Protein AF-A0A7V1EJN5-F1 (afdb_monomer)

Radius of gyration: 36.38 Å; Cα contacts (8 Å, |Δi|>4): 964; chains: 1; bounding box: 120×67×117 Å

Solvent-accessible surface area (backbone atoms only — not comparable to full-atom values): 32459 Å² total; per-residue (Å²): 138,82,94,85,88,87,77,92,75,85,82,82,78,82,78,86,75,80,91,73,90,83,78,91,73,75,83,56,69,46,68,32,26,31,74,57,30,30,33,39,39,39,50,36,97,81,72,49,27,25,31,34,32,35,26,42,78,98,54,69,80,42,84,42,49,70,76,41,77,57,67,66,75,46,68,42,31,36,73,66,30,37,39,36,29,30,82,91,21,44,28,36,37,40,32,78,88,43,48,76,43,84,37,57,55,51,96,41,51,78,62,30,62,30,46,34,59,46,49,83,93,44,82,52,63,30,38,37,35,37,24,48,31,79,63,86,80,84,69,82,70,83,83,80,77,84,90,85,76,93,76,84,88,73,86,81,76,87,75,85,70,81,83,69,77,86,57,24,27,48,30,37,30,40,37,55,97,49,42,81,43,69,73,36,71,44,82,42,69,80,86,68,83,52,55,48,40,33,33,40,32,83,65,38,42,34,41,38,40,39,42,77,50,59,98,88,50,63,83,90,62,43,47,73,47,49,28,38,57,43,86,90,69,43,73,43,73,68,74,66,87,74,77,94,63,54,70,67,78,38,54,40,56,43,85,58,19,42,35,38,33,26,54,42,82,41,99,54,87,63,29,25,30,41,31,42,28,38,35,37,75,93,74,58,44,66,51,73,75,36,60,35,24,45,93,88,40,76,49,72,35,48,67,92,45,63,61,50,63,36,26,43,42,70,24,40,32,38,36,35,63,57,97,87,38,39,33,36,33,53,26,42,88,82,30,40,34,85,59,75,47,59,43,50,62,54,60,71,64,52,76,54,70,65,58,56,54,48,51,54,48,51,51,51,50,50,52,50,50,50,47,51,48,49,54,63,79,64,51,75,93,65,82,90,70,84,87,49,74,47,94,69,59,44,61,42,58,65,65,62,53,50,54,15,52,48,61,55,40,48,63,37,43,54,52,24,37,66,76,44,42,79,95,75,52,75,68,58,50,52,49,46,74,74,36,79,87,72,64,73,66,60,34,60,46,54,15,47,55,48,18,52,52,51,44,31,52,50,43,32,55,31,33,63,76,68,29,29,42,72,34,28,50,76,69,43,32,31,47,24,21,56,64,60,38,82,51,50,68,67,30,41,42,41,28,32,59,39,46,67,71,54,52,48,85,83,39,82,87,40,45,66,55,33,57,56,51,63,45,42,29,70,77,35,96,55,47,31,42,72,26,24,60,77,29,47,34,39,47,25,37,48,91,38,56,81,77,83,69,91,83,82,85,80,82,88,82,80,86,79,90,76,135

pLDDT: mean 76.57, std 19.45, range [19.88, 96.5]

Mean predicted aligned error: 16.26 Å

Nearest PDB structures (foldseek):
  4v0o-assembly3_D  TM=5.695E-01  e=2.795E-03  Chlamydomonas reinhardtii
  4v0o-assembly1_F  TM=5.574E-01  e=2.057E-03  Chlamydomonas reinhardtii
  4v0o-assembly2_B  TM=4.693E-01  e=2.155E-02  Chlamydomonas reinhardtii
  4v0n-assembly3_B  TM=4.592E-01  e=2.928E-02  Chlamydomonas reinhardtii
  4v0o-assembly4_H  TM=4.565E-01  e=9.973E-02  Chlamydomonas reinhardtii

Secondary structure (DSSP, 8-state):
----------------PPP---------EEEEE-SSEEEEEE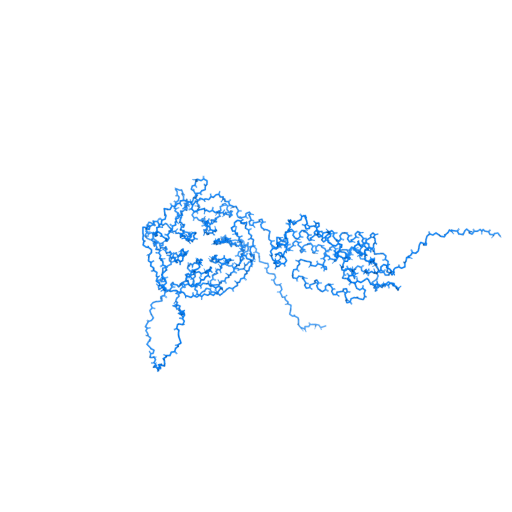E-TTSSEEEEEEEETTS-EEEEEEEEES-EEEEEEETTEEEEEETTS-EEEEETTS-EEEEPPPSSEEEEEEEEES-TT--SEEEEEEEEESS---------S-------PPP------------EEEEEEEEETTEEEEEEEEEE-TT---EEEEEEETTEEEEEEEE---TTS-GGG-EEEEEEEETTTEEEE--S-----PPEEEEEEETTEEEEEEEEE-SSTTEEEEEEEEEETTTTEEPPPEE-EETTEEPEEETTSPPEEEEETTEEEEEEEETTEEEEEEE-TTSEEEEEEEHHHHHHHSPPHHHHHHHHHHHHHHHHHHHHHHHHHT--SS--PPP-PPTT--BPPHHHHHHHHHHHHHHHHHHHHHHHS----HHHHHHHHH-TT-S-HHHHHHHHHHHHHHHHHHHHHHHHHHSS-HHHHHTTEEEE-GGGPPPPHHHHHHHHHHHHHH--SS-TTTHHHHHHHHHHHHHSTT---HHHHHHT-EEEEGGGS-------------PPP--

Structure (mmCIF, N/CA/C/O backbone):
data_AF-A0A7V1EJN5-F1
#
_entry.id   AF-A0A7V1EJN5-F1
#
loop_
_atom_site.group_PDB
_atom_site.id
_atom_site.type_symbol
_atom_site.label_atom_id
_atom_site.label_alt_id
_atom_site.label_comp_id
_atom_site.label_asym_id
_atom_site.label_entity_id
_atom_site.label_seq_id
_atom_site.pdbx_PDB_ins_code
_atom_site.Cartn_x
_atom_site.Cartn_y
_atom_site.Cartn_z
_atom_site.occupancy
_atom_site.B_iso_or_equiv
_atom_site.auth_seq_id
_atom_site.auth_comp_id
_atom_site.auth_asym_id
_atom_site.auth_atom_id
_atom_site.pdbx_PDB_model_num
ATOM 1 N N . MET A 1 1 ? 15.745 14.205 54.925 1.00 34.28 1 MET A N 1
ATOM 2 C CA . MET A 1 1 ? 17.077 14.178 54.288 1.00 34.28 1 MET A CA 1
ATOM 3 C C . MET A 1 1 ? 17.107 13.014 53.295 1.00 34.28 1 MET A C 1
ATOM 5 O O . MET A 1 1 ? 17.159 11.871 53.708 1.00 34.28 1 MET A O 1
ATOM 9 N N . ASN A 1 2 ? 16.889 13.366 52.025 1.00 25.98 2 ASN A N 1
ATOM 10 C CA . ASN A 1 2 ? 17.124 12.721 50.720 1.00 25.98 2 ASN A CA 1
ATOM 11 C C . ASN A 1 2 ? 17.120 11.192 50.484 1.00 25.98 2 ASN A C 1
ATOM 13 O O . ASN A 1 2 ? 18.053 10.476 50.827 1.00 25.98 2 ASN A O 1
ATOM 17 N N . LEU A 1 3 ? 16.121 10.809 49.670 1.00 27.27 3 LEU A N 1
ATOM 18 C CA . LEU A 1 3 ? 16.100 9.798 48.599 1.00 27.27 3 LEU A CA 1
ATOM 19 C C . LEU A 1 3 ? 17.272 9.936 47.602 1.00 27.27 3 LEU A C 1
ATOM 21 O O . LEU A 1 3 ? 17.451 11.023 47.058 1.00 27.27 3 LEU A O 1
ATOM 25 N N . ARG A 1 4 ? 17.942 8.822 47.271 1.00 27.73 4 ARG A N 1
ATOM 26 C CA . ARG A 1 4 ? 18.700 8.468 46.034 1.00 27.73 4 ARG A CA 1
ATOM 27 C C . ARG A 1 4 ? 18.912 6.944 46.152 1.00 27.73 4 ARG A C 1
ATOM 29 O O . ARG A 1 4 ? 19.373 6.523 47.201 1.00 27.73 4 ARG A O 1
ATOM 36 N N . THR A 1 5 ? 18.451 6.025 45.298 1.00 32.19 5 THR A N 1
ATOM 37 C CA . THR A 1 5 ? 18.707 5.725 43.864 1.00 32.19 5 THR A CA 1
ATOM 38 C C . THR A 1 5 ? 18.140 4.293 43.661 1.00 32.19 5 THR A C 1
ATOM 40 O O . THR A 1 5 ? 18.191 3.522 44.610 1.00 32.19 5 THR A O 1
ATOM 43 N N . ALA A 1 6 ? 17.614 3.788 42.544 1.00 25.41 6 ALA A N 1
ATOM 44 C CA . ALA A 1 6 ? 17.482 4.246 41.170 1.00 25.41 6 ALA A CA 1
ATOM 45 C C . ALA A 1 6 ? 16.339 3.451 40.488 1.00 25.41 6 ALA A C 1
ATOM 47 O O . ALA A 1 6 ? 16.236 2.237 40.646 1.00 25.41 6 ALA A O 1
ATOM 48 N N . ILE A 1 7 ? 15.521 4.152 39.704 1.00 25.11 7 ILE A N 1
ATOM 49 C CA . ILE A 1 7 ? 14.611 3.627 38.673 1.00 25.11 7 ILE A CA 1
ATOM 50 C C . ILE A 1 7 ? 15.175 4.170 37.352 1.00 25.11 7 ILE A C 1
ATOM 52 O O . ILE A 1 7 ? 15.436 5.378 37.305 1.00 25.11 7 ILE A O 1
ATOM 56 N N . PRO A 1 8 ? 15.385 3.380 36.282 1.00 28.17 8 PRO A N 1
ATOM 57 C CA . PRO A 1 8 ? 15.730 3.962 34.997 1.00 28.17 8 PRO A CA 1
ATOM 58 C C . PRO A 1 8 ? 14.455 4.524 34.359 1.00 28.17 8 PRO A C 1
ATOM 60 O O . PRO A 1 8 ? 13.553 3.799 33.944 1.00 28.17 8 PRO A O 1
ATOM 63 N N . PHE A 1 9 ? 14.391 5.851 34.342 1.00 25.16 9 PHE A N 1
ATOM 64 C CA . PHE A 1 9 ? 13.441 6.659 33.592 1.00 25.16 9 PHE A CA 1
ATOM 65 C C . PHE A 1 9 ? 13.718 6.495 32.090 1.00 25.16 9 PHE A C 1
ATOM 67 O O . PHE A 1 9 ? 14.838 6.727 31.633 1.00 25.16 9 PHE A O 1
ATOM 74 N N . LEU A 1 10 ? 12.692 6.119 31.326 1.00 22.52 10 LEU A N 1
ATOM 75 C CA . LEU A 1 10 ? 12.686 6.204 29.869 1.00 22.52 10 LEU A CA 1
ATOM 76 C C . LEU A 1 10 ? 12.597 7.694 29.501 1.00 22.52 10 LEU A C 1
ATOM 78 O O . LEU A 1 10 ? 11.590 8.353 29.759 1.00 22.52 10 LEU A O 1
ATOM 82 N N . LEU A 1 11 ? 13.694 8.241 28.985 1.00 21.62 11 LEU A N 1
ATOM 83 C CA . LEU A 1 11 ? 13.847 9.655 28.660 1.00 21.62 11 LEU A CA 1
ATOM 84 C C . LEU A 1 11 ? 13.239 9.915 27.275 1.00 21.62 11 LEU A C 1
ATOM 86 O O . LEU A 1 11 ? 13.812 9.566 26.247 1.00 21.62 11 LEU A O 1
ATOM 90 N N . LEU A 1 12 ? 12.048 10.508 27.269 1.00 21.77 12 LEU A N 1
ATOM 91 C CA . LEU A 1 12 ? 11.362 11.001 26.080 1.00 21.77 12 LEU A CA 1
ATOM 92 C C . LEU A 1 12 ? 11.933 12.391 25.769 1.00 21.77 12 LEU A C 1
ATOM 94 O O . LEU A 1 12 ? 11.495 13.391 26.332 1.00 21.77 12 LEU A O 1
ATOM 98 N N . VAL A 1 13 ? 12.968 12.456 24.927 1.00 21.66 13 VAL A N 1
ATOM 99 C CA . VAL A 1 13 ? 13.447 13.730 24.373 1.00 21.66 13 VAL A CA 1
ATOM 100 C C . VAL A 1 13 ? 12.652 14.010 23.104 1.00 21.66 13 VAL A C 1
ATOM 102 O O . VAL A 1 13 ? 12.978 13.524 22.025 1.00 21.66 13 VAL A O 1
ATOM 105 N N . ALA A 1 14 ? 11.599 14.810 23.246 1.00 21.02 14 ALA A N 1
ATOM 106 C CA . ALA A 1 14 ? 11.041 15.558 22.134 1.00 21.02 14 ALA A CA 1
ATOM 107 C C . ALA A 1 14 ? 12.051 16.651 21.749 1.00 21.02 14 ALA A C 1
ATOM 109 O O . ALA A 1 14 ? 12.208 17.637 22.468 1.00 21.02 14 ALA A O 1
ATOM 110 N N . VAL A 1 15 ? 12.761 16.468 20.634 1.00 20.97 15 VAL A N 1
ATOM 111 C CA . VAL A 1 15 ? 13.473 17.568 19.974 1.00 2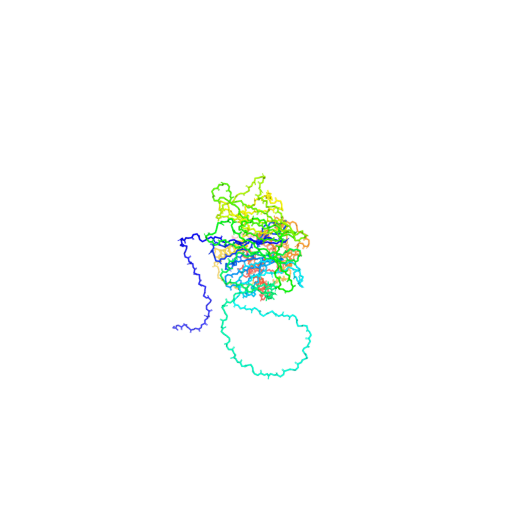0.97 15 VAL A CA 1
ATOM 112 C C . VAL A 1 15 ? 12.544 18.127 18.905 1.00 20.97 15 VAL A C 1
ATOM 114 O O . VAL A 1 15 ? 12.502 17.643 17.778 1.00 20.97 15 VAL A O 1
ATOM 117 N N . SER A 1 16 ? 11.786 19.156 19.274 1.00 20.84 16 SER A N 1
ATOM 118 C CA . SER A 1 16 ? 11.178 20.070 18.311 1.00 20.84 16 SER A CA 1
ATOM 119 C C . SER A 1 16 ? 12.304 20.883 17.673 1.00 20.84 16 SER A C 1
ATOM 121 O O . SER A 1 16 ? 12.915 21.716 18.342 1.00 20.84 16 SER A O 1
ATOM 123 N N . CYS A 1 17 ? 12.608 20.634 16.400 1.00 19.88 17 CYS A N 1
ATOM 124 C CA . CYS A 1 17 ? 13.544 21.459 15.640 1.00 19.88 17 CYS A CA 1
ATOM 125 C C . CYS A 1 17 ? 12.754 22.511 14.838 1.00 19.88 17 CYS A C 1
ATOM 127 O O . CYS A 1 17 ? 11.744 22.163 14.222 1.00 19.88 17 CYS A O 1
ATOM 129 N N . PRO A 1 18 ? 13.153 23.795 14.857 1.00 22.45 18 PRO A N 1
ATOM 130 C CA . PRO A 1 18 ? 12.415 24.857 14.193 1.00 22.45 18 PRO A CA 1
ATOM 131 C C . PRO A 1 18 ? 12.611 24.808 12.677 1.00 22.45 18 PRO A C 1
ATOM 133 O O . PRO A 1 18 ? 13.720 24.619 12.175 1.00 22.45 18 PRO A O 1
ATOM 136 N N . VAL A 1 19 ? 11.519 25.071 11.961 1.00 29.19 19 VAL A N 1
ATOM 137 C CA . VAL A 1 19 ? 11.505 25.422 10.541 1.00 29.19 19 VAL A CA 1
ATOM 138 C C . VAL A 1 19 ? 12.432 26.622 10.320 1.00 29.19 19 VAL A C 1
ATOM 140 O O . VAL A 1 19 ? 12.192 27.716 10.831 1.00 29.19 19 VAL A O 1
ATOM 143 N N . ARG A 1 20 ? 13.493 26.420 9.536 1.00 21.44 20 ARG A N 1
ATOM 144 C CA . ARG A 1 20 ? 14.285 27.484 8.914 1.00 21.44 20 ARG A CA 1
ATOM 145 C C . ARG A 1 20 ? 14.335 27.212 7.419 1.00 21.44 20 ARG A C 1
ATOM 147 O O . ARG A 1 20 ? 14.824 26.173 6.992 1.00 21.44 20 ARG A O 1
ATOM 154 N N . GLY A 1 21 ? 13.783 28.148 6.652 1.00 24.98 21 GLY A N 1
ATOM 155 C CA . GLY A 1 21 ? 13.789 28.115 5.198 1.00 24.98 21 GLY A CA 1
ATOM 156 C C . GLY A 1 21 ? 15.197 28.245 4.616 1.00 24.98 21 GLY A C 1
ATOM 157 O O . GLY A 1 21 ? 16.052 28.935 5.171 1.00 24.98 21 GLY A O 1
ATOM 158 N N . GLY A 1 22 ? 15.395 27.596 3.470 1.00 21.48 22 GLY A N 1
ATOM 159 C CA . GLY A 1 22 ? 16.583 27.739 2.636 1.00 21.48 22 GLY A CA 1
ATOM 160 C C . GLY A 1 22 ? 16.847 26.498 1.788 1.00 21.48 22 GLY A C 1
ATOM 161 O O . GLY A 1 22 ? 17.481 25.567 2.262 1.00 21.48 22 GLY A O 1
ATOM 162 N N . GLY A 1 23 ? 16.402 26.524 0.527 1.00 21.47 23 GLY A N 1
ATOM 163 C CA . GLY A 1 23 ? 16.787 25.566 -0.515 1.00 21.47 23 GLY A CA 1
ATOM 164 C C . GLY A 1 23 ? 15.713 24.527 -0.831 1.00 21.47 23 GLY A C 1
ATOM 165 O O . GLY A 1 23 ? 15.459 23.626 -0.044 1.00 21.47 23 GLY A O 1
ATOM 166 N N . ALA A 1 24 ? 15.090 24.643 -2.004 1.00 27.81 24 ALA A N 1
ATOM 167 C CA . ALA A 1 24 ? 14.225 23.612 -2.561 1.00 27.81 24 ALA A CA 1
ATOM 168 C C . ALA A 1 24 ? 15.058 22.363 -2.910 1.00 27.81 24 ALA A C 1
ATOM 170 O O . ALA A 1 24 ? 15.501 22.198 -4.045 1.00 27.81 24 ALA A O 1
ATOM 171 N N . GLU A 1 25 ? 15.302 21.488 -1.933 1.00 32.03 25 GLU A N 1
ATOM 172 C CA . GLU A 1 25 ? 15.690 20.110 -2.219 1.00 32.03 25 GLU A CA 1
ATOM 173 C C . GLU A 1 25 ? 14.452 19.365 -2.732 1.00 32.03 25 GLU A C 1
ATOM 175 O O . GLU A 1 25 ? 13.420 19.281 -2.071 1.00 32.03 25 GLU A O 1
ATOM 180 N N . SER A 1 26 ? 14.533 18.882 -3.969 1.00 44.72 26 SER A N 1
ATOM 181 C CA . SER A 1 26 ? 13.434 18.260 -4.704 1.00 44.72 26 SER A CA 1
ATOM 182 C C . SER A 1 26 ? 12.804 17.083 -3.946 1.00 44.72 26 SER A C 1
ATOM 184 O O . SER A 1 26 ? 13.505 16.109 -3.645 1.00 44.72 26 SER A O 1
ATOM 186 N N . ASN A 1 27 ? 11.481 17.117 -3.753 1.00 62.34 27 ASN A N 1
ATOM 187 C CA . ASN A 1 27 ? 10.675 15.938 -3.423 1.00 62.34 27 ASN A CA 1
ATOM 188 C C . ASN A 1 27 ? 10.997 14.830 -4.431 1.00 62.34 27 ASN A C 1
ATOM 190 O O . ASN A 1 27 ? 10.681 14.950 -5.618 1.00 62.34 27 ASN A O 1
ATOM 194 N N . TRP A 1 28 ? 11.658 13.763 -3.990 1.00 68.12 28 TRP A N 1
ATOM 195 C CA . TRP A 1 28 ? 11.992 12.657 -4.874 1.00 68.12 28 TRP A CA 1
ATOM 196 C C . TRP A 1 28 ? 10.815 11.677 -4.921 1.00 68.12 28 TRP A C 1
ATOM 198 O O . TRP A 1 28 ? 10.097 11.449 -3.943 1.00 68.12 28 TRP A O 1
ATOM 208 N N . THR A 1 29 ? 10.578 11.128 -6.103 1.00 84.75 29 THR A N 1
ATOM 209 C CA . THR A 1 29 ? 9.522 10.148 -6.347 1.00 84.75 29 THR A CA 1
ATOM 210 C C . THR A 1 29 ? 10.091 9.009 -7.176 1.00 84.75 29 THR A C 1
ATOM 212 O O . THR A 1 29 ? 11.015 9.216 -7.967 1.00 84.75 29 THR A O 1
ATOM 215 N N . LEU A 1 30 ? 9.582 7.795 -6.979 1.00 90.69 30 LEU A N 1
ATOM 216 C CA . LEU A 1 30 ? 9.950 6.638 -7.793 1.00 90.69 30 LEU A CA 1
ATOM 217 C C . LEU A 1 30 ? 8.693 5.917 -8.259 1.00 90.69 30 LEU A C 1
ATOM 219 O O . LEU A 1 30 ? 7.912 5.448 -7.438 1.00 90.69 30 LEU A O 1
ATOM 223 N N . LEU A 1 31 ? 8.549 5.770 -9.572 1.00 94.50 31 LEU A N 1
ATOM 224 C CA . LEU A 1 31 ? 7.538 4.913 -10.181 1.00 94.50 31 LEU A CA 1
ATOM 225 C C . LEU A 1 31 ? 8.164 3.591 -10.627 1.00 94.50 31 LEU A C 1
ATOM 227 O O . LEU A 1 31 ? 9.067 3.590 -11.468 1.00 94.50 31 LEU A O 1
ATOM 231 N N . ARG A 1 32 ? 7.701 2.460 -10.095 1.00 96.19 32 ARG A N 1
ATOM 232 C CA . ARG A 1 32 ? 8.172 1.122 -10.489 1.00 96.19 32 ARG A CA 1
ATOM 233 C C . ARG A 1 32 ? 7.001 0.175 -10.577 1.00 96.19 32 ARG A C 1
ATOM 235 O O . ARG A 1 32 ? 6.257 0.071 -9.622 1.00 96.19 32 ARG A O 1
ATOM 242 N N . GLY A 1 33 ? 6.848 -0.531 -11.681 1.00 95.38 33 GLY A N 1
ATOM 243 C CA . GLY A 1 33 ? 5.752 -1.464 -11.860 1.00 95.38 33 GLY A CA 1
ATOM 244 C C . GLY A 1 33 ? 6.124 -2.648 -12.721 1.00 95.38 33 GLY A C 1
ATOM 245 O O . GLY A 1 33 ? 7.222 -2.721 -13.282 1.00 95.38 33 GLY A O 1
ATOM 246 N N . ASN A 1 34 ? 5.193 -3.587 -12.760 1.00 94.44 34 ASN A N 1
ATOM 247 C CA . ASN A 1 34 ? 5.304 -4.839 -13.466 1.00 94.44 34 ASN A CA 1
ATOM 248 C C . ASN A 1 34 ? 3.970 -5.265 -14.103 1.00 94.44 34 ASN A C 1
ATOM 250 O O . ASN A 1 34 ? 3.130 -4.437 -14.450 1.00 94.44 34 ASN A O 1
ATOM 254 N N . ASP A 1 35 ? 3.801 -6.563 -14.328 1.00 91.62 35 ASP A N 1
ATOM 255 C CA . ASP A 1 35 ? 2.627 -7.184 -14.936 1.00 91.62 35 ASP A CA 1
ATOM 256 C C . ASP A 1 35 ? 1.443 -7.265 -13.969 1.00 91.62 35 ASP A C 1
ATOM 258 O O . ASP A 1 35 ? 0.335 -7.554 -14.400 1.00 91.62 35 ASP A O 1
ATOM 262 N N . GLN A 1 36 ? 1.652 -6.998 -12.677 1.00 91.69 36 GLN A N 1
ATOM 263 C CA . GLN A 1 36 ? 0.619 -7.121 -11.647 1.00 91.69 36 GLN A CA 1
ATOM 264 C C . GLN A 1 36 ? 0.204 -5.768 -11.068 1.00 91.69 36 GLN A C 1
ATOM 266 O O . GLN A 1 36 ? -0.984 -5.528 -10.827 1.00 91.69 36 GLN A O 1
ATOM 271 N N . ALA A 1 37 ? 1.173 -4.887 -10.820 1.00 95.69 37 ALA A N 1
ATOM 272 C CA . ALA A 1 37 ? 0.936 -3.605 -10.176 1.00 95.69 37 ALA A CA 1
ATOM 273 C C . ALA A 1 37 ? 1.998 -2.563 -10.541 1.00 95.69 37 ALA A C 1
ATOM 275 O O . ALA A 1 37 ? 3.065 -2.875 -11.065 1.00 95.69 37 ALA A O 1
ATOM 276 N N . VAL A 1 38 ? 1.707 -1.306 -10.225 1.00 96.38 38 VAL A N 1
ATOM 277 C CA . VAL A 1 38 ? 2.670 -0.208 -10.225 1.00 96.38 38 VAL A CA 1
ATOM 278 C C . VAL A 1 38 ? 2.721 0.394 -8.832 1.00 96.38 38 VAL A C 1
ATOM 280 O O . VAL A 1 38 ? 1.693 0.620 -8.206 1.00 96.38 38 VAL A O 1
ATOM 283 N N . TRP A 1 39 ? 3.925 0.634 -8.341 1.00 96.50 39 TRP A N 1
ATOM 284 C CA . TRP A 1 39 ? 4.206 1.249 -7.063 1.00 96.50 39 TRP A CA 1
ATOM 285 C C . TRP A 1 39 ? 4.719 2.662 -7.274 1.00 96.50 39 TRP A C 1
ATOM 287 O O . TRP A 1 39 ? 5.498 2.941 -8.193 1.00 96.50 39 TRP A O 1
ATOM 297 N N . LEU A 1 40 ? 4.311 3.527 -6.361 1.00 94.88 40 LEU A N 1
ATOM 298 C CA . LEU A 1 40 ? 4.797 4.877 -6.211 1.00 94.88 40 LEU A CA 1
ATOM 299 C C . LEU A 1 40 ? 5.463 5.005 -4.849 1.00 94.88 40 LEU A C 1
ATOM 301 O O . LEU A 1 40 ? 4.822 4.795 -3.824 1.00 94.88 40 LEU A O 1
ATOM 305 N N . VAL A 1 41 ? 6.720 5.424 -4.849 1.00 93.06 41 VAL A N 1
ATOM 306 C CA . VAL A 1 41 ? 7.415 5.878 -3.647 1.00 93.06 41 VAL A CA 1
ATOM 307 C C . VAL A 1 41 ? 7.400 7.398 -3.644 1.00 93.06 41 VAL A C 1
ATOM 309 O O . VAL A 1 41 ? 7.840 8.009 -4.623 1.00 93.06 41 VAL A O 1
ATOM 312 N N . ARG A 1 42 ? 6.898 8.009 -2.573 1.00 88.38 42 ARG A N 1
ATOM 313 C CA . ARG A 1 42 ? 6.792 9.465 -2.425 1.00 88.38 42 ARG A CA 1
ATOM 314 C C . ARG A 1 42 ? 7.513 9.908 -1.159 1.00 88.38 42 ARG A C 1
ATOM 316 O O . ARG A 1 42 ? 7.284 9.332 -0.105 1.00 88.38 42 ARG A O 1
ATOM 323 N N . THR A 1 43 ? 8.344 10.943 -1.263 1.00 83.88 43 THR A N 1
ATOM 324 C CA . THR A 1 43 ? 8.968 11.566 -0.081 1.00 83.88 43 THR A CA 1
ATOM 325 C C . THR A 1 43 ? 7.898 12.177 0.827 1.00 83.88 43 THR A C 1
ATOM 327 O O . THR A 1 43 ? 7.000 12.864 0.329 1.00 83.88 43 THR A O 1
ATOM 330 N N . GLY A 1 44 ? 8.009 11.939 2.132 1.00 72.19 44 GLY A N 1
ATOM 331 C CA . GLY A 1 44 ? 7.216 12.612 3.156 1.00 72.19 44 GLY A CA 1
ATOM 332 C C . GLY A 1 44 ? 7.572 14.097 3.273 1.00 72.19 44 GLY A C 1
ATOM 333 O O . GLY A 1 44 ? 8.590 14.557 2.755 1.00 72.19 44 GLY A O 1
ATOM 334 N N . GLU A 1 45 ? 6.725 14.869 3.952 1.00 68.06 45 GLU A N 1
ATOM 335 C CA . GLU A 1 45 ? 6.905 16.324 4.102 1.00 68.06 45 GLU A CA 1
ATOM 336 C C . GLU A 1 45 ? 8.163 16.702 4.902 1.00 68.06 45 GLU A C 1
ATOM 338 O O . GLU A 1 45 ? 8.693 17.800 4.754 1.00 68.06 45 GLU A O 1
ATOM 343 N N . ASP A 1 46 ? 8.665 15.781 5.724 1.00 68.25 46 ASP A N 1
ATOM 344 C CA . ASP A 1 46 ? 9.870 15.934 6.538 1.00 68.25 46 ASP A CA 1
ATOM 345 C C . ASP A 1 46 ? 11.180 15.735 5.750 1.00 68.25 46 ASP A C 1
ATOM 347 O O . ASP A 1 46 ? 12.263 15.965 6.287 1.00 68.25 46 ASP A O 1
ATOM 351 N N . GLY A 1 47 ? 11.106 15.270 4.495 1.00 68.44 47 GLY A N 1
ATOM 352 C CA . GLY A 1 47 ? 12.262 14.988 3.635 1.00 68.44 47 GLY A CA 1
ATOM 353 C C . GLY A 1 47 ? 13.092 13.757 4.035 1.00 68.44 47 GLY A C 1
ATOM 354 O O . GLY A 1 47 ? 13.942 13.315 3.257 1.00 68.44 47 GLY A O 1
ATOM 355 N N . GLY A 1 48 ? 12.850 13.194 5.223 1.00 70.31 48 GLY A N 1
ATOM 356 C CA . GLY A 1 48 ? 13.550 12.034 5.785 1.00 70.31 48 GLY A CA 1
ATOM 357 C C . GLY A 1 48 ? 12.742 10.735 5.756 1.00 70.31 48 GLY A C 1
ATOM 358 O O . GLY A 1 48 ? 13.329 9.652 5.886 1.00 70.31 48 GLY A O 1
ATOM 359 N N . SER A 1 49 ? 11.427 10.835 5.561 1.00 80.00 49 SER A N 1
ATOM 360 C CA . SER A 1 49 ? 10.521 9.701 5.426 1.00 80.00 49 SER A CA 1
ATOM 361 C C . SER A 1 49 ? 9.984 9.546 4.001 1.00 80.00 49 SER A C 1
ATOM 363 O O . SER A 1 49 ? 10.151 10.416 3.140 1.00 80.00 49 SER A O 1
ATOM 365 N N . PHE A 1 50 ? 9.352 8.409 3.727 1.00 84.31 50 PHE A N 1
ATOM 366 C CA . PHE A 1 50 ? 8.640 8.156 2.488 1.00 84.31 50 PHE A CA 1
ATOM 367 C C . PHE A 1 50 ? 7.461 7.205 2.683 1.00 84.31 50 PHE A C 1
ATOM 369 O O . PHE A 1 50 ? 7.460 6.334 3.556 1.00 84.31 50 PHE A O 1
ATOM 376 N N . ASP A 1 51 ? 6.498 7.338 1.781 1.00 86.38 51 ASP A N 1
ATOM 377 C CA . ASP A 1 51 ? 5.326 6.484 1.679 1.00 86.38 51 ASP A CA 1
ATOM 378 C C . ASP A 1 51 ? 5.384 5.657 0.396 1.00 86.38 51 ASP A C 1
ATOM 380 O O . ASP A 1 51 ? 5.925 6.086 -0.631 1.00 86.38 51 ASP A O 1
ATOM 384 N N . VAL A 1 52 ? 4.802 4.462 0.450 1.00 89.94 52 VAL A N 1
ATOM 385 C CA . VAL A 1 52 ? 4.658 3.557 -0.685 1.00 89.94 52 VAL A CA 1
ATOM 386 C C . VAL A 1 52 ? 3.180 3.350 -0.966 1.00 89.94 52 VAL A C 1
ATOM 388 O O . VAL A 1 52 ? 2.444 2.792 -0.153 1.00 89.94 52 VAL A O 1
ATOM 391 N N . PHE A 1 53 ? 2.767 3.749 -2.160 1.00 91.88 53 PHE A N 1
ATOM 392 C CA . PHE A 1 53 ? 1.449 3.481 -2.716 1.00 91.88 53 PHE A CA 1
ATOM 393 C C . PHE A 1 53 ? 1.574 2.440 -3.818 1.00 91.88 53 PHE A C 1
ATOM 395 O O . PHE A 1 53 ? 2.616 2.341 -4.468 1.00 91.88 53 PHE A O 1
ATOM 402 N N . ALA A 1 54 ? 0.514 1.685 -4.066 1.00 93.06 54 ALA A N 1
ATOM 403 C CA . ALA A 1 54 ? 0.450 0.789 -5.206 1.00 93.06 54 ALA A CA 1
ATOM 404 C C . ALA A 1 54 ? -0.896 0.890 -5.905 1.00 93.06 54 ALA A C 1
ATOM 406 O O . ALA A 1 54 ? -1.910 1.232 -5.307 1.00 93.06 54 ALA A O 1
ATOM 407 N N . ARG A 1 55 ? -0.892 0.560 -7.190 1.00 92.94 55 ARG A N 1
ATOM 408 C CA . ARG A 1 55 ? -2.081 0.384 -8.005 1.00 92.94 55 ARG A CA 1
ATOM 409 C C . ARG A 1 55 ? -1.977 -0.945 -8.730 1.00 92.94 55 ARG A C 1
ATOM 411 O O . ARG A 1 55 ? -1.086 -1.145 -9.555 1.00 92.94 55 ARG A O 1
ATOM 418 N N . LYS A 1 56 ? -2.895 -1.854 -8.417 1.00 93.19 56 LYS A N 1
ATOM 419 C CA . LYS A 1 56 ? -3.064 -3.125 -9.136 1.00 93.19 56 LYS A CA 1
ATOM 420 C C . LYS A 1 56 ? -3.825 -2.878 -10.441 1.00 93.19 56 LYS A C 1
ATOM 422 O O . LYS A 1 56 ? -4.580 -1.911 -10.548 1.00 93.19 56 LYS A O 1
ATOM 427 N N . ILE A 1 57 ? -3.659 -3.759 -11.425 1.00 86.75 57 ILE A N 1
ATOM 428 C CA . ILE A 1 57 ? -4.422 -3.677 -12.682 1.00 86.75 57 ILE A CA 1
ATOM 429 C C . ILE A 1 57 ? -5.929 -3.648 -12.382 1.00 86.75 57 ILE A C 1
ATOM 431 O O . ILE A 1 57 ? -6.440 -4.477 -11.629 1.00 86.75 57 ILE A O 1
ATOM 435 N N . GLY A 1 58 ? -6.633 -2.670 -12.962 1.00 80.81 58 GLY A N 1
ATOM 436 C CA . GLY A 1 58 ? -8.080 -2.496 -12.793 1.00 80.81 58 GLY A CA 1
ATOM 437 C C . GLY A 1 58 ? -8.523 -2.016 -11.405 1.00 80.81 58 GLY A C 1
ATOM 438 O O . GLY A 1 58 ? -9.711 -2.075 -11.102 1.00 80.81 58 GLY A O 1
ATOM 439 N N . ARG A 1 59 ? -7.596 -1.570 -10.550 1.00 86.19 59 ARG A N 1
ATOM 440 C CA . ARG A 1 59 ? -7.882 -1.011 -9.220 1.00 86.19 59 ARG A CA 1
ATOM 441 C C . ARG A 1 59 ? -7.388 0.433 -9.120 1.00 86.19 59 ARG A C 1
ATOM 443 O O . ARG A 1 59 ? -6.617 0.897 -9.966 1.00 86.19 59 ARG A O 1
ATOM 450 N N . ASP A 1 60 ? -7.836 1.120 -8.077 1.00 86.06 60 ASP A N 1
ATOM 451 C CA . ASP A 1 60 ? -7.360 2.453 -7.711 1.00 86.06 60 ASP A CA 1
ATOM 452 C C . ASP A 1 60 ? -6.056 2.390 -6.905 1.00 86.06 60 ASP A C 1
ATOM 454 O O . ASP A 1 60 ? -5.575 1.314 -6.535 1.00 86.06 60 ASP A O 1
ATOM 458 N N . TRP A 1 61 ? -5.457 3.558 -6.678 1.00 87.94 61 TRP A N 1
ATOM 459 C CA . TRP A 1 61 ? -4.275 3.706 -5.834 1.00 87.94 61 TRP A CA 1
ATOM 460 C C . TRP A 1 61 ? -4.620 3.456 -4.364 1.00 87.94 61 TRP A C 1
ATOM 462 O O . TRP A 1 61 ? -5.553 4.050 -3.831 1.00 87.94 61 TRP A O 1
ATOM 472 N N . GLU A 1 62 ? -3.823 2.625 -3.698 1.00 83.81 62 GLU A N 1
ATOM 473 C CA . GLU A 1 62 ? -3.961 2.304 -2.279 1.00 83.81 62 GLU A CA 1
ATOM 474 C C . GLU A 1 62 ? -2.636 2.525 -1.525 1.00 83.81 62 GLU A C 1
ATOM 476 O O . GLU A 1 62 ? -1.556 2.313 -2.092 1.00 83.81 62 GLU A O 1
ATOM 481 N N . PRO A 1 63 ? -2.684 2.957 -0.251 1.00 84.62 63 PRO A N 1
ATOM 482 C CA . PRO A 1 63 ? -1.496 3.048 0.586 1.00 84.62 63 PRO A CA 1
ATOM 483 C C . PRO A 1 63 ? -1.056 1.641 1.006 1.00 84.62 63 PRO A C 1
ATOM 485 O O . PRO A 1 63 ? -1.837 0.878 1.580 1.00 84.62 63 PRO A O 1
ATOM 488 N N . VAL A 1 64 ? 0.209 1.304 0.755 1.00 83.44 64 VAL A N 1
ATOM 489 C CA . VAL A 1 64 ? 0.788 -0.004 1.096 1.00 83.44 64 VAL A CA 1
ATOM 490 C C . VAL A 1 64 ? 1.502 0.078 2.441 1.00 83.44 64 VAL A C 1
ATOM 492 O O . VAL A 1 64 ? 1.128 -0.617 3.383 1.00 83.44 64 VAL A O 1
ATOM 495 N N . VAL A 1 65 ? 2.485 0.976 2.551 1.00 78.81 65 VAL A N 1
ATOM 496 C CA . VAL A 1 65 ? 3.220 1.275 3.791 1.00 78.81 65 VAL A CA 1
ATOM 497 C C . VAL A 1 65 ? 3.480 2.776 3.853 1.00 78.81 65 VAL A C 1
ATOM 499 O O . VAL A 1 65 ? 3.771 3.384 2.826 1.00 78.81 65 VAL A O 1
ATOM 502 N N . THR A 1 66 ? 3.388 3.369 5.040 1.00 80.44 66 THR A N 1
ATOM 503 C CA . THR A 1 66 ? 3.599 4.805 5.265 1.00 80.44 66 THR A CA 1
ATOM 504 C C . THR A 1 66 ? 4.714 5.054 6.283 1.00 80.44 66 THR A C 1
ATOM 506 O O . THR A 1 66 ? 5.029 4.169 7.081 1.00 80.44 66 THR A O 1
ATOM 509 N N . GLN A 1 67 ? 5.309 6.251 6.252 1.00 72.44 67 GLN A N 1
ATOM 510 C CA . GLN A 1 67 ? 6.320 6.742 7.203 1.00 72.44 67 GLN A CA 1
ATOM 511 C C . GLN A 1 67 ? 7.579 5.861 7.323 1.00 72.44 67 GLN A C 1
ATOM 513 O O . GLN A 1 67 ? 8.174 5.723 8.395 1.00 72.44 67 GLN A O 1
ATOM 518 N N . LEU A 1 68 ? 8.026 5.261 6.219 1.00 74.19 68 LEU A N 1
ATOM 519 C CA . LEU A 1 68 ? 9.305 4.553 6.190 1.00 74.19 68 LEU A CA 1
ATOM 520 C C . LEU A 1 68 ? 10.462 5.549 6.187 1.00 74.19 68 LEU A C 1
ATOM 522 O O . LEU A 1 68 ? 10.380 6.595 5.557 1.00 74.19 68 LEU A O 1
ATOM 526 N N . THR A 1 69 ? 11.563 5.226 6.861 1.00 76.12 69 THR A N 1
ATOM 527 C CA . THR A 1 69 ? 12.721 6.123 6.957 1.00 76.12 69 THR A CA 1
ATOM 528 C C . THR A 1 69 ? 13.759 5.854 5.870 1.00 76.12 69 THR A C 1
ATOM 530 O O . THR A 1 69 ? 13.990 4.718 5.444 1.00 76.12 69 THR A O 1
ATOM 533 N N . GLY A 1 70 ? 14.429 6.922 5.438 1.00 78.44 70 GLY A N 1
ATOM 534 C CA . GLY A 1 70 ? 15.533 6.871 4.485 1.00 78.44 70 GLY A CA 1
ATOM 535 C C . GLY A 1 70 ? 15.149 7.296 3.068 1.00 78.44 70 GLY A C 1
ATOM 536 O O . GLY A 1 70 ? 14.016 7.652 2.774 1.00 78.44 70 GLY A O 1
ATOM 537 N N . LYS A 1 71 ? 16.134 7.269 2.167 1.00 86.19 71 LYS A N 1
ATOM 538 C CA . LYS A 1 71 ? 15.996 7.738 0.783 1.00 86.19 71 LYS A CA 1
ATOM 539 C C . LYS A 1 71 ? 16.457 6.659 -0.200 1.00 86.19 71 LYS A C 1
ATOM 541 O O . LYS A 1 71 ? 17.658 6.573 -0.478 1.00 86.19 71 LYS A O 1
ATOM 546 N N . PRO A 1 72 ? 15.557 5.790 -0.695 1.00 87.56 72 PRO A N 1
ATOM 547 C CA . PRO A 1 72 ? 15.904 4.854 -1.749 1.00 87.56 72 PRO A CA 1
ATOM 548 C C . PRO A 1 72 ? 16.358 5.603 -3.007 1.00 87.56 72 PRO A C 1
ATOM 550 O O . PRO A 1 72 ? 15.719 6.538 -3.482 1.00 87.56 72 PRO A O 1
ATOM 553 N N . VAL A 1 73 ? 17.493 5.171 -3.546 1.00 84.81 73 VAL A N 1
ATOM 554 C CA . VAL A 1 73 ? 18.114 5.707 -4.765 1.00 84.81 73 VAL A CA 1
ATOM 555 C C . VAL A 1 73 ? 17.702 4.920 -6.005 1.00 84.81 73 VAL A C 1
ATOM 557 O O . VAL A 1 73 ? 17.788 5.420 -7.124 1.00 84.81 73 VAL A O 1
ATOM 560 N N . ALA A 1 74 ? 17.251 3.681 -5.817 1.00 87.06 74 ALA A N 1
ATOM 561 C CA . ALA A 1 74 ? 16.766 2.822 -6.879 1.00 87.06 74 ALA A CA 1
ATOM 562 C C . ALA A 1 74 ? 15.674 1.892 -6.355 1.00 87.06 74 ALA A C 1
ATOM 564 O O . ALA A 1 74 ? 15.572 1.620 -5.159 1.00 87.06 74 ALA A O 1
ATOM 565 N N . GLY A 1 75 ? 14.880 1.366 -7.278 1.00 91.56 75 GLY A N 1
ATOM 566 C CA . GLY A 1 75 ? 13.918 0.328 -6.966 1.00 91.56 75 GLY A CA 1
ATOM 567 C C . GLY A 1 75 ? 13.492 -0.440 -8.202 1.00 91.56 75 GLY A C 1
ATOM 568 O O . GLY A 1 75 ? 13.772 -0.021 -9.329 1.00 91.56 75 GLY A O 1
ATOM 569 N N . VAL A 1 76 ? 12.834 -1.568 -7.980 1.00 94.06 76 VAL A N 1
ATOM 570 C CA . VAL A 1 76 ? 12.364 -2.480 -9.024 1.00 94.06 76 VAL A CA 1
ATOM 571 C C . VAL A 1 76 ? 11.226 -3.333 -8.477 1.00 94.06 76 VAL A C 1
ATOM 573 O O . VAL A 1 76 ? 11.305 -3.848 -7.362 1.00 94.06 76 VAL A O 1
ATOM 576 N N . ALA A 1 77 ? 10.152 -3.442 -9.252 1.00 95.12 77 ALA A N 1
ATOM 577 C CA . ALA A 1 77 ? 9.038 -4.328 -8.950 1.00 95.12 77 ALA A CA 1
ATOM 578 C C . ALA A 1 77 ? 9.386 -5.747 -9.412 1.00 95.12 77 ALA A C 1
ATOM 580 O O . ALA A 1 77 ? 9.845 -5.915 -10.536 1.00 95.12 77 ALA A O 1
ATOM 581 N N . VAL A 1 78 ? 9.206 -6.742 -8.546 1.00 93.25 78 VAL A N 1
ATOM 582 C CA . VAL A 1 78 ? 9.478 -8.162 -8.798 1.00 93.25 78 VAL A CA 1
ATOM 583 C C . VAL A 1 78 ? 8.322 -8.975 -8.216 1.00 93.25 78 VAL A C 1
ATOM 585 O O . VAL A 1 78 ? 8.163 -9.081 -6.999 1.00 93.25 78 VAL A O 1
ATOM 588 N N . GLY A 1 79 ? 7.472 -9.531 -9.076 1.00 90.81 79 GLY A N 1
ATOM 589 C CA . GLY A 1 79 ? 6.241 -10.207 -8.674 1.00 90.81 79 GLY A CA 1
ATOM 590 C C . GLY A 1 79 ? 5.340 -9.315 -7.814 1.00 90.81 79 GLY A C 1
ATOM 591 O O . GLY A 1 79 ? 4.942 -8.230 -8.217 1.00 90.81 79 GLY A O 1
ATOM 592 N N . LYS A 1 80 ? 5.032 -9.743 -6.588 1.00 92.25 80 LYS A N 1
ATOM 593 C CA . LYS A 1 80 ? 4.195 -8.967 -5.652 1.00 92.25 80 LYS A CA 1
ATOM 594 C C . LYS A 1 80 ? 4.998 -8.034 -4.743 1.00 92.25 80 LYS A C 1
ATOM 596 O O . LYS A 1 80 ? 4.468 -7.582 -3.730 1.00 92.25 80 LYS A O 1
ATOM 601 N N . GLN A 1 81 ? 6.270 -7.796 -5.049 1.00 93.50 81 GLN A N 1
ATOM 602 C CA . GLN A 1 81 ? 7.204 -7.106 -4.166 1.00 93.50 81 GLN A CA 1
ATOM 603 C C . GLN A 1 81 ? 7.889 -5.940 -4.875 1.00 93.50 81 GLN A C 1
ATOM 605 O O . GLN A 1 81 ? 8.286 -6.035 -6.031 1.00 93.50 81 GLN A O 1
ATOM 610 N N . LEU A 1 82 ? 8.084 -4.845 -4.152 1.00 95.31 82 LEU A N 1
ATOM 611 C CA . LEU A 1 82 ? 8.920 -3.722 -4.536 1.00 95.31 82 LEU A CA 1
ATOM 612 C C . LEU A 1 82 ? 10.241 -3.812 -3.776 1.00 95.31 82 LEU A C 1
ATOM 614 O O . LEU A 1 82 ? 10.277 -3.681 -2.555 1.00 95.31 82 LEU A O 1
ATOM 618 N N . HIS A 1 83 ? 11.333 -4.006 -4.502 1.00 93.44 83 HIS A N 1
ATOM 619 C CA . HIS A 1 83 ? 12.679 -3.951 -3.950 1.00 93.44 83 HIS A CA 1
ATOM 620 C C . HIS A 1 83 ? 13.182 -2.511 -3.990 1.00 93.44 83 HIS A C 1
ATOM 622 O O . HIS A 1 83 ? 13.198 -1.896 -5.057 1.00 93.44 83 HIS A O 1
ATOM 628 N N . LEU A 1 84 ? 13.614 -1.988 -2.846 1.00 91.38 84 LEU A N 1
ATOM 629 C CA . LEU A 1 84 ? 14.145 -0.640 -2.674 1.00 91.38 84 LEU A CA 1
ATOM 630 C C . LEU A 1 84 ? 15.607 -0.708 -2.244 1.00 91.38 84 LEU A C 1
ATOM 632 O O . LEU A 1 84 ? 15.975 -1.468 -1.348 1.00 91.38 84 LEU A O 1
ATOM 636 N N . ILE A 1 85 ? 16.447 0.099 -2.885 1.00 87.94 85 ILE A N 1
ATOM 637 C CA . ILE A 1 85 ? 17.884 0.151 -2.624 1.00 87.94 85 ILE A CA 1
ATOM 638 C C . ILE A 1 85 ? 18.269 1.569 -2.236 1.00 87.94 85 ILE A C 1
ATOM 640 O O . ILE A 1 85 ? 17.882 2.521 -2.910 1.00 87.94 85 ILE A O 1
ATOM 644 N N . TYR A 1 86 ? 19.080 1.700 -1.192 1.00 86.12 86 TYR A N 1
ATOM 645 C CA . TYR A 1 86 ? 19.530 2.977 -0.642 1.00 86.12 86 TYR A CA 1
ATOM 646 C C . TYR A 1 86 ? 21.007 3.235 -0.950 1.00 86.12 86 TYR A C 1
ATOM 648 O O . TYR A 1 86 ? 21.771 2.331 -1.310 1.00 86.12 86 TYR A O 1
ATOM 656 N N . SER A 1 87 ? 21.432 4.485 -0.762 1.00 80.00 87 SER A N 1
ATOM 657 C CA . SER A 1 87 ? 22.848 4.852 -0.783 1.00 80.00 87 SER A CA 1
ATOM 658 C C . SER A 1 87 ? 23.628 4.011 0.236 1.00 80.00 87 SER A C 1
ATOM 660 O O . SER A 1 87 ? 23.265 3.962 1.407 1.00 80.00 87 SER A O 1
ATOM 662 N N . GLY A 1 88 ? 24.689 3.333 -0.206 1.00 74.88 88 GLY A N 1
ATOM 663 C CA . GLY A 1 88 ? 25.455 2.396 0.631 1.00 74.88 88 GLY A CA 1
ATOM 664 C C . GLY A 1 88 ? 25.025 0.929 0.506 1.00 74.88 88 GLY A C 1
ATOM 665 O O . GLY A 1 88 ? 25.595 0.069 1.173 1.00 74.88 88 GLY A O 1
ATOM 666 N N . GLY A 1 89 ? 24.057 0.625 -0.365 1.00 78.38 89 GLY A N 1
ATOM 667 C CA . GLY A 1 89 ? 23.689 -0.746 -0.722 1.00 78.38 89 GLY A CA 1
ATOM 668 C C . GLY A 1 89 ? 22.705 -1.410 0.237 1.00 78.38 89 GLY A C 1
ATOM 669 O O . GLY A 1 89 ? 22.411 -2.588 0.055 1.00 78.38 89 GLY A O 1
ATOM 670 N N . GLN A 1 90 ? 22.171 -0.696 1.233 1.00 83.94 90 GLN A N 1
ATOM 671 C CA . GLN A 1 90 ? 21.047 -1.208 2.024 1.00 83.94 90 GLN A CA 1
ATOM 672 C C . GLN A 1 90 ? 19.881 -1.567 1.099 1.00 83.94 90 GLN A C 1
ATOM 674 O O . GLN A 1 90 ? 19.688 -0.938 0.055 1.00 83.94 90 GLN A O 1
ATOM 679 N N . HIS A 1 91 ? 19.128 -2.593 1.478 1.00 82.62 91 HIS A N 1
ATOM 680 C CA . HIS A 1 91 ? 18.092 -3.186 0.647 1.00 82.62 91 HIS A CA 1
ATOM 681 C C . HIS A 1 91 ? 16.868 -3.499 1.504 1.00 82.62 91 HIS A C 1
ATOM 683 O O . HIS A 1 91 ? 16.977 -4.206 2.506 1.00 82.62 91 HIS A O 1
ATOM 689 N N . SER A 1 92 ? 15.707 -2.993 1.104 1.00 84.06 92 SER A N 1
ATOM 690 C CA . SER A 1 92 ? 14.419 -3.332 1.706 1.00 84.06 92 SER A CA 1
ATOM 691 C C . SER A 1 92 ? 13.444 -3.843 0.651 1.00 84.06 92 SER A C 1
ATOM 693 O O . SER A 1 92 ? 13.619 -3.622 -0.548 1.00 84.06 92 SER A O 1
ATOM 695 N N . ILE A 1 93 ? 12.446 -4.597 1.098 1.00 85.94 93 ILE A N 1
ATOM 696 C CA . ILE A 1 93 ? 11.429 -5.219 0.254 1.00 85.94 93 ILE A CA 1
ATOM 697 C C . ILE A 1 93 ? 10.063 -4.852 0.823 1.00 85.94 93 ILE A C 1
ATOM 699 O O . ILE A 1 93 ? 9.825 -5.057 2.013 1.00 85.94 93 ILE A O 1
ATOM 703 N N . VAL A 1 94 ? 9.183 -4.334 -0.031 1.00 86.06 94 VAL A N 1
ATOM 704 C CA . VAL A 1 94 ? 7.806 -3.957 0.303 1.00 86.06 94 VAL A CA 1
ATOM 705 C C . VAL A 1 94 ? 6.834 -4.828 -0.488 1.00 86.06 94 VAL A C 1
ATOM 707 O O . VAL A 1 94 ? 6.810 -4.760 -1.714 1.00 86.06 94 VAL A O 1
ATOM 710 N N . GLY A 1 95 ? 6.039 -5.664 0.173 1.00 85.31 95 GLY A N 1
ATOM 711 C CA . GLY A 1 95 ? 5.012 -6.479 -0.480 1.00 85.31 95 GLY A CA 1
ATOM 712 C C . GLY A 1 95 ? 3.724 -5.700 -0.757 1.00 85.31 95 GLY A C 1
ATOM 713 O O . GLY A 1 95 ? 3.392 -4.763 -0.038 1.00 85.31 95 GLY A O 1
ATOM 714 N N . LEU A 1 96 ? 2.955 -6.107 -1.775 1.00 84.25 96 LEU A N 1
ATOM 715 C CA . LEU A 1 96 ? 1.605 -5.568 -2.050 1.00 84.25 96 LEU A CA 1
ATOM 716 C C . LEU A 1 96 ? 0.607 -5.766 -0.900 1.00 84.25 96 LEU A C 1
ATOM 718 O O . LEU A 1 96 ? -0.455 -5.151 -0.901 1.00 84.25 96 LEU A O 1
ATOM 722 N N . ASP A 1 97 ? 0.913 -6.661 0.030 1.00 77.69 97 ASP A N 1
ATOM 723 C CA . ASP A 1 97 ? 0.156 -6.942 1.249 1.00 77.69 97 ASP A CA 1
ATOM 724 C C . ASP A 1 97 ? 0.554 -6.040 2.431 1.00 77.69 97 ASP A C 1
ATOM 726 O O . ASP A 1 97 ? 0.022 -6.198 3.527 1.00 77.69 97 ASP A O 1
ATOM 730 N N . GLY A 1 98 ? 1.481 -5.097 2.226 1.00 74.56 98 GLY A N 1
ATOM 731 C CA . GLY A 1 98 ? 1.994 -4.219 3.277 1.00 74.56 98 GLY A CA 1
ATOM 732 C C . GLY A 1 98 ? 3.168 -4.808 4.061 1.00 74.56 98 GLY A C 1
ATOM 733 O O . GLY A 1 98 ? 3.636 -4.183 5.012 1.00 74.56 98 GLY A O 1
ATOM 734 N N . THR A 1 99 ? 3.674 -5.990 3.689 1.00 72.31 99 THR A N 1
ATOM 735 C CA . THR A 1 99 ? 4.868 -6.555 4.333 1.00 72.31 99 THR A CA 1
ATOM 736 C C . THR A 1 99 ? 6.100 -5.687 4.071 1.00 72.31 99 THR A C 1
ATOM 738 O O . THR A 1 99 ? 6.320 -5.224 2.954 1.00 72.31 99 THR A O 1
ATOM 741 N N . TYR A 1 100 ? 6.929 -5.481 5.097 1.00 77.88 100 TYR A N 1
ATOM 742 C CA . TYR A 1 100 ? 8.194 -4.750 4.998 1.00 77.88 100 TYR A CA 1
ATOM 743 C C . TYR A 1 100 ? 9.336 -5.603 5.551 1.00 77.88 100 TYR A C 1
ATOM 745 O O . TYR A 1 100 ? 9.298 -6.032 6.704 1.00 77.88 100 TYR A O 1
ATOM 753 N N . ILE A 1 101 ? 10.354 -5.861 4.730 1.00 74.19 101 ILE A N 1
ATOM 754 C CA . ILE A 1 101 ? 11.483 -6.731 5.075 1.00 74.19 101 ILE A CA 1
ATOM 755 C C . ILE A 1 101 ? 12.792 -5.994 4.802 1.00 74.19 101 ILE A C 1
ATOM 757 O O . ILE A 1 101 ? 13.021 -5.507 3.697 1.00 74.19 101 ILE A O 1
ATOM 761 N N . VAL A 1 102 ? 13.694 -5.972 5.784 1.00 76.56 102 VAL A N 1
ATOM 762 C CA . VAL A 1 102 ? 15.088 -5.554 5.575 1.00 76.56 102 VAL A CA 1
ATOM 763 C C . VAL A 1 102 ? 15.872 -6.753 5.038 1.00 76.56 102 VAL A C 1
ATOM 765 O O . VAL A 1 102 ? 16.040 -7.762 5.723 1.00 76.56 102 VAL A O 1
ATOM 768 N N . ALA A 1 103 ? 16.316 -6.664 3.788 1.00 73.50 103 ALA A N 1
ATOM 769 C CA . ALA A 1 103 ? 17.020 -7.727 3.080 1.00 73.50 103 ALA A CA 1
ATOM 770 C C . ALA A 1 103 ? 18.545 -7.583 3.205 1.00 73.50 103 ALA A C 1
ATOM 772 O O . ALA A 1 103 ? 19.061 -6.605 3.747 1.00 73.50 103 ALA A O 1
ATOM 773 N N . ARG A 1 104 ? 19.310 -8.561 2.687 1.00 76.12 104 ARG A N 1
ATOM 774 C CA . ARG A 1 104 ? 20.772 -8.421 2.656 1.00 76.12 104 ARG A CA 1
ATOM 775 C C . ARG A 1 104 ? 21.173 -7.310 1.693 1.00 76.12 104 ARG A C 1
ATOM 777 O O . ARG A 1 104 ? 20.688 -7.248 0.556 1.00 76.12 104 ARG A O 1
ATOM 784 N N . ASN A 1 105 ? 22.127 -6.503 2.148 1.00 84.38 105 ASN A N 1
ATOM 785 C CA . ASN A 1 105 ? 22.699 -5.414 1.373 1.00 84.38 105 ASN A CA 1
ATOM 786 C C . ASN A 1 105 ? 23.215 -5.900 0.013 1.00 84.38 105 ASN A C 1
ATOM 788 O O . ASN A 1 105 ? 23.763 -7.001 -0.117 1.00 84.38 105 ASN A O 1
ATOM 792 N N . ALA A 1 106 ? 23.053 -5.049 -0.994 1.00 83.38 106 ALA A N 1
ATOM 793 C CA . ALA A 1 106 ? 23.637 -5.230 -2.306 1.00 83.38 106 ALA A CA 1
ATOM 794 C C . ALA A 1 106 ? 25.175 -5.324 -2.195 1.00 83.38 106 ALA A C 1
ATOM 796 O O . ALA A 1 106 ? 25.798 -4.530 -1.488 1.00 83.38 106 ALA A O 1
ATOM 797 N N . PRO A 1 107 ? 25.819 -6.273 -2.896 1.00 82.81 107 PRO A N 1
ATOM 798 C CA . PRO A 1 107 ? 27.257 -6.540 -2.770 1.00 82.81 107 PRO A CA 1
ATOM 799 C C . PRO A 1 107 ? 28.162 -5.523 -3.498 1.00 82.81 107 PRO A C 1
ATOM 801 O O . PRO A 1 107 ? 29.367 -5.768 -3.648 1.00 82.81 107 PRO A O 1
ATOM 804 N N . GLY A 1 108 ? 27.600 -4.419 -3.992 1.00 82.12 108 GLY A N 1
ATOM 805 C CA . GLY A 1 108 ? 28.299 -3.388 -4.756 1.00 82.12 108 GLY A CA 1
ATOM 806 C C . GLY A 1 108 ? 27.393 -2.217 -5.139 1.00 82.12 108 GLY A C 1
ATOM 807 O O . GLY A 1 108 ? 26.231 -2.154 -4.738 1.00 82.12 108 GLY A O 1
ATOM 808 N N . GLU A 1 109 ? 27.938 -1.300 -5.935 1.00 85.31 109 GLU A N 1
ATOM 809 C CA . GLU A 1 109 ? 27.190 -0.181 -6.515 1.00 85.31 109 GLU A CA 1
ATOM 810 C C . GLU A 1 109 ? 26.270 -0.704 -7.621 1.00 85.31 109 GLU A C 1
ATOM 812 O O . GLU A 1 109 ? 26.720 -1.422 -8.514 1.00 85.31 109 GLU A O 1
ATOM 817 N N . ILE A 1 110 ? 24.982 -0.373 -7.560 1.00 86.19 110 ILE A N 1
ATOM 818 C CA . ILE A 1 110 ? 24.001 -0.823 -8.548 1.00 86.19 110 ILE A CA 1
ATOM 819 C C . ILE A 1 110 ? 24.049 0.092 -9.767 1.00 86.19 110 ILE A C 1
ATOM 821 O O . ILE A 1 110 ? 23.831 1.294 -9.653 1.00 86.19 110 ILE A O 1
ATOM 825 N N . LEU A 1 111 ? 24.283 -0.503 -10.936 1.00 86.69 111 LEU A N 1
ATOM 826 C CA . LEU A 1 111 ? 24.268 0.185 -12.225 1.00 86.69 111 LEU A CA 1
ATOM 827 C C . LEU A 1 111 ? 22.904 0.083 -12.911 1.00 86.69 111 LEU A C 1
ATOM 829 O O . LEU A 1 111 ? 22.459 1.040 -13.533 1.00 86.69 111 LEU A O 1
ATOM 833 N N . ALA A 1 112 ? 22.248 -1.076 -12.806 1.00 89.06 112 ALA A N 1
ATOM 834 C CA . ALA A 1 112 ? 20.923 -1.306 -13.372 1.00 89.06 112 ALA A CA 1
ATOM 835 C C . ALA A 1 112 ? 20.189 -2.440 -12.657 1.00 89.06 112 ALA A C 1
ATOM 837 O O . ALA A 1 112 ? 20.814 -3.362 -12.126 1.00 89.06 112 ALA A O 1
ATOM 838 N N . LEU A 1 113 ? 18.859 -2.382 -12.700 1.00 92.31 113 LEU A N 1
ATOM 839 C CA . LEU A 1 113 ? 17.949 -3.371 -12.130 1.00 92.31 113 LEU A CA 1
ATOM 840 C C . LEU A 1 113 ? 16.874 -3.718 -13.152 1.00 92.31 113 LEU A C 1
ATOM 842 O O . LEU A 1 113 ? 16.393 -2.835 -13.859 1.00 92.31 113 LEU A O 1
ATOM 846 N N . CYS A 1 114 ? 16.469 -4.981 -13.189 1.00 93.00 114 CYS A N 1
ATOM 847 C CA . CYS A 1 114 ? 15.260 -5.397 -13.885 1.00 93.00 114 CYS A CA 1
ATOM 848 C C . CYS A 1 114 ? 14.634 -6.608 -13.196 1.00 93.00 114 CYS A C 1
ATOM 850 O O . CYS A 1 114 ? 15.290 -7.344 -12.453 1.00 93.00 114 CYS A O 1
ATOM 852 N N . GLU A 1 115 ? 13.350 -6.791 -13.453 1.00 92.94 115 GLU A N 1
ATOM 853 C CA . GLU A 1 115 ? 12.658 -8.037 -13.176 1.00 92.94 115 GLU A CA 1
ATOM 854 C C . GLU A 1 115 ? 12.935 -9.035 -14.296 1.00 92.94 115 GLU A C 1
ATOM 856 O O . GLU A 1 115 ? 13.019 -8.665 -15.470 1.00 92.94 115 GLU A O 1
ATOM 861 N N . ALA A 1 116 ? 13.026 -10.304 -13.929 1.00 89.31 116 ALA A N 1
ATOM 862 C CA . ALA A 1 116 ? 12.984 -11.407 -14.866 1.00 89.31 116 ALA A CA 1
ATOM 863 C C . ALA A 1 116 ? 11.989 -12.450 -14.368 1.00 89.31 116 ALA A C 1
ATOM 865 O O . ALA A 1 116 ? 11.926 -12.708 -13.170 1.00 89.31 116 ALA A O 1
ATOM 866 N N . VAL A 1 117 ? 11.239 -13.065 -15.273 1.00 85.81 117 VAL A N 1
ATOM 867 C CA . VAL A 1 117 ? 10.340 -14.179 -14.957 1.00 85.81 117 VAL A CA 1
ATOM 868 C C . VAL A 1 117 ? 10.894 -15.423 -15.634 1.00 85.81 117 VAL A C 1
ATOM 870 O O . VAL A 1 117 ? 11.313 -15.349 -16.787 1.00 85.81 117 VAL A O 1
ATOM 873 N N . ASP A 1 118 ? 10.954 -16.533 -14.896 1.00 80.81 118 ASP A N 1
ATOM 874 C CA . ASP A 1 118 ? 11.428 -17.831 -15.396 1.00 80.81 118 ASP A CA 1
ATOM 875 C C . ASP A 1 118 ? 12.839 -17.778 -16.025 1.00 80.81 118 ASP A C 1
ATOM 877 O O . ASP A 1 118 ? 13.117 -18.371 -17.066 1.00 80.81 118 ASP A O 1
ATOM 881 N N . PHE A 1 119 ? 13.755 -17.032 -15.395 1.00 82.06 119 PHE A N 1
ATOM 882 C CA . PHE A 1 119 ? 15.108 -16.825 -15.915 1.00 82.06 119 PHE A CA 1
ATOM 883 C C . PHE A 1 119 ? 16.110 -17.883 -15.426 1.00 82.06 119 PHE A C 1
ATOM 885 O O . PHE A 1 119 ? 16.379 -18.030 -14.224 1.00 82.06 119 PHE A O 1
ATOM 892 N N . GLY A 1 120 ? 16.744 -18.564 -16.384 1.00 78.25 120 GLY A N 1
ATOM 893 C CA . GLY A 1 120 ? 17.692 -19.645 -16.124 1.00 78.25 120 GLY A CA 1
ATOM 894 C C . GLY A 1 120 ? 16.995 -20.862 -15.513 1.00 78.25 120 GLY A C 1
ATOM 895 O O . GLY A 1 120 ? 16.014 -21.358 -16.047 1.00 78.25 120 GLY A O 1
ATOM 896 N N . GLU A 1 121 ? 17.500 -21.352 -14.382 1.00 76.19 121 GLU A N 1
ATOM 897 C CA . GLU A 1 121 ? 16.920 -22.509 -13.676 1.00 76.19 121 GLU A CA 1
ATOM 898 C C . GLU A 1 121 ? 15.800 -22.130 -12.690 1.00 76.19 121 GLU A C 1
ATOM 900 O O . GLU A 1 121 ? 15.220 -22.997 -12.037 1.00 76.19 121 GLU A O 1
ATOM 905 N N . THR A 1 122 ? 15.531 -20.837 -12.486 1.00 77.06 122 THR A N 1
ATOM 906 C CA . THR A 1 122 ? 14.564 -20.386 -11.477 1.00 77.06 122 THR A CA 1
ATOM 907 C C . THR A 1 122 ? 13.189 -20.204 -12.092 1.00 77.06 122 THR A C 1
ATOM 909 O O . THR A 1 122 ? 13.065 -19.511 -13.092 1.00 77.06 122 THR A O 1
ATOM 912 N N . LYS A 1 123 ? 12.168 -20.786 -11.453 1.00 81.44 123 LYS A N 1
ATOM 913 C CA . LYS A 1 123 ? 10.762 -20.543 -11.784 1.00 81.44 123 LYS A CA 1
ATOM 914 C C . LYS A 1 123 ? 10.227 -19.333 -11.019 1.00 81.44 123 LYS A C 1
ATOM 916 O O . LYS A 1 123 ? 10.498 -19.201 -9.824 1.00 81.44 123 LYS A O 1
ATOM 921 N N . GLY A 1 124 ? 9.433 -18.504 -11.683 1.00 84.19 124 GLY A N 1
ATOM 922 C CA . GLY A 1 124 ? 8.808 -17.307 -11.132 1.00 84.19 124 GLY A CA 1
ATOM 923 C C . GLY A 1 124 ? 9.664 -16.035 -11.230 1.00 84.19 124 GLY A C 1
ATOM 924 O O . GLY A 1 124 ? 10.727 -16.037 -11.860 1.00 84.19 124 GLY A O 1
ATOM 925 N N . PRO A 1 125 ? 9.185 -14.929 -10.632 1.00 87.19 125 PRO A N 1
ATOM 926 C CA . PRO A 1 125 ? 9.829 -13.626 -10.721 1.00 87.19 125 PRO A CA 1
ATOM 927 C C . PRO A 1 125 ? 11.103 -13.568 -9.869 1.00 87.19 125 PRO A C 1
ATOM 929 O O . PRO A 1 125 ? 11.127 -13.985 -8.709 1.00 87.19 125 PRO A O 1
ATOM 932 N N . VAL A 1 126 ? 12.168 -13.014 -10.440 1.00 90.44 126 VAL A N 1
ATOM 933 C CA . VAL A 1 126 ? 13.465 -12.803 -9.796 1.00 90.44 126 VAL A CA 1
ATOM 934 C C . VAL A 1 126 ? 14.001 -11.409 -10.085 1.00 90.44 126 VAL A C 1
ATOM 936 O O . VAL A 1 126 ? 13.768 -10.823 -11.142 1.00 90.44 126 VAL A O 1
ATOM 939 N N . LEU A 1 127 ? 14.779 -10.893 -9.138 1.00 92.50 127 LEU A N 1
ATOM 940 C CA . LEU A 1 127 ? 15.519 -9.654 -9.305 1.00 92.50 127 LEU A CA 1
ATOM 941 C C . LEU A 1 127 ? 16.821 -9.935 -10.056 1.00 92.50 127 LEU A C 1
ATOM 943 O O . LEU A 1 127 ? 17.625 -10.749 -9.603 1.00 92.50 127 LEU A O 1
ATOM 947 N N . LEU A 1 128 ? 17.085 -9.221 -11.146 1.00 92.12 128 LEU A N 1
ATOM 948 C CA . LEU A 1 128 ? 18.406 -9.162 -11.764 1.00 92.12 128 LEU A CA 1
ATOM 949 C C . LEU A 1 128 ? 19.018 -7.777 -11.569 1.00 92.12 128 LEU A C 1
ATOM 951 O O . LEU A 1 128 ? 18.368 -6.753 -11.775 1.00 92.12 128 LEU A O 1
ATOM 955 N N . ALA A 1 129 ? 20.293 -7.752 -11.194 1.00 91.12 129 ALA A N 1
ATOM 956 C CA . ALA A 1 129 ? 21.038 -6.523 -10.980 1.00 91.12 129 ALA A CA 1
ATOM 957 C C . ALA A 1 129 ? 22.401 -6.584 -11.663 1.00 91.12 129 ALA A C 1
ATOM 959 O O . ALA A 1 129 ? 23.131 -7.567 -11.524 1.00 91.12 129 ALA A O 1
ATOM 960 N N . MET A 1 130 ? 22.764 -5.504 -12.347 1.00 89.94 130 MET A N 1
ATOM 961 C CA . MET A 1 130 ? 24.138 -5.260 -12.771 1.00 89.94 130 MET A CA 1
ATOM 962 C C . MET A 1 130 ? 24.813 -4.382 -11.724 1.00 89.94 130 MET A C 1
ATOM 964 O O . MET A 1 130 ? 24.328 -3.286 -11.439 1.00 89.94 130 MET A O 1
ATOM 968 N N . LEU A 1 131 ? 25.923 -4.852 -11.157 1.00 87.94 131 LEU A N 1
ATOM 969 C CA . LEU A 1 131 ? 26.681 -4.128 -10.139 1.00 87.94 131 LEU A CA 1
ATOM 970 C C . LEU A 1 131 ? 28.114 -3.855 -10.587 1.00 87.94 131 LEU A C 1
ATOM 972 O O . LEU A 1 131 ? 28.739 -4.705 -11.221 1.00 87.94 131 LEU A O 1
ATOM 976 N N . LEU A 1 132 ? 28.658 -2.708 -10.189 1.00 84.88 132 LEU A N 1
ATOM 977 C CA . LEU A 1 132 ? 30.077 -2.398 -10.324 1.00 84.88 132 LEU A CA 1
ATOM 978 C C . LEU A 1 132 ? 30.836 -2.895 -9.089 1.00 84.88 132 LEU A C 1
ATOM 980 O O . LEU A 1 132 ? 30.473 -2.578 -7.951 1.00 84.88 132 LEU A O 1
ATOM 984 N N . ARG A 1 133 ? 31.903 -3.675 -9.296 1.00 82.81 133 ARG A N 1
ATOM 985 C CA . ARG A 1 133 ? 32.777 -4.161 -8.214 1.00 82.81 133 ARG A CA 1
ATOM 986 C C . ARG A 1 133 ? 34.251 -3.987 -8.555 1.00 82.81 133 ARG A C 1
ATOM 988 O O . ARG A 1 133 ? 34.656 -4.197 -9.689 1.00 82.81 133 ARG A O 1
ATOM 995 N N . ASN A 1 134 ? 35.062 -3.705 -7.537 1.00 80.44 134 ASN A N 1
ATOM 996 C CA . ASN A 1 134 ? 36.527 -3.636 -7.654 1.00 80.44 134 ASN A CA 1
ATOM 997 C C . ASN A 1 134 ? 37.209 -4.997 -7.429 1.00 80.44 134 ASN A C 1
ATOM 999 O O . ASN A 1 134 ? 38.432 -5.089 -7.414 1.00 80.44 134 ASN A O 1
ATOM 1003 N N . THR A 1 135 ? 36.430 -6.050 -7.170 1.00 77.12 135 THR A N 1
ATOM 1004 C CA . THR A 1 135 ? 36.936 -7.399 -6.913 1.00 77.12 135 THR A CA 1
ATOM 1005 C C . THR A 1 135 ? 36.115 -8.428 -7.673 1.00 77.12 135 THR A C 1
ATOM 1007 O O . THR A 1 135 ? 34.883 -8.351 -7.735 1.00 77.12 135 THR A O 1
ATOM 1010 N N . ARG A 1 136 ? 36.806 -9.425 -8.232 1.00 75.12 136 ARG A N 1
ATOM 1011 C CA . ARG A 1 136 ? 36.176 -10.531 -8.950 1.00 75.12 136 ARG A CA 1
ATOM 1012 C C . ARG A 1 136 ? 35.330 -11.377 -7.982 1.00 75.12 136 ARG A C 1
ATOM 1014 O O . ARG A 1 136 ? 35.851 -11.833 -6.961 1.00 75.12 136 ARG A O 1
ATOM 1021 N N . PRO A 1 137 ? 34.036 -11.615 -8.262 1.00 73.50 137 PRO A N 1
ATOM 1022 C CA . PRO A 1 137 ? 33.212 -12.485 -7.429 1.00 73.50 137 PRO A CA 1
ATOM 1023 C C . PRO A 1 137 ? 33.611 -13.960 -7.594 1.00 73.50 137 PRO A C 1
ATOM 1025 O O . PRO A 1 137 ? 33.928 -14.413 -8.694 1.00 73.50 137 PRO A O 1
ATOM 1028 N N . LYS A 1 138 ? 33.540 -14.738 -6.506 1.00 72.69 138 LYS A N 1
ATOM 1029 C CA . LYS A 1 138 ? 33.616 -16.205 -6.575 1.00 72.69 138 LYS A CA 1
ATOM 1030 C C . LYS A 1 138 ? 32.273 -16.739 -7.083 1.00 72.69 138 LYS A C 1
ATOM 1032 O O . LYS A 1 138 ? 31.276 -16.647 -6.370 1.00 72.69 138 LYS A O 1
ATOM 1037 N N . ILE A 1 139 ? 32.233 -17.281 -8.300 1.00 68.94 139 ILE A N 1
ATOM 1038 C CA . ILE A 1 139 ? 31.045 -17.980 -8.814 1.00 68.94 139 ILE A CA 1
ATOM 1039 C C . ILE A 1 139 ? 31.049 -19.397 -8.231 1.00 68.94 139 ILE A C 1
ATOM 1041 O O . ILE A 1 139 ? 31.914 -20.203 -8.567 1.00 68.94 139 ILE A O 1
ATOM 1045 N N . GLN A 1 140 ? 30.090 -19.710 -7.357 1.00 56.72 140 GLN A N 1
ATOM 1046 C CA . GLN A 1 140 ? 29.856 -21.087 -6.919 1.00 56.72 140 GLN A CA 1
ATOM 1047 C C . GLN A 1 140 ? 29.190 -21.859 -8.066 1.00 56.72 140 GLN A C 1
ATOM 1049 O O . GLN A 1 140 ? 28.004 -21.661 -8.353 1.00 56.72 140 GLN A O 1
ATOM 1054 N N . ARG A 1 141 ? 29.963 -22.712 -8.749 1.00 47.94 141 ARG A N 1
ATOM 1055 C CA . ARG A 1 141 ? 29.404 -23.720 -9.660 1.00 47.94 141 ARG A CA 1
ATOM 1056 C C . ARG A 1 141 ? 28.677 -24.787 -8.828 1.00 47.94 141 ARG A C 1
ATOM 1058 O O . ARG A 1 141 ? 29.185 -25.134 -7.760 1.00 47.94 141 ARG A O 1
ATOM 1065 N N . PRO A 1 142 ? 27.513 -25.296 -9.269 1.00 39.94 142 PRO A N 1
ATOM 1066 C CA . PRO A 1 142 ? 26.917 -26.471 -8.646 1.00 39.94 142 PRO A CA 1
ATOM 1067 C C . PRO A 1 142 ? 27.936 -27.617 -8.688 1.00 39.94 142 PRO A C 1
ATOM 1069 O O . PRO A 1 142 ? 28.533 -27.889 -9.729 1.00 39.94 142 PRO A O 1
ATOM 1072 N N . SER A 1 143 ? 28.194 -28.219 -7.528 1.00 34.62 143 SER A N 1
ATOM 1073 C CA . SER A 1 143 ? 29.109 -29.350 -7.389 1.00 34.62 143 SER A CA 1
ATOM 1074 C C . SER A 1 143 ? 28.506 -30.548 -8.116 1.00 34.62 143 SER A C 1
ATOM 1076 O O . SER A 1 143 ? 27.576 -31.182 -7.629 1.00 34.62 143 SER A O 1
ATOM 1078 N N . SER A 1 144 ? 29.004 -30.836 -9.314 1.00 38.84 144 SER A N 1
ATOM 1079 C CA . SER A 1 144 ? 28.770 -32.113 -9.972 1.00 38.84 144 SER A CA 1
ATOM 1080 C C . SER A 1 144 ? 29.796 -33.124 -9.448 1.00 38.84 144 SER A C 1
ATOM 1082 O O . SER A 1 144 ? 30.967 -33.043 -9.813 1.00 38.84 144 SER A O 1
ATOM 1084 N N . ALA A 1 145 ? 29.311 -34.066 -8.632 1.00 35.59 145 ALA A N 1
ATOM 1085 C CA . ALA A 1 145 ? 29.940 -35.324 -8.203 1.00 35.59 145 ALA A CA 1
ATOM 1086 C C . ALA A 1 145 ? 31.053 -35.274 -7.118 1.00 35.59 145 ALA A C 1
ATOM 1088 O O . ALA A 1 145 ? 31.746 -34.264 -6.973 1.00 35.59 145 ALA A O 1
ATOM 1089 N N . PRO A 1 146 ? 31.199 -36.356 -6.313 1.00 36.66 146 PRO A N 1
ATOM 1090 C CA . PRO A 1 146 ? 32.052 -36.390 -5.130 1.00 36.66 146 PRO A CA 1
ATOM 1091 C C . PRO A 1 146 ? 33.531 -36.510 -5.501 1.00 36.66 146 PRO A C 1
ATOM 1093 O O . PRO A 1 146 ? 33.905 -37.197 -6.448 1.00 36.66 146 PRO A O 1
ATOM 1096 N N . ALA A 1 147 ? 34.375 -35.852 -4.711 1.00 35.19 147 ALA A N 1
ATOM 1097 C CA . ALA A 1 147 ? 35.818 -35.866 -4.869 1.00 35.19 147 ALA A CA 1
ATOM 1098 C C . ALA A 1 147 ? 36.396 -37.279 -4.690 1.00 35.19 147 ALA A C 1
ATOM 1100 O O . ALA A 1 147 ? 36.224 -37.914 -3.651 1.00 35.19 147 ALA A O 1
ATOM 1101 N N . THR A 1 148 ? 37.165 -37.745 -5.670 1.00 37.88 148 THR A N 1
ATOM 1102 C CA . THR A 1 148 ? 38.209 -38.745 -5.442 1.00 37.88 148 THR A CA 1
ATOM 1103 C C . THR A 1 148 ? 39.411 -38.388 -6.299 1.00 37.88 148 THR A C 1
ATOM 1105 O O . THR A 1 148 ? 39.482 -38.746 -7.466 1.00 37.88 148 THR A O 1
ATOM 1108 N N . SER A 1 149 ? 40.354 -37.663 -5.705 1.00 37.97 149 SER A N 1
ATOM 1109 C CA . SER A 1 149 ? 41.773 -37.786 -6.037 1.00 37.97 149 SER A CA 1
ATOM 1110 C C . SER A 1 149 ? 42.596 -37.051 -4.986 1.00 37.97 149 SER A C 1
ATOM 1112 O O . SER A 1 149 ? 42.637 -35.822 -4.933 1.00 37.97 149 SER A O 1
ATOM 1114 N N . THR A 1 150 ? 43.250 -37.844 -4.148 1.00 40.72 150 THR A N 1
ATOM 1115 C CA . THR A 1 150 ? 44.427 -37.488 -3.363 1.00 40.72 150 THR A CA 1
ATOM 1116 C C . THR A 1 150 ? 45.466 -36.846 -4.282 1.00 40.72 150 THR A C 1
ATOM 1118 O O . THR A 1 150 ? 45.885 -37.469 -5.254 1.00 40.72 150 THR A O 1
ATOM 1121 N N . THR A 1 151 ? 45.914 -35.623 -4.002 1.00 37.78 151 THR A N 1
ATOM 1122 C CA . THR A 1 151 ? 47.188 -35.125 -4.540 1.00 37.78 151 THR A CA 1
ATOM 1123 C C . THR A 1 151 ? 47.848 -34.194 -3.531 1.00 37.78 151 THR A C 1
ATOM 1125 O O . THR A 1 151 ? 47.293 -33.191 -3.092 1.00 37.78 151 THR A O 1
ATOM 1128 N N . THR A 1 152 ? 49.040 -34.633 -3.157 1.00 34.84 152 THR A N 1
ATOM 1129 C CA . THR A 1 152 ? 50.072 -34.072 -2.295 1.00 34.84 152 THR A CA 1
ATOM 1130 C C . THR A 1 152 ? 50.299 -32.573 -2.498 1.00 34.84 152 THR A C 1
ATOM 1132 O O . THR A 1 152 ? 50.471 -32.104 -3.621 1.00 34.84 152 THR A O 1
ATOM 1135 N N . ALA A 1 153 ? 50.348 -31.829 -1.391 1.00 33.00 153 ALA A N 1
ATOM 1136 C CA . ALA A 1 153 ? 50.709 -30.418 -1.367 1.00 33.00 153 ALA A CA 1
ATOM 1137 C C . ALA A 1 153 ? 52.215 -30.228 -1.630 1.00 33.00 153 ALA A C 1
ATOM 1139 O O . ALA A 1 153 ? 53.048 -30.794 -0.924 1.00 33.00 153 ALA A O 1
ATOM 1140 N N . LEU A 1 154 ? 52.548 -29.390 -2.612 1.00 36.47 154 LEU A N 1
ATOM 1141 C CA . LEU A 1 154 ? 53.847 -28.725 -2.736 1.00 36.47 154 LEU A CA 1
ATOM 1142 C C . LEU A 1 154 ? 53.694 -27.275 -2.239 1.00 36.47 154 LEU A C 1
ATOM 1144 O O . LEU A 1 154 ? 52.646 -26.670 -2.478 1.00 36.47 154 LEU A O 1
ATOM 1148 N N . PRO A 1 155 ? 54.695 -26.702 -1.549 1.00 37.84 155 PRO A N 1
ATOM 1149 C CA . PRO A 1 155 ? 54.618 -25.332 -1.059 1.00 37.84 155 PRO A CA 1
ATOM 1150 C C . PRO A 1 155 ? 54.738 -24.343 -2.227 1.00 37.84 155 PRO A C 1
ATOM 1152 O O . PRO A 1 155 ? 55.757 -24.300 -2.915 1.00 37.84 155 PRO A O 1
ATOM 1155 N N . GLU A 1 156 ? 53.699 -23.534 -2.446 1.00 34.25 156 GLU A N 1
ATOM 1156 C CA . GLU A 1 156 ? 53.742 -22.407 -3.380 1.00 34.25 156 GLU A CA 1
ATOM 1157 C C . GLU A 1 156 ? 54.676 -21.315 -2.845 1.00 34.25 156 GLU A C 1
ATOM 1159 O O . GLU A 1 156 ? 54.403 -20.628 -1.858 1.00 34.25 156 GLU A O 1
ATOM 1164 N N . THR A 1 157 ? 55.791 -21.133 -3.541 1.00 34.91 157 THR A N 1
ATOM 1165 C CA . THR A 1 157 ? 56.663 -19.970 -3.447 1.00 34.91 157 THR A CA 1
ATOM 1166 C C . THR A 1 157 ? 55.873 -18.718 -3.832 1.00 34.91 157 THR A C 1
ATOM 1168 O O . THR A 1 157 ? 55.391 -18.581 -4.958 1.00 34.91 157 THR A O 1
ATOM 1171 N N . ALA A 1 158 ? 55.750 -17.779 -2.893 1.00 39.84 158 ALA A N 1
ATOM 1172 C CA . ALA A 1 158 ? 55.085 -16.497 -3.084 1.00 39.84 158 ALA A CA 1
ATOM 1173 C C . ALA A 1 158 ? 55.820 -15.627 -4.123 1.00 39.84 158 ALA A C 1
ATOM 1175 O O . ALA A 1 158 ? 56.691 -14.824 -3.790 1.00 39.84 158 ALA A O 1
ATOM 1176 N N . SER A 1 159 ? 55.443 -15.754 -5.395 1.00 34.00 159 SER A N 1
ATOM 1177 C CA . SER A 1 159 ? 55.812 -14.792 -6.432 1.00 34.00 159 SER A CA 1
ATOM 1178 C C . SER A 1 159 ? 54.838 -13.611 -6.385 1.00 34.00 159 SER A C 1
ATOM 1180 O O . SER A 1 159 ? 53.708 -13.684 -6.873 1.00 34.00 159 SER A O 1
ATOM 1182 N N . LYS A 1 160 ? 55.272 -12.505 -5.764 1.00 44.47 160 LYS A N 1
ATOM 1183 C CA . LYS A 1 160 ? 54.636 -11.184 -5.888 1.00 44.47 160 LYS A CA 1
ATOM 1184 C C . LYS A 1 160 ? 54.721 -10.735 -7.351 1.00 44.47 160 LYS A C 1
ATOM 1186 O O . LYS A 1 160 ? 55.673 -10.070 -7.753 1.00 44.47 160 LYS A O 1
ATOM 1191 N N . LYS A 1 161 ? 53.712 -11.084 -8.149 1.00 32.72 161 LYS A N 1
ATOM 1192 C CA . LYS A 1 161 ? 53.464 -10.433 -9.440 1.00 32.72 161 LYS A CA 1
ATOM 1193 C C . LYS A 1 161 ? 53.046 -8.976 -9.177 1.00 32.72 161 LYS A C 1
ATOM 1195 O O . LYS A 1 161 ? 52.224 -8.753 -8.285 1.00 32.72 161 LYS A O 1
ATOM 1200 N N . PRO A 1 162 ? 53.588 -7.987 -9.908 1.00 35.78 162 PRO A N 1
ATOM 1201 C CA . PRO A 1 162 ? 53.192 -6.593 -9.747 1.00 35.78 162 PRO A CA 1
ATOM 1202 C C . PRO A 1 162 ? 51.694 -6.441 -10.037 1.00 35.78 162 PRO A C 1
ATOM 1204 O O . PRO A 1 162 ? 51.163 -7.040 -10.974 1.00 35.78 162 PRO A O 1
ATOM 1207 N N . SER A 1 163 ? 51.016 -5.675 -9.185 1.00 37.00 163 SER A N 1
ATOM 1208 C CA . SER A 1 163 ? 49.584 -5.389 -9.241 1.00 37.00 163 SER A CA 1
ATOM 1209 C C . SER A 1 163 ? 49.193 -4.837 -10.611 1.00 37.00 163 SER A C 1
ATOM 1211 O O . SER A 1 163 ? 49.548 -3.707 -10.949 1.00 37.00 163 SER A O 1
ATOM 1213 N N . ALA A 1 164 ? 48.452 -5.634 -11.384 1.00 41.03 164 ALA A N 1
ATOM 1214 C CA . ALA A 1 164 ? 47.762 -5.165 -12.578 1.00 41.03 164 ALA A CA 1
ATOM 1215 C C . ALA A 1 164 ? 46.871 -3.955 -12.217 1.00 41.03 164 ALA A C 1
ATOM 1217 O O . ALA A 1 164 ? 46.340 -3.909 -11.099 1.00 41.03 164 ALA A O 1
ATOM 1218 N N . PRO A 1 165 ? 46.721 -2.964 -13.116 1.00 44.59 165 PRO A N 1
ATOM 1219 C CA . PRO A 1 165 ? 45.912 -1.776 -12.857 1.00 44.59 165 PRO A CA 1
ATOM 1220 C C . PRO A 1 165 ? 44.507 -2.190 -12.410 1.00 44.59 165 PRO A C 1
ATOM 1222 O O . PRO A 1 165 ? 43.927 -3.100 -12.989 1.00 44.59 165 PRO A O 1
ATOM 1225 N N . HIS A 1 166 ? 43.993 -1.551 -11.354 1.00 51.78 166 HIS A N 1
ATOM 1226 C CA . HIS A 1 166 ? 42.724 -1.867 -10.686 1.00 51.78 166 HIS A CA 1
ATOM 1227 C C . HIS A 1 166 ? 41.550 -2.068 -11.668 1.00 51.78 166 HIS A C 1
ATOM 1229 O O . HIS A 1 166 ? 40.853 -1.113 -12.016 1.00 51.78 166 HIS A O 1
ATOM 1235 N N . GLU A 1 167 ? 41.319 -3.310 -12.096 1.00 65.50 167 GLU A N 1
ATOM 1236 C CA . GLU A 1 167 ? 40.199 -3.688 -12.955 1.00 65.50 167 GLU A CA 1
ATOM 1237 C C . GLU A 1 167 ? 38.882 -3.572 -12.177 1.00 65.50 167 GLU A C 1
ATOM 1239 O O . GLU A 1 167 ? 38.737 -4.111 -11.076 1.00 65.50 167 GLU A O 1
ATOM 1244 N N . ALA A 1 168 ? 37.909 -2.866 -12.753 1.00 78.75 168 ALA A N 1
ATOM 1245 C CA . ALA A 1 168 ? 36.530 -2.914 -12.293 1.00 78.75 168 ALA A CA 1
ATOM 1246 C C . ALA A 1 168 ? 35.783 -4.014 -13.058 1.00 78.75 168 ALA A C 1
ATOM 1248 O O . ALA A 1 168 ? 36.134 -4.356 -14.186 1.00 78.75 168 ALA A O 1
ATOM 1249 N N . TYR A 1 169 ? 34.738 -4.569 -12.454 1.00 82.06 169 TYR A N 1
ATOM 1250 C CA . TYR A 1 169 ? 33.937 -5.636 -13.039 1.00 82.06 169 TYR A CA 1
ATOM 1251 C C . TYR A 1 169 ? 32.462 -5.249 -13.041 1.00 82.06 169 TYR A C 1
ATOM 1253 O O . TYR A 1 169 ? 31.898 -4.946 -11.987 1.00 82.06 169 TYR A O 1
ATOM 1261 N N . HIS A 1 170 ? 31.824 -5.339 -14.208 1.00 86.69 170 HIS A N 1
ATOM 1262 C CA . HIS A 1 170 ? 30.372 -5.445 -14.309 1.00 86.69 170 HIS A CA 1
ATOM 1263 C C . HIS A 1 170 ? 29.976 -6.855 -13.895 1.00 86.69 170 HIS A C 1
ATOM 1265 O O . HIS A 1 170 ? 30.343 -7.822 -14.558 1.00 86.69 170 HIS A O 1
ATOM 1271 N N . CYS A 1 171 ? 29.267 -6.984 -12.781 1.00 86.56 171 CYS A N 1
ATOM 1272 C CA . CYS A 1 171 ? 28.853 -8.260 -12.223 1.00 86.56 171 CYS A CA 1
ATOM 1273 C C . CYS A 1 171 ? 27.331 -8.386 -12.285 1.00 86.56 171 CYS A C 1
ATOM 1275 O O . CYS A 1 171 ? 26.619 -7.590 -11.673 1.00 86.56 171 CYS A O 1
ATOM 1277 N N . LEU A 1 172 ? 26.841 -9.416 -12.970 1.00 88.12 172 LEU A N 1
ATOM 1278 C CA . LEU A 1 172 ? 25.427 -9.766 -12.990 1.00 88.12 172 LEU A CA 1
ATOM 1279 C C . LEU A 1 172 ? 25.102 -10.603 -11.753 1.00 88.12 172 LEU A C 1
ATOM 1281 O O . LEU A 1 172 ? 25.701 -11.661 -11.536 1.00 88.12 172 LEU A O 1
ATOM 1285 N N . TYR A 1 173 ? 24.133 -10.151 -10.968 1.00 89.44 173 TYR A N 1
ATOM 1286 C CA . TYR A 1 173 ? 23.621 -10.853 -9.802 1.00 89.44 173 TYR A CA 1
ATOM 1287 C C . TYR A 1 173 ? 22.134 -11.148 -9.941 1.00 89.44 173 TYR A C 1
ATOM 1289 O O . TYR A 1 173 ? 21.374 -10.370 -10.513 1.00 89.44 173 TYR A O 1
ATOM 1297 N N . ARG A 1 174 ? 21.728 -12.257 -9.327 1.00 89.62 174 ARG A N 1
ATOM 1298 C CA . ARG A 1 174 ? 20.340 -12.613 -9.067 1.00 89.62 174 ARG A CA 1
ATOM 1299 C C . ARG A 1 174 ? 20.011 -12.368 -7.601 1.00 89.62 174 ARG A C 1
ATOM 1301 O O . ARG A 1 174 ? 20.705 -12.892 -6.728 1.00 89.62 174 ARG A O 1
ATOM 1308 N N . GLY A 1 175 ? 18.959 -11.603 -7.350 1.00 83.12 175 GLY A N 1
ATOM 1309 C CA . GLY A 1 175 ? 18.310 -11.450 -6.058 1.00 83.12 175 GLY A CA 1
ATOM 1310 C C . GLY A 1 175 ? 17.115 -12.399 -5.948 1.00 83.12 175 GLY A C 1
ATOM 1311 O O . GLY A 1 175 ? 16.209 -12.344 -6.776 1.00 83.12 175 GLY A O 1
ATOM 1312 N N . ALA A 1 176 ? 17.101 -13.269 -4.940 1.00 76.12 176 ALA A N 1
ATOM 1313 C CA . ALA A 1 176 ? 15.944 -14.107 -4.612 1.00 76.12 176 ALA A CA 1
ATOM 1314 C C . ALA A 1 176 ? 15.769 -14.158 -3.090 1.00 76.12 176 ALA A C 1
ATOM 1316 O O . ALA A 1 176 ? 16.730 -14.443 -2.374 1.00 76.12 176 ALA A O 1
ATOM 1317 N N . GLY A 1 177 ? 14.574 -13.827 -2.588 1.00 66.38 177 GLY A N 1
ATOM 1318 C CA . GLY A 1 177 ? 14.284 -13.821 -1.146 1.00 66.38 177 GLY A CA 1
ATOM 1319 C C . GLY A 1 177 ? 15.241 -12.946 -0.321 1.00 66.38 177 GLY A C 1
ATOM 1320 O O . GLY A 1 177 ? 15.628 -13.317 0.782 1.00 66.38 177 GLY A O 1
ATOM 1321 N N . GLY A 1 178 ? 15.712 -11.828 -0.886 1.00 68.12 178 GLY A N 1
ATOM 1322 C CA . GLY A 1 178 ? 16.670 -10.936 -0.226 1.00 68.12 178 GLY A CA 1
ATOM 1323 C C . GLY A 1 178 ? 18.120 -11.440 -0.175 1.00 68.12 178 GLY A C 1
ATOM 1324 O O . GLY A 1 178 ? 18.945 -10.812 0.487 1.00 68.12 178 GLY A O 1
ATOM 1325 N N . GLN A 1 179 ? 18.457 -12.539 -0.860 1.00 78.69 179 GLN A N 1
ATOM 1326 C CA . GLN A 1 179 ? 19.831 -13.021 -1.029 1.00 78.69 179 GLN A CA 1
ATOM 1327 C C . GLN A 1 179 ? 20.362 -12.749 -2.438 1.00 78.69 179 GLN A C 1
ATOM 1329 O O . GLN A 1 179 ? 19.619 -12.839 -3.411 1.00 78.69 179 GLN A O 1
ATOM 1334 N N . TRP A 1 180 ? 21.665 -12.473 -2.546 1.00 85.81 180 TRP A N 1
ATOM 1335 C CA . TRP A 1 180 ? 22.346 -12.157 -3.803 1.00 85.81 180 TRP A CA 1
ATOM 1336 C C . TRP A 1 180 ? 23.264 -13.298 -4.248 1.00 85.81 180 TRP A C 1
ATOM 1338 O O . TRP A 1 180 ? 24.163 -13.701 -3.509 1.00 85.81 180 TRP A O 1
ATOM 1348 N N . ARG A 1 181 ? 23.097 -13.772 -5.485 1.00 88.06 181 ARG A N 1
ATOM 1349 C CA . ARG A 1 181 ? 23.961 -14.780 -6.119 1.00 88.06 181 ARG A CA 1
ATOM 1350 C C . ARG A 1 181 ? 24.567 -14.227 -7.405 1.00 88.06 181 ARG A C 1
ATOM 1352 O O . ARG A 1 181 ? 23.835 -13.795 -8.287 1.00 88.06 181 ARG A O 1
ATOM 1359 N N . ALA A 1 182 ? 25.893 -14.261 -7.527 1.00 87.25 182 ALA A N 1
ATOM 1360 C CA . ALA A 1 182 ? 26.577 -13.858 -8.756 1.00 87.25 182 ALA A CA 1
ATOM 1361 C C . ALA A 1 182 ? 26.335 -14.888 -9.874 1.00 87.25 182 ALA A C 1
ATOM 1363 O O . ALA A 1 182 ? 26.469 -16.091 -9.640 1.00 87.25 182 ALA A O 1
ATOM 1364 N N . LEU A 1 183 ? 26.005 -14.409 -11.074 1.00 85.62 183 LEU A N 1
ATOM 1365 C CA . LEU A 1 183 ? 25.773 -15.220 -12.273 1.00 85.62 183 LEU A CA 1
ATOM 1366 C C . LEU A 1 183 ? 26.913 -15.092 -13.287 1.00 85.62 183 LEU A C 1
ATOM 1368 O O . LEU A 1 183 ? 27.335 -16.079 -13.879 1.00 85.62 183 LEU A O 1
ATOM 1372 N N . SER A 1 184 ? 27.406 -13.873 -13.499 1.00 84.44 184 SER A N 1
ATOM 1373 C CA . SER A 1 184 ? 28.443 -13.568 -14.487 1.00 84.44 184 SER A CA 1
ATOM 1374 C C . SER A 1 184 ? 29.222 -12.323 -14.071 1.00 84.44 184 SER A C 1
ATOM 1376 O O . SER A 1 184 ? 28.726 -11.513 -13.287 1.00 84.44 184 SER A O 1
ATOM 1378 N N . PHE A 1 185 ? 30.429 -12.148 -14.601 1.00 82.81 185 PHE A N 1
ATOM 1379 C CA . PHE A 1 185 ? 31.177 -10.900 -14.486 1.00 82.81 185 PHE A CA 1
ATOM 1380 C C . PHE A 1 185 ? 31.968 -10.636 -15.771 1.00 82.81 185 PHE A C 1
ATOM 1382 O O . PHE A 1 185 ? 32.438 -11.570 -16.417 1.00 82.81 185 PHE A O 1
ATOM 1389 N N . GLN A 1 186 ? 32.139 -9.364 -16.119 1.00 82.38 186 GLN A N 1
ATOM 1390 C CA . GLN A 1 186 ? 32.954 -8.911 -17.243 1.00 82.38 186 GLN A CA 1
ATOM 1391 C C . GLN A 1 186 ? 33.867 -7.763 -16.781 1.00 82.38 186 GLN A C 1
ATOM 1393 O O . GLN A 1 186 ? 33.372 -6.843 -16.124 1.00 82.38 186 GLN A O 1
ATOM 1398 N N . PRO A 1 187 ? 35.179 -7.797 -17.085 1.00 78.88 187 PRO A N 1
ATOM 1399 C CA . PRO A 1 187 ? 36.074 -6.682 -16.789 1.00 78.88 187 PRO A CA 1
ATOM 1400 C C . PRO A 1 187 ? 35.681 -5.448 -17.606 1.00 78.88 187 PRO A C 1
ATOM 1402 O O . PRO A 1 187 ? 35.340 -5.559 -18.786 1.00 78.88 187 PRO A O 1
ATOM 1405 N N . VAL A 1 188 ? 35.731 -4.277 -16.976 1.00 76.31 188 VAL A N 1
ATOM 1406 C CA . VAL A 1 188 ? 35.413 -2.987 -17.595 1.00 76.31 188 VAL A CA 1
ATOM 1407 C C . VAL A 1 188 ? 36.401 -1.894 -17.173 1.00 76.31 188 VAL A C 1
ATOM 1409 O O . VAL A 1 188 ? 36.871 -1.887 -16.029 1.00 76.31 188 VAL A O 1
ATOM 1412 N N . PRO A 1 189 ? 36.710 -0.928 -18.059 1.00 67.50 189 PRO A N 1
ATOM 1413 C CA . PRO A 1 189 ? 37.487 0.248 -17.684 1.00 67.50 189 PRO A CA 1
ATOM 1414 C C . PRO A 1 189 ? 36.748 1.092 -16.638 1.00 67.50 189 PRO A C 1
ATOM 1416 O O . PRO A 1 189 ? 35.582 1.438 -16.809 1.00 67.50 189 PRO A O 1
ATOM 1419 N N . ARG A 1 190 ? 37.440 1.495 -15.566 1.00 61.84 190 ARG A N 1
ATOM 1420 C CA . ARG A 1 190 ? 36.850 2.244 -14.436 1.00 61.84 190 ARG A CA 1
ATOM 1421 C C . ARG A 1 190 ? 36.281 3.622 -14.818 1.00 61.84 190 ARG A C 1
ATOM 1423 O O . ARG A 1 190 ? 35.424 4.140 -14.109 1.00 61.84 190 ARG A O 1
ATOM 1430 N N . ALA A 1 191 ? 36.755 4.208 -15.919 1.00 49.97 191 ALA A N 1
ATOM 1431 C CA . ALA A 1 191 ? 36.300 5.502 -16.435 1.00 49.97 191 ALA A CA 1
ATOM 1432 C C . ALA A 1 191 ? 34.983 5.425 -17.237 1.00 49.97 191 ALA A C 1
ATOM 1434 O O . ALA A 1 191 ? 34.405 6.460 -17.564 1.00 49.97 191 ALA A O 1
ATOM 1435 N N . ASP A 1 192 ? 34.492 4.221 -17.547 1.00 55.72 192 ASP A N 1
ATOM 143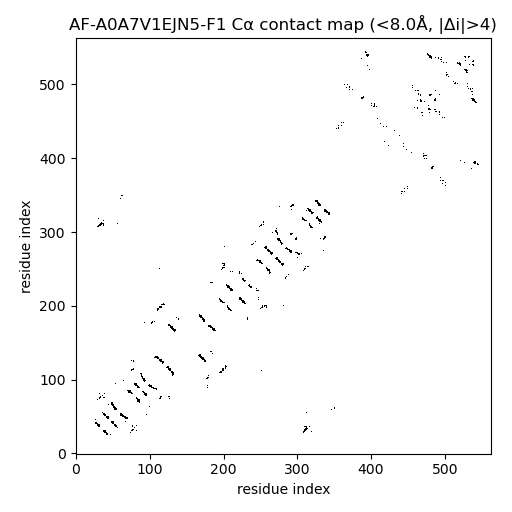6 C CA . ASP A 1 192 ? 33.354 4.012 -18.442 1.00 55.72 192 ASP A CA 1
ATOM 1437 C C . ASP A 1 192 ? 32.016 4.057 -17.681 1.00 55.72 192 ASP A C 1
ATOM 1439 O O . ASP A 1 192 ? 31.326 3.052 -17.512 1.00 55.72 192 ASP A O 1
ATOM 1443 N N . ARG A 1 193 ? 31.638 5.240 -17.175 1.00 56.78 193 ARG A N 1
ATOM 1444 C CA . ARG A 1 193 ? 30.309 5.467 -16.573 1.00 56.78 193 ARG A CA 1
ATOM 1445 C C . ARG A 1 193 ? 29.243 5.631 -17.661 1.00 56.78 193 ARG A C 1
ATOM 1447 O O . ARG A 1 193 ? 28.689 6.712 -17.858 1.00 56.78 193 ARG A O 1
ATOM 1454 N N . LYS A 1 194 ? 28.959 4.547 -18.381 1.00 63.31 194 LYS A N 1
ATOM 1455 C CA . LYS A 1 194 ? 27.845 4.478 -19.337 1.00 63.31 194 LYS A CA 1
ATOM 1456 C C . LYS A 1 194 ? 26.515 4.373 -18.602 1.00 63.31 194 LYS A C 1
ATOM 1458 O O . LYS A 1 194 ? 26.418 3.725 -17.562 1.00 63.31 194 LYS A O 1
ATOM 1463 N N . SER A 1 195 ? 25.468 4.980 -19.163 1.00 77.25 195 SER A N 1
ATOM 1464 C CA . SER A 1 195 ? 24.103 4.687 -18.712 1.00 77.25 195 SER A CA 1
ATOM 1465 C C . SER A 1 195 ? 23.767 3.261 -19.137 1.00 77.25 195 SER A C 1
ATOM 1467 O O . SER A 1 195 ? 23.844 2.945 -20.327 1.00 77.25 195 SER A O 1
ATOM 1469 N N . LEU A 1 196 ? 23.453 2.406 -18.165 1.00 86.06 196 LEU A N 1
ATOM 1470 C CA . LEU A 1 196 ? 23.188 0.989 -18.376 1.00 86.06 196 LEU A CA 1
ATOM 1471 C C . LEU A 1 196 ? 21.732 0.686 -18.036 1.00 86.06 196 LEU A C 1
ATOM 1473 O O . LEU A 1 196 ? 21.221 1.129 -17.012 1.00 86.06 196 LEU A O 1
ATOM 1477 N N . PHE A 1 197 ? 21.079 -0.088 -18.893 1.00 89.69 197 PHE A N 1
ATOM 1478 C CA . PHE A 1 197 ? 19.729 -0.585 -18.670 1.00 89.69 197 PHE A CA 1
ATOM 1479 C C . PHE A 1 197 ? 19.682 -2.088 -18.922 1.00 89.69 197 PHE A C 1
ATOM 1481 O O . PHE A 1 197 ? 20.469 -2.620 -19.710 1.00 89.69 197 PHE A O 1
ATOM 1488 N N . LEU A 1 198 ? 18.752 -2.763 -18.253 1.00 91.62 198 LEU A N 1
ATOM 1489 C CA . LEU A 1 198 ? 18.505 -4.189 -18.412 1.00 91.62 198 LEU A CA 1
ATOM 1490 C C . LEU A 1 198 ? 17.032 -4.424 -18.742 1.00 91.62 198 LEU A C 1
ATOM 1492 O O . LEU A 1 198 ? 16.164 -3.740 -18.204 1.00 91.62 198 LEU A O 1
ATOM 1496 N N . ALA A 1 199 ? 16.763 -5.417 -19.580 1.00 91.88 199 ALA A N 1
ATOM 1497 C CA . ALA A 1 199 ? 15.419 -5.917 -19.843 1.00 91.88 199 ALA A CA 1
ATOM 1498 C C . ALA A 1 199 ? 15.476 -7.419 -20.130 1.00 91.88 199 ALA A C 1
ATOM 1500 O O . ALA A 1 199 ? 16.454 -7.894 -20.702 1.00 91.88 199 ALA A O 1
ATOM 1501 N N . VAL A 1 200 ? 14.437 -8.161 -19.756 1.00 90.81 200 VAL A N 1
ATOM 1502 C CA . VAL A 1 200 ? 14.315 -9.593 -20.069 1.00 90.81 200 VAL A CA 1
ATOM 1503 C C . VAL A 1 200 ? 13.097 -9.813 -20.940 1.00 90.81 200 VAL A C 1
ATOM 1505 O O . VAL A 1 200 ? 12.009 -9.435 -20.532 1.00 90.81 200 VAL A O 1
ATOM 1508 N N . ALA A 1 201 ? 13.254 -10.412 -22.114 1.00 89.06 201 ALA A N 1
ATOM 1509 C CA . ALA A 1 201 ? 12.151 -10.678 -23.034 1.00 89.06 201 ALA A CA 1
ATOM 1510 C C . ALA A 1 201 ? 12.326 -12.063 -23.663 1.00 89.06 201 ALA A C 1
ATOM 1512 O O . ALA A 1 201 ? 13.440 -12.413 -24.051 1.00 89.06 201 ALA A O 1
ATOM 1513 N N . LYS A 1 202 ? 11.248 -12.860 -23.737 1.00 85.94 202 LYS A N 1
ATOM 1514 C CA . LYS A 1 202 ? 11.290 -14.252 -24.232 1.00 85.94 202 LYS A CA 1
ATOM 1515 C C . LYS A 1 202 ? 12.383 -15.110 -23.563 1.00 85.94 202 LYS A C 1
ATOM 1517 O O . LYS A 1 202 ? 13.042 -15.907 -24.219 1.00 85.94 202 LYS A O 1
ATOM 1522 N N . GLY A 1 203 ? 12.605 -14.912 -22.261 1.00 83.50 203 GLY A N 1
ATOM 1523 C CA . GLY A 1 203 ? 13.622 -15.629 -21.477 1.00 83.50 203 GLY A CA 1
ATOM 1524 C C . GLY A 1 203 ? 15.065 -15.133 -21.647 1.00 83.50 203 GLY A C 1
ATOM 1525 O O . GLY A 1 203 ? 15.941 -15.556 -20.892 1.00 83.50 203 GLY A O 1
ATOM 1526 N N . ASN A 1 204 ? 15.319 -14.195 -22.562 1.00 87.81 204 ASN A N 1
ATOM 1527 C CA . ASN A 1 204 ? 16.656 -13.674 -22.833 1.00 87.81 204 ASN A CA 1
ATOM 1528 C C . ASN A 1 204 ? 16.882 -12.338 -22.122 1.00 87.81 204 ASN A C 1
ATOM 1530 O O . ASN A 1 204 ? 16.012 -11.467 -22.114 1.00 87.81 204 ASN A O 1
ATOM 1534 N N . LEU A 1 205 ? 18.066 -12.171 -21.527 1.00 90.31 205 LEU A N 1
ATOM 1535 C CA . LEU A 1 205 ? 18.470 -10.933 -20.862 1.00 90.31 205 LEU A CA 1
ATOM 1536 C C . LEU A 1 205 ? 19.221 -10.029 -21.839 1.00 90.31 205 LEU A C 1
ATOM 1538 O O . LEU A 1 205 ? 20.235 -10.418 -22.413 1.00 90.31 205 LEU A O 1
ATOM 1542 N N . TYR A 1 206 ? 18.763 -8.790 -21.943 1.00 90.00 206 TYR A N 1
ATOM 1543 C CA . TYR A 1 206 ? 19.343 -7.750 -22.772 1.00 90.00 206 TYR A CA 1
ATOM 1544 C C . TYR A 1 206 ? 19.977 -6.662 -21.914 1.00 90.00 206 TYR A C 1
ATOM 1546 O O . TYR A 1 206 ? 19.373 -6.163 -20.964 1.00 90.00 206 TYR A O 1
ATOM 1554 N N . GLN A 1 207 ? 21.189 -6.266 -22.283 1.00 89.69 207 GLN A N 1
ATOM 1555 C CA . GLN A 1 207 ? 21.901 -5.127 -21.723 1.00 89.69 207 GLN A CA 1
ATOM 1556 C C . GLN A 1 207 ? 21.960 -4.016 -22.762 1.00 89.69 207 GLN A C 1
ATOM 1558 O O . GLN A 1 207 ? 22.444 -4.228 -23.872 1.00 89.69 207 GLN A O 1
ATOM 1563 N N . PHE A 1 208 ? 21.544 -2.817 -22.366 1.00 86.00 208 PHE A N 1
ATOM 1564 C CA . PHE A 1 208 ? 21.659 -1.606 -23.166 1.00 86.00 208 PHE A CA 1
ATOM 1565 C C . PHE A 1 208 ? 22.668 -0.680 -22.519 1.00 86.00 208 PHE A C 1
ATOM 1567 O O . PHE A 1 208 ? 22.519 -0.310 -21.357 1.00 86.00 208 PHE A O 1
ATOM 1574 N N . THR A 1 209 ? 23.685 -0.286 -23.272 1.00 84.56 209 THR A N 1
ATOM 1575 C CA . THR A 1 209 ? 24.660 0.709 -22.832 1.00 84.56 209 THR A CA 1
ATOM 1576 C C . THR A 1 209 ? 24.621 1.902 -23.757 1.00 84.56 209 THR A C 1
ATOM 1578 O O . THR A 1 209 ? 24.794 1.756 -24.966 1.00 84.56 209 THR A O 1
ATOM 1581 N N . PHE A 1 210 ? 24.426 3.079 -23.176 1.00 77.75 210 PHE A N 1
ATOM 1582 C CA . PHE A 1 210 ? 24.460 4.344 -23.889 1.00 77.75 210 PHE A CA 1
ATOM 1583 C C . PHE A 1 210 ? 25.741 5.098 -23.536 1.00 77.75 210 PHE A C 1
ATOM 1585 O O . PHE A 1 210 ? 26.008 5.366 -22.359 1.00 77.75 210 PHE A O 1
ATOM 1592 N N . ASN A 1 211 ? 26.520 5.437 -24.562 1.00 74.62 211 ASN A N 1
ATOM 1593 C CA . ASN A 1 211 ? 27.705 6.267 -24.434 1.00 74.62 211 ASN A CA 1
ATOM 1594 C C . ASN A 1 211 ? 27.335 7.705 -24.806 1.00 74.62 211 ASN A C 1
ATOM 1596 O O . ASN A 1 211 ? 27.144 8.029 -25.981 1.00 74.62 211 ASN A O 1
ATOM 1600 N N . ALA A 1 212 ? 27.190 8.564 -23.796 1.00 58.69 212 ALA A N 1
ATOM 1601 C CA . ALA A 1 212 ? 27.075 9.991 -24.048 1.00 58.69 212 ALA A CA 1
ATOM 1602 C C . ALA A 1 212 ? 28.420 10.446 -24.616 1.00 58.69 212 ALA A C 1
ATOM 1604 O O . ALA A 1 212 ? 29.441 10.318 -23.941 1.00 58.69 212 ALA A O 1
ATOM 1605 N N . ALA A 1 213 ? 28.421 10.909 -25.866 1.00 51.28 213 ALA A N 1
ATOM 1606 C CA . ALA A 1 213 ? 29.638 11.355 -26.518 1.00 51.28 213 ALA A CA 1
ATOM 1607 C C . ALA A 1 213 ? 30.357 12.368 -25.605 1.00 51.28 213 ALA A C 1
ATOM 1609 O O . ALA A 1 213 ? 29.713 13.235 -25.004 1.00 51.28 213 ALA A O 1
ATOM 1610 N N . GLN A 1 214 ? 31.674 12.200 -25.432 1.00 46.44 214 GLN A N 1
ATOM 1611 C CA . GLN A 1 214 ? 32.502 13.149 -24.686 1.00 46.44 214 GLN A CA 1
ATOM 1612 C C . GLN A 1 214 ? 32.232 14.564 -25.217 1.00 46.44 214 GLN A C 1
ATOM 1614 O O . GLN A 1 214 ? 31.919 14.713 -26.396 1.00 46.44 214 GLN A O 1
ATOM 1619 N N . LYS A 1 215 ? 32.343 15.584 -24.351 1.00 43.75 215 LYS A N 1
ATOM 1620 C CA . LYS A 1 215 ? 31.966 16.999 -24.588 1.00 43.75 215 LYS A CA 1
ATOM 1621 C C . LYS A 1 215 ? 32.418 17.618 -25.931 1.00 43.75 215 LYS A C 1
ATOM 1623 O O . LYS A 1 215 ? 31.941 18.694 -26.266 1.00 43.75 215 LYS A O 1
ATOM 1628 N N . GLU A 1 216 ? 33.309 16.970 -26.672 1.00 39.00 216 GLU A N 1
ATOM 1629 C CA . GLU A 1 216 ? 33.926 17.437 -27.915 1.00 39.00 216 GLU A CA 1
ATOM 1630 C C . GLU A 1 216 ? 33.356 16.797 -29.196 1.00 39.00 216 GLU A C 1
ATOM 1632 O O . GLU A 1 216 ? 33.741 17.194 -30.291 1.00 39.00 216 GLU A O 1
ATOM 1637 N N . ILE A 1 217 ? 32.424 15.838 -29.102 1.00 42.75 217 ILE A N 1
ATOM 1638 C CA . ILE A 1 217 ? 31.822 15.184 -30.277 1.00 42.75 217 ILE A CA 1
ATOM 1639 C C . ILE A 1 217 ? 30.349 15.618 -30.411 1.00 42.75 217 ILE A C 1
ATOM 1641 O O . ILE A 1 217 ? 29.624 15.614 -29.411 1.00 42.75 217 ILE A O 1
ATOM 1645 N N . PRO A 1 218 ? 29.864 15.988 -31.615 1.00 42.44 218 PRO A N 1
ATOM 1646 C CA . PRO A 1 218 ? 28.487 16.437 -31.805 1.00 42.44 218 PRO A CA 1
ATOM 1647 C C . PRO A 1 218 ? 27.450 15.404 -31.308 1.00 42.44 218 PRO A C 1
ATOM 1649 O O . PRO A 1 218 ? 27.680 14.198 -31.424 1.00 42.44 218 PRO A O 1
ATOM 1652 N N . PRO A 1 219 ? 26.272 15.838 -30.804 1.00 44.66 219 PRO A N 1
ATOM 1653 C CA . PRO A 1 219 ? 25.213 14.962 -30.271 1.00 44.66 219 PRO A CA 1
ATOM 1654 C C . PRO A 1 219 ? 24.755 13.839 -31.221 1.00 44.66 219 PRO A C 1
ATOM 1656 O O . PRO A 1 219 ? 24.228 12.817 -30.772 1.00 44.66 219 PRO A O 1
ATOM 1659 N N . SER A 1 220 ? 24.983 14.015 -32.527 1.00 45.03 220 SER A N 1
ATOM 1660 C CA . SER A 1 220 ? 24.746 13.032 -33.589 1.00 45.03 220 SER A CA 1
ATOM 1661 C C . SER A 1 220 ? 25.655 11.795 -33.526 1.00 45.03 220 SER A C 1
ATOM 1663 O O . SER A 1 220 ? 25.373 10.817 -34.210 1.00 45.03 220 SER A O 1
ATOM 1665 N N . ALA A 1 221 ? 26.706 11.805 -32.700 1.00 43.84 221 ALA A N 1
ATOM 1666 C CA . ALA A 1 221 ? 27.652 10.701 -32.522 1.00 43.84 221 ALA A CA 1
ATOM 1667 C C . ALA A 1 221 ? 27.437 9.900 -31.225 1.00 43.84 221 ALA A C 1
ATOM 1669 O O . ALA A 1 221 ? 28.302 9.118 -30.821 1.00 43.84 221 ALA A O 1
ATOM 1670 N N . SER A 1 222 ? 26.308 10.098 -30.537 1.00 55.75 222 SER A N 1
ATOM 1671 C CA . SER A 1 222 ? 25.947 9.229 -29.417 1.00 55.75 222 SER A CA 1
ATOM 1672 C C . SER A 1 222 ? 25.777 7.791 -29.915 1.00 55.75 222 SER A C 1
ATOM 1674 O O . SER A 1 222 ? 25.017 7.511 -30.840 1.00 55.75 222 SER A O 1
ATOM 1676 N N . THR A 1 223 ? 26.538 6.871 -29.323 1.00 62.47 223 THR A N 1
ATOM 1677 C CA . THR A 1 223 ? 26.527 5.456 -29.700 1.00 62.47 223 THR A CA 1
ATOM 1678 C C . THR A 1 223 ? 25.861 4.644 -28.605 1.00 62.47 223 THR A C 1
ATOM 1680 O O . THR A 1 223 ? 26.063 4.870 -27.407 1.00 62.47 223 THR A O 1
ATOM 1683 N N . TRP A 1 224 ? 25.043 3.686 -29.023 1.00 70.75 224 TRP A N 1
ATOM 1684 C CA . TRP A 1 224 ? 24.425 2.728 -28.125 1.00 70.75 224 TRP A CA 1
ATOM 1685 C C . TRP A 1 224 ? 24.750 1.305 -28.568 1.00 70.75 224 TRP A C 1
ATOM 1687 O O . TRP A 1 224 ? 24.863 0.991 -29.757 1.00 70.75 224 TRP A O 1
ATOM 1697 N N . GLU A 1 225 ? 24.900 0.429 -27.584 1.00 80.25 225 GLU A N 1
ATOM 1698 C CA . GLU A 1 225 ? 25.092 -0.999 -27.793 1.00 80.25 225 GLU A CA 1
ATOM 1699 C C . GLU A 1 225 ? 24.003 -1.762 -27.050 1.00 80.25 225 GLU A C 1
ATOM 1701 O O . GLU A 1 225 ? 23.706 -1.465 -25.893 1.00 80.25 225 GLU A O 1
ATOM 1706 N N . MET A 1 226 ? 23.430 -2.756 -27.724 1.00 79.19 226 MET A N 1
ATOM 1707 C CA . MET A 1 226 ? 22.567 -3.760 -27.121 1.00 79.19 226 MET A CA 1
ATOM 1708 C C . MET A 1 226 ? 23.273 -5.103 -27.219 1.00 79.19 226 MET A C 1
ATOM 1710 O O . MET A 1 226 ? 23.784 -5.467 -28.283 1.00 79.19 226 MET A O 1
ATOM 1714 N N . ARG A 1 227 ? 23.329 -5.812 -26.097 1.00 82.69 227 ARG A N 1
ATOM 1715 C CA . ARG A 1 227 ? 23.926 -7.140 -25.991 1.00 82.69 227 ARG A CA 1
ATOM 1716 C C . ARG A 1 227 ? 22.916 -8.100 -25.393 1.00 82.69 227 ARG A C 1
ATOM 1718 O O . ARG A 1 227 ? 22.188 -7.731 -24.478 1.00 82.69 227 ARG A O 1
ATOM 1725 N N . GLU A 1 228 ? 22.910 -9.320 -25.890 1.00 82.31 228 GLU A N 1
ATOM 1726 C CA . GLU A 1 228 ? 22.128 -10.431 -25.369 1.00 82.31 228 GLU A CA 1
ATOM 1727 C C . GLU A 1 228 ? 23.021 -11.329 -24.515 1.00 82.31 228 GLU A C 1
ATOM 1729 O O . GLU A 1 228 ? 24.170 -11.611 -24.869 1.00 82.31 228 GLU A O 1
ATOM 1734 N N . TYR A 1 229 ? 22.512 -11.743 -23.361 1.00 82.81 229 TYR A N 1
ATOM 1735 C CA . TYR A 1 229 ? 23.194 -12.665 -22.472 1.00 82.81 229 TYR A CA 1
ATOM 1736 C C . TYR A 1 229 ? 22.958 -14.105 -22.923 1.00 82.81 229 TYR A C 1
ATOM 1738 O O . TYR A 1 229 ? 21.845 -14.619 -22.853 1.00 82.81 229 TYR A O 1
ATOM 1746 N N . MET A 1 230 ? 24.042 -14.771 -23.298 1.00 76.88 230 MET A N 1
ATOM 1747 C CA . MET A 1 230 ? 24.101 -16.194 -23.591 1.00 76.88 230 MET A CA 1
ATOM 1748 C C . MET A 1 230 ? 24.753 -16.909 -22.406 1.00 76.88 230 MET A C 1
ATOM 1750 O O . MET A 1 230 ? 25.917 -16.676 -22.059 1.00 76.88 230 MET A O 1
ATOM 1754 N N . ALA A 1 231 ? 23.988 -17.770 -21.740 1.00 65.31 231 ALA A N 1
ATOM 1755 C CA . ALA A 1 231 ? 24.505 -18.553 -20.629 1.00 65.31 231 ALA A CA 1
ATOM 1756 C C . ALA A 1 231 ? 25.526 -19.611 -21.113 1.00 65.31 231 ALA A C 1
ATOM 1758 O O . ALA A 1 231 ? 25.347 -20.178 -22.188 1.00 65.31 231 ALA A O 1
ATOM 1759 N N . PRO A 1 232 ? 26.559 -19.939 -20.314 1.00 55.62 232 PRO A N 1
ATOM 1760 C CA . PRO A 1 232 ? 26.966 -19.277 -19.086 1.00 55.62 232 PRO A CA 1
ATOM 1761 C C . PRO A 1 232 ? 28.002 -18.189 -19.412 1.00 55.62 232 PRO A C 1
ATOM 1763 O O . PRO A 1 232 ? 29.132 -18.495 -19.773 1.00 55.62 232 PRO A O 1
ATOM 1766 N N . SER A 1 233 ? 27.663 -16.917 -19.196 1.00 65.62 233 SER A N 1
ATOM 1767 C CA . SER A 1 233 ? 28.592 -15.767 -19.162 1.00 65.62 233 SER A CA 1
ATOM 1768 C C . SER A 1 233 ? 29.106 -15.149 -20.474 1.00 65.62 233 SER A C 1
ATOM 1770 O O . SER A 1 233 ? 30.060 -14.374 -20.431 1.00 65.62 233 SER A O 1
ATOM 1772 N N . THR A 1 234 ? 28.449 -15.359 -21.614 1.00 78.75 234 THR A N 1
ATOM 1773 C CA . THR A 1 234 ? 28.789 -14.651 -22.863 1.00 78.75 234 THR A CA 1
ATOM 1774 C C . THR A 1 234 ? 27.786 -13.534 -23.152 1.00 78.75 234 THR A C 1
ATOM 1776 O O . THR A 1 234 ? 26.585 -13.732 -23.045 1.00 78.75 234 THR A O 1
ATOM 1779 N N . TRP A 1 235 ? 28.269 -12.349 -23.526 1.00 79.94 235 TRP A N 1
ATOM 1780 C CA . TRP A 1 235 ? 27.430 -11.262 -24.036 1.00 79.94 235 TRP A CA 1
ATOM 1781 C C . TRP A 1 235 ? 27.661 -11.127 -25.537 1.00 79.94 235 TRP A C 1
ATOM 1783 O O . TRP A 1 235 ? 28.791 -10.871 -25.954 1.00 79.94 235 TRP A O 1
ATOM 1793 N N . VAL A 1 236 ? 26.609 -11.284 -26.336 1.00 83.25 236 VAL A N 1
ATOM 1794 C CA . VAL A 1 236 ? 26.680 -11.218 -27.801 1.00 83.25 236 VAL A CA 1
ATOM 1795 C C . VAL A 1 236 ? 26.027 -9.919 -28.278 1.00 83.25 236 VAL A C 1
ATOM 1797 O O . VAL A 1 236 ? 24.928 -9.602 -27.826 1.00 83.25 236 VAL A O 1
ATOM 1800 N N . PRO A 1 237 ? 26.667 -9.123 -29.152 1.00 82.75 237 PRO A N 1
ATOM 1801 C CA . PRO A 1 237 ? 26.031 -7.944 -29.731 1.00 82.75 237 PRO A CA 1
ATOM 1802 C C . PRO A 1 237 ? 24.777 -8.323 -30.521 1.00 82.75 237 PRO A C 1
ATOM 1804 O O . PRO A 1 237 ? 24.831 -9.208 -31.371 1.00 82.75 237 PRO A O 1
ATOM 1807 N N . VAL A 1 238 ? 23.671 -7.613 -30.297 1.00 80.31 238 VAL A N 1
ATOM 1808 C CA . VAL A 1 238 ? 22.477 -7.756 -31.139 1.00 80.31 238 VAL A CA 1
ATOM 1809 C C . VAL A 1 238 ? 22.774 -7.132 -32.506 1.00 80.31 238 VAL A C 1
ATOM 1811 O O . VAL A 1 238 ? 23.028 -5.925 -32.616 1.00 80.31 238 VAL A O 1
ATOM 1814 N N . THR A 1 239 ? 22.801 -7.974 -33.539 1.00 69.50 239 THR A N 1
ATOM 1815 C CA . THR A 1 239 ? 23.045 -7.599 -34.937 1.00 69.50 239 THR A CA 1
ATOM 1816 C C . THR A 1 239 ? 21.741 -7.195 -35.620 1.00 69.50 239 THR A C 1
ATOM 1818 O O . THR A 1 239 ? 20.747 -7.899 -35.500 1.00 69.50 239 THR A O 1
ATOM 1821 N N . GLY A 1 240 ? 21.740 -6.080 -36.351 1.00 65.25 240 GLY A N 1
ATOM 1822 C CA . GLY A 1 240 ? 20.564 -5.577 -37.067 1.00 65.25 240 GLY A CA 1
ATOM 1823 C C . GLY A 1 240 ? 20.678 -4.085 -37.379 1.00 65.25 240 GLY A C 1
ATOM 1824 O O . GLY A 1 240 ? 21.595 -3.414 -36.895 1.00 65.25 240 GLY A O 1
ATOM 1825 N N . GLN A 1 241 ? 19.755 -3.553 -38.186 1.00 64.00 241 GLN A N 1
ATOM 1826 C CA . GLN A 1 241 ? 19.696 -2.116 -38.458 1.00 64.00 241 GLN A CA 1
ATOM 1827 C C . GLN A 1 241 ? 19.267 -1.381 -37.183 1.00 64.00 241 GLN A C 1
ATOM 1829 O O . GLN A 1 241 ? 18.116 -1.441 -36.751 1.00 64.00 241 GLN A O 1
ATOM 1834 N N . LYS A 1 242 ? 20.228 -0.709 -36.553 1.00 68.38 242 LYS A N 1
ATOM 1835 C CA . LYS A 1 242 ? 20.027 0.022 -35.305 1.00 68.38 242 LYS A CA 1
ATOM 1836 C C . LYS A 1 242 ? 19.398 1.385 -35.599 1.00 68.38 242 LYS A C 1
ATOM 1838 O O . LYS A 1 242 ? 19.989 2.145 -36.368 1.00 68.38 242 LYS A O 1
ATOM 1843 N N . PRO A 1 243 ? 18.245 1.735 -35.002 1.00 68.62 243 PRO A N 1
ATOM 1844 C CA . PRO A 1 243 ? 17.739 3.097 -35.101 1.00 68.62 243 PRO A CA 1
ATOM 1845 C C . PRO A 1 243 ? 18.722 4.087 -34.463 1.00 68.62 243 PRO A C 1
ATOM 1847 O O . PRO A 1 243 ? 19.392 3.781 -33.472 1.00 68.62 243 PRO A O 1
ATOM 1850 N N . THR A 1 244 ? 18.785 5.300 -35.009 1.00 69.31 244 THR A N 1
ATOM 1851 C CA . THR A 1 244 ? 19.450 6.420 -34.339 1.00 69.31 244 THR A CA 1
ATOM 1852 C C . THR A 1 244 ? 18.613 6.799 -33.124 1.00 69.31 244 THR A C 1
ATOM 1854 O O . THR A 1 244 ? 17.473 7.240 -33.262 1.00 69.31 244 THR A O 1
ATOM 1857 N N . LEU A 1 245 ? 19.163 6.584 -31.929 1.00 68.00 245 LEU A N 1
ATOM 1858 C CA . LEU A 1 245 ? 18.479 6.833 -30.665 1.00 68.00 245 LEU A CA 1
ATOM 1859 C C . LEU A 1 245 ? 19.157 7.982 -29.933 1.00 68.00 245 LEU A C 1
ATOM 1861 O O . LEU A 1 245 ? 20.370 7.980 -29.742 1.00 68.00 245 LEU A O 1
ATOM 1865 N N . SER A 1 246 ? 18.356 8.932 -29.466 1.00 73.44 246 SER A N 1
ATOM 1866 C CA . SER A 1 246 ? 18.779 9.834 -28.403 1.00 73.44 246 SER A CA 1
ATOM 1867 C C . SER A 1 246 ? 18.885 9.081 -27.071 1.00 73.44 246 SER A C 1
ATOM 1869 O O . SER A 1 246 ? 18.518 7.906 -26.965 1.00 73.44 246 SER A O 1
ATOM 1871 N N . LYS A 1 247 ? 19.401 9.755 -26.035 1.00 76.19 247 LYS A N 1
ATOM 1872 C CA . LYS A 1 247 ? 19.578 9.164 -24.704 1.00 76.19 247 LYS A CA 1
ATOM 1873 C C . LYS A 1 247 ? 18.270 8.500 -24.224 1.00 76.19 247 LYS A C 1
ATOM 1875 O O . LYS A 1 247 ? 17.250 9.190 -24.135 1.00 76.19 247 LYS A O 1
ATOM 1880 N N . PRO A 1 248 ? 18.289 7.197 -23.890 1.00 85.44 248 PRO A N 1
ATOM 1881 C CA . PRO A 1 248 ? 17.112 6.524 -23.369 1.00 85.44 248 PRO A CA 1
ATOM 1882 C C . PRO A 1 248 ? 16.771 7.037 -21.969 1.00 85.44 248 PRO A C 1
ATOM 1884 O O . PRO A 1 248 ? 17.648 7.220 -21.123 1.00 85.44 248 PRO A O 1
ATOM 1887 N N . LEU A 1 249 ? 15.479 7.260 -21.742 1.00 88.69 249 LEU A N 1
ATOM 1888 C CA . LEU A 1 249 ? 14.898 7.550 -20.433 1.00 88.69 249 LEU A CA 1
ATOM 1889 C C . LEU A 1 249 ? 14.525 6.269 -19.693 1.00 88.69 249 LEU A C 1
ATOM 1891 O O . LEU A 1 249 ? 14.662 6.203 -18.474 1.00 88.69 249 LEU A O 1
ATOM 1895 N N . ALA A 1 250 ? 14.070 5.253 -20.426 1.00 91.25 250 ALA A N 1
ATOM 1896 C CA . ALA A 1 250 ? 13.722 3.956 -19.870 1.00 91.25 250 ALA A CA 1
ATOM 1897 C C . ALA A 1 250 ? 13.887 2.843 -20.905 1.00 91.25 250 ALA A C 1
ATOM 1899 O O . ALA A 1 250 ? 13.661 3.047 -22.100 1.00 91.25 250 ALA A O 1
ATOM 1900 N N . VAL A 1 251 ? 14.237 1.659 -20.408 1.00 92.19 251 VAL A N 1
ATOM 1901 C CA . VAL A 1 251 ? 14.189 0.397 -21.146 1.00 92.19 251 VAL A CA 1
ATOM 1902 C C . VAL A 1 251 ? 13.455 -0.607 -20.270 1.00 92.19 251 VAL A C 1
ATOM 1904 O O . VAL A 1 251 ? 13.815 -0.779 -19.106 1.00 92.19 251 VAL A O 1
ATOM 1907 N N . LEU A 1 252 ? 12.391 -1.203 -20.798 1.00 92.38 252 LEU A N 1
ATOM 1908 C CA . LEU A 1 252 ? 11.440 -2.017 -20.043 1.00 92.38 252 LEU A CA 1
ATOM 1909 C C . LEU A 1 252 ? 10.979 -3.195 -20.899 1.00 92.38 252 LEU A C 1
ATOM 1911 O O . LEU A 1 252 ? 10.959 -3.102 -22.125 1.00 92.38 252 LEU A O 1
ATOM 1915 N N . THR A 1 253 ? 10.538 -4.275 -20.264 1.00 91.88 253 THR A N 1
ATOM 1916 C CA . THR A 1 253 ? 9.846 -5.361 -20.966 1.00 91.88 253 THR A CA 1
ATOM 1917 C C . THR A 1 253 ? 8.341 -5.154 -20.893 1.00 91.88 253 THR A C 1
ATOM 1919 O O . THR A 1 253 ? 7.803 -5.003 -19.799 1.00 91.88 253 THR A O 1
ATOM 1922 N N . VAL A 1 254 ? 7.655 -5.196 -22.034 1.00 90.62 254 VAL A N 1
ATOM 1923 C CA . VAL A 1 254 ? 6.186 -5.197 -22.114 1.00 90.62 254 VAL A CA 1
ATOM 1924 C C . VAL A 1 254 ? 5.775 -6.231 -23.159 1.00 90.62 254 VAL A C 1
ATOM 1926 O O . VAL A 1 254 ? 6.306 -6.213 -24.269 1.00 90.62 254 VAL A O 1
ATOM 1929 N N . SER A 1 255 ? 4.885 -7.157 -22.791 1.00 87.88 255 SER A N 1
ATOM 1930 C CA . SER A 1 255 ? 4.388 -8.239 -23.661 1.00 87.88 255 SER A CA 1
ATOM 1931 C C . SER A 1 255 ? 5.504 -8.969 -24.442 1.00 87.88 255 SER A C 1
ATOM 1933 O O . SER A 1 255 ? 5.460 -9.067 -25.668 1.00 87.88 255 SER A O 1
ATOM 1935 N N . ASP A 1 256 ? 6.553 -9.417 -23.736 1.00 88.75 256 ASP A N 1
ATOM 1936 C CA . ASP A 1 256 ? 7.725 -10.115 -24.304 1.00 88.75 256 ASP A CA 1
ATOM 1937 C C . ASP A 1 256 ? 8.517 -9.348 -25.376 1.00 88.75 256 ASP A C 1
ATOM 1939 O O . ASP A 1 256 ? 9.237 -9.925 -26.199 1.00 88.75 256 ASP A O 1
ATOM 1943 N N . ARG A 1 257 ? 8.427 -8.020 -25.353 1.00 92.12 257 ARG A N 1
ATOM 1944 C CA . ARG A 1 257 ? 9.217 -7.119 -26.192 1.00 92.12 257 ARG A CA 1
ATOM 1945 C C . ARG A 1 257 ? 9.980 -6.136 -25.333 1.00 92.12 257 ARG A C 1
ATOM 1947 O O . ARG A 1 257 ? 9.526 -5.753 -24.255 1.00 92.12 257 ARG A O 1
ATOM 1954 N N . VAL A 1 258 ? 11.125 -5.691 -25.836 1.00 92.56 258 VAL A N 1
ATOM 1955 C CA . VAL A 1 258 ? 11.922 -4.674 -25.152 1.00 92.56 258 VAL A CA 1
ATOM 1956 C C . VAL A 1 258 ? 11.515 -3.302 -25.662 1.00 92.56 258 VAL A C 1
ATOM 1958 O O . VAL A 1 258 ? 11.848 -2.933 -26.784 1.00 92.56 258 VAL A O 1
ATOM 1961 N N . PHE A 1 259 ? 10.795 -2.550 -24.839 1.00 93.38 259 PHE A N 1
ATOM 1962 C CA . PHE A 1 259 ? 10.409 -1.173 -25.107 1.00 93.38 259 PHE A CA 1
ATOM 1963 C C . PHE A 1 259 ? 11.516 -0.220 -24.670 1.00 93.38 259 PHE A C 1
ATOM 1965 O O . PHE A 1 259 ? 12.065 -0.339 -23.575 1.00 93.38 259 PHE A O 1
ATOM 1972 N N . ILE A 1 260 ? 11.820 0.748 -25.525 1.00 92.31 260 ILE A N 1
ATOM 1973 C CA . ILE A 1 260 ? 12.819 1.786 -25.298 1.00 92.31 260 ILE A CA 1
ATOM 1974 C C . ILE A 1 260 ? 12.117 3.124 -25.486 1.00 92.31 260 ILE A C 1
ATOM 1976 O O . ILE A 1 260 ? 11.504 3.371 -26.528 1.00 92.31 260 ILE A O 1
ATOM 1980 N N . VAL A 1 261 ? 12.214 3.986 -24.475 1.00 92.88 261 VAL A N 1
ATOM 1981 C CA . VAL A 1 261 ? 11.675 5.344 -24.542 1.00 92.88 261 VAL A CA 1
ATOM 1982 C C . VAL A 1 261 ? 12.814 6.343 -24.540 1.00 92.88 261 VAL A C 1
ATOM 1984 O O . VAL A 1 261 ? 13.667 6.325 -23.651 1.00 92.88 261 VAL A O 1
ATOM 1987 N N . THR A 1 262 ? 12.828 7.221 -25.535 1.00 91.00 262 THR A N 1
ATOM 1988 C CA . THR A 1 262 ? 13.870 8.229 -25.735 1.00 91.00 262 THR A CA 1
ATOM 1989 C C . THR A 1 262 ? 13.267 9.628 -25.787 1.00 91.00 262 THR A C 1
ATOM 1991 O O . THR A 1 262 ? 12.078 9.795 -26.067 1.00 91.00 262 THR A O 1
ATOM 1994 N N . SER A 1 263 ? 14.079 10.650 -25.504 1.00 89.12 263 SER A N 1
ATOM 1995 C CA . SER A 1 263 ? 13.667 12.054 -25.613 1.00 89.12 263 SER A CA 1
ATOM 1996 C C . SER A 1 263 ? 14.346 12.746 -26.791 1.00 89.12 263 SER A C 1
ATOM 1998 O O . SER A 1 263 ? 15.560 12.659 -26.968 1.00 89.12 263 SER A O 1
ATOM 2000 N N . ALA A 1 264 ? 13.576 13.457 -27.605 1.00 85.88 264 ALA A N 1
ATOM 2001 C CA . ALA A 1 264 ? 14.067 14.267 -28.716 1.00 85.88 264 ALA A CA 1
ATOM 2002 C C . ALA A 1 264 ? 13.697 15.745 -28.491 1.00 85.88 264 ALA A C 1
ATOM 2004 O O . ALA A 1 264 ? 12.693 16.013 -27.826 1.00 85.88 264 ALA A O 1
ATOM 2005 N N . PRO A 1 265 ? 14.491 16.716 -28.979 1.00 85.44 265 PRO A N 1
ATOM 2006 C CA . PRO A 1 265 ? 14.086 18.124 -28.997 1.00 85.44 265 PRO A CA 1
ATOM 2007 C C . PRO A 1 265 ? 12.747 18.314 -29.724 1.00 85.44 265 PRO A C 1
ATOM 2009 O O . PRO A 1 265 ? 12.533 17.711 -30.774 1.00 85.44 265 PRO A O 1
ATOM 2012 N N . ALA A 1 266 ? 11.855 19.129 -29.160 1.00 84.31 266 ALA A N 1
ATOM 2013 C CA . ALA A 1 266 ? 10.674 19.630 -29.859 1.00 84.31 266 ALA A CA 1
ATOM 2014 C C . ALA A 1 266 ? 11.037 20.865 -30.709 1.00 84.31 266 ALA A C 1
ATOM 2016 O O . ALA A 1 266 ? 12.154 21.374 -30.628 1.00 84.31 266 ALA A O 1
ATOM 2017 N N . SER A 1 267 ? 10.093 21.359 -31.515 1.00 76.69 267 SER A N 1
ATOM 2018 C CA . SER A 1 267 ? 10.281 22.537 -32.379 1.00 76.69 267 SER A CA 1
ATOM 2019 C C . SER A 1 267 ? 10.514 23.852 -31.621 1.00 76.69 267 SER A C 1
ATOM 2021 O O . SER A 1 267 ? 11.038 24.791 -32.210 1.00 76.69 267 SER A O 1
ATOM 2023 N N . GLU A 1 268 ? 10.159 23.930 -30.334 1.00 72.88 268 GLU A N 1
ATOM 2024 C CA . GLU A 1 268 ? 10.217 25.161 -29.537 1.00 72.88 268 GLU A CA 1
ATOM 2025 C C . GLU A 1 268 ? 11.014 24.995 -28.232 1.00 72.88 268 GLU A C 1
ATOM 2027 O O . GLU A 1 268 ? 10.742 24.111 -27.419 1.00 72.88 268 GLU A O 1
ATOM 2032 N N . GLY A 1 269 ? 11.962 25.906 -27.990 1.00 80.62 269 GLY A N 1
ATOM 2033 C CA . GLY A 1 269 ? 12.604 26.107 -26.685 1.00 80.62 269 GLY A CA 1
ATOM 2034 C C . GLY A 1 269 ? 13.202 24.847 -26.034 1.00 80.62 269 GLY A C 1
ATOM 2035 O O . GLY A 1 269 ? 13.860 24.039 -26.685 1.00 80.62 269 GLY A O 1
ATOM 2036 N N . ASN A 1 270 ? 12.994 24.696 -24.717 1.00 86.31 270 ASN A N 1
ATOM 2037 C CA . ASN A 1 270 ? 13.434 23.527 -23.934 1.00 86.31 270 ASN A CA 1
ATOM 2038 C C . ASN A 1 270 ? 12.422 22.360 -23.975 1.00 86.31 270 ASN A C 1
ATOM 2040 O O . ASN A 1 270 ? 12.533 21.418 -23.187 1.00 86.31 270 ASN A O 1
ATOM 2044 N N . ALA A 1 271 ? 11.403 22.402 -24.840 1.00 88.00 271 ALA A N 1
ATOM 2045 C CA . ALA A 1 271 ? 10.441 21.310 -24.916 1.00 88.00 271 ALA A CA 1
ATOM 2046 C C . ALA A 1 271 ? 11.066 20.057 -25.551 1.00 88.00 271 ALA A C 1
ATOM 2048 O O . ALA A 1 271 ? 11.901 20.104 -26.458 1.00 88.00 271 ALA A O 1
ATOM 2049 N N . ARG A 1 272 ? 10.648 18.897 -25.048 1.00 91.00 272 ARG A N 1
ATOM 2050 C CA . ARG A 1 272 ? 11.088 17.570 -25.470 1.00 91.00 272 ARG A CA 1
ATOM 2051 C C . ARG A 1 272 ? 9.884 16.715 -25.834 1.00 91.00 272 ARG A C 1
ATOM 2053 O O . ARG A 1 272 ? 8.891 16.691 -25.111 1.00 91.00 272 ARG A O 1
ATOM 2060 N N . GLN A 1 273 ? 10.002 15.974 -26.928 1.00 91.75 273 GLN A N 1
ATOM 2061 C CA . GLN A 1 273 ? 9.046 14.948 -27.338 1.00 91.75 273 GLN A CA 1
ATOM 2062 C C . GLN A 1 273 ? 9.588 13.570 -26.986 1.00 91.75 273 GLN A C 1
ATOM 2064 O O . GLN A 1 273 ? 10.773 13.285 -27.191 1.00 91.75 273 GLN A O 1
ATOM 2069 N N . LEU A 1 274 ? 8.719 12.702 -26.478 1.00 93.31 274 LEU A N 1
ATOM 2070 C CA . LEU A 1 274 ? 9.087 11.324 -26.180 1.00 93.31 274 LEU A CA 1
ATOM 2071 C C . LEU A 1 274 ? 8.701 10.395 -27.312 1.00 93.31 274 LEU A C 1
ATOM 2073 O O . LEU A 1 274 ? 7.577 10.449 -27.807 1.00 93.31 274 LEU A O 1
ATOM 2077 N N . HIS A 1 275 ? 9.639 9.524 -27.668 1.00 92.38 275 HIS A N 1
ATOM 2078 C CA . HIS A 1 275 ? 9.455 8.505 -28.683 1.00 92.38 275 HIS A CA 1
ATOM 2079 C C . HIS A 1 275 ? 9.564 7.123 -28.057 1.00 92.38 275 HIS A C 1
ATOM 2081 O O . HIS A 1 275 ? 10.480 6.850 -27.282 1.00 92.38 275 HIS A O 1
ATOM 2087 N N . VAL A 1 276 ? 8.632 6.253 -28.421 1.00 93.19 276 VAL A N 1
ATOM 2088 C CA . VAL A 1 276 ? 8.594 4.851 -28.026 1.00 93.19 276 VAL A CA 1
ATOM 2089 C C . VAL A 1 276 ? 8.964 4.007 -29.235 1.00 93.19 276 VAL A C 1
ATOM 2091 O O . VAL A 1 276 ? 8.420 4.180 -30.324 1.00 93.19 276 VAL A O 1
ATOM 2094 N N . LEU A 1 277 ? 9.881 3.072 -29.041 1.00 92.00 277 LEU A N 1
ATOM 2095 C CA . LEU A 1 277 ? 10.152 1.991 -29.980 1.00 92.00 277 LEU A CA 1
ATOM 2096 C C . LEU A 1 277 ? 10.241 0.676 -29.210 1.00 92.00 277 LEU A C 1
ATOM 2098 O O . LEU A 1 277 ? 10.473 0.672 -28.001 1.00 92.00 277 LEU A O 1
ATOM 2102 N N . HIS A 1 278 ? 10.079 -0.440 -29.906 1.00 91.75 278 HIS A N 1
ATOM 2103 C CA . HIS A 1 278 ? 10.276 -1.755 -29.321 1.00 91.75 278 HIS A CA 1
ATOM 2104 C C . HIS A 1 278 ? 11.165 -2.628 -30.197 1.00 91.75 278 HIS A C 1
ATOM 2106 O O . HIS A 1 278 ? 11.162 -2.514 -31.421 1.00 91.75 278 HIS A O 1
ATOM 2112 N N . TYR A 1 279 ? 11.913 -3.511 -29.553 1.00 91.31 279 TYR A N 1
ATOM 2113 C CA . TYR A 1 279 ? 12.624 -4.612 -30.180 1.00 91.31 279 TYR A CA 1
ATOM 2114 C C . TYR A 1 279 ? 11.819 -5.897 -29.977 1.00 91.31 279 TYR A C 1
ATOM 2116 O O . TYR A 1 279 ? 11.420 -6.193 -28.845 1.00 91.31 279 TYR A O 1
ATOM 2124 N N . ASP A 1 280 ? 11.567 -6.642 -31.057 1.00 91.12 280 ASP A N 1
ATOM 2125 C CA . ASP A 1 280 ? 10.961 -7.977 -30.995 1.00 91.12 280 ASP A CA 1
ATOM 2126 C C . ASP A 1 280 ? 12.058 -9.045 -31.108 1.00 91.12 280 ASP A C 1
ATOM 2128 O O . ASP A 1 280 ? 12.557 -9.290 -32.212 1.00 91.12 280 ASP A O 1
ATOM 2132 N N . PRO A 1 281 ? 12.407 -9.737 -30.006 1.00 88.00 281 PRO A N 1
ATOM 2133 C CA . PRO A 1 281 ? 13.427 -10.780 -30.039 1.00 88.00 281 PRO A CA 1
ATOM 2134 C C . PRO A 1 281 ? 13.125 -11.925 -31.005 1.00 88.00 281 PRO A C 1
ATOM 2136 O O . PRO A 1 281 ? 14.042 -12.560 -31.504 1.00 88.00 281 PRO A O 1
ATOM 2139 N N 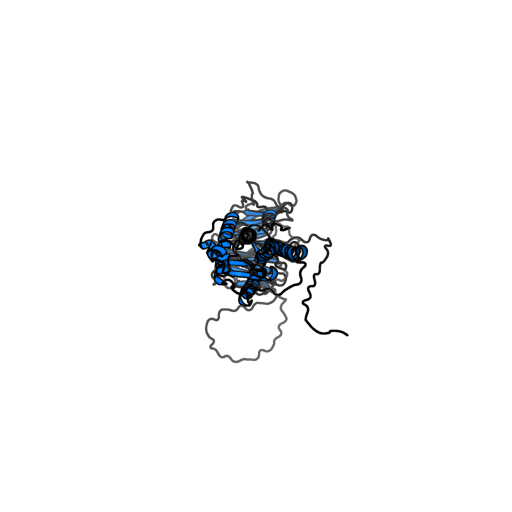. GLY A 1 282 ? 11.844 -12.192 -31.291 1.00 87.00 282 GLY A N 1
ATOM 2140 C CA . GLY A 1 282 ? 11.464 -13.272 -32.204 1.00 87.00 282 GLY A CA 1
ATOM 2141 C C . GLY A 1 282 ? 11.720 -12.944 -33.671 1.00 87.00 282 GLY A C 1
ATOM 2142 O O . GLY A 1 282 ? 11.780 -13.858 -34.485 1.00 87.00 282 GLY A O 1
ATOM 2143 N N . ARG A 1 283 ? 11.844 -11.655 -34.009 1.00 87.19 283 ARG A N 1
ATOM 2144 C CA . ARG A 1 283 ? 12.148 -11.187 -35.369 1.00 87.19 283 ARG A CA 1
ATOM 2145 C C . ARG A 1 283 ? 13.555 -10.614 -35.499 1.00 87.19 283 ARG A C 1
ATOM 2147 O O . ARG A 1 283 ? 14.061 -10.533 -36.607 1.00 87.19 283 ARG A O 1
ATOM 2154 N N . GLY A 1 284 ? 14.181 -10.216 -34.391 1.00 86.81 284 GLY A N 1
ATOM 2155 C CA . GLY A 1 284 ? 15.459 -9.506 -34.419 1.00 86.81 284 GLY A CA 1
ATOM 2156 C C . GLY A 1 284 ? 15.336 -8.079 -34.962 1.00 86.81 284 GLY A C 1
ATOM 2157 O O . GLY A 1 284 ? 16.307 -7.522 -35.466 1.00 86.81 284 GLY A O 1
ATOM 2158 N N . GLU A 1 285 ? 14.144 -7.481 -34.882 1.00 88.06 285 GLU A N 1
ATOM 2159 C CA . GLU A 1 285 ? 13.821 -6.211 -35.537 1.00 88.06 285 GLU A CA 1
ATOM 2160 C C . GLU A 1 285 ? 13.382 -5.136 -34.541 1.00 88.06 285 GLU A C 1
ATOM 2162 O O . GLU A 1 285 ? 12.712 -5.408 -33.539 1.00 88.06 285 GLU A O 1
ATOM 2167 N N . PHE A 1 286 ? 13.728 -3.889 -34.865 1.00 88.62 286 PHE A N 1
ATOM 2168 C CA . PHE A 1 286 ? 13.241 -2.698 -34.179 1.00 88.62 286 PHE A CA 1
ATOM 2169 C C . PHE A 1 286 ? 12.018 -2.125 -34.889 1.00 88.62 286 PHE A C 1
ATOM 2171 O O . PHE A 1 286 ? 11.984 -2.004 -36.114 1.00 88.62 286 PHE A O 1
ATOM 2178 N N . SER A 1 287 ? 11.034 -1.684 -34.112 1.00 90.38 287 SER A N 1
ATOM 2179 C CA . SER A 1 287 ? 9.942 -0.872 -34.628 1.00 90.38 287 SER A CA 1
ATOM 2180 C C . SER A 1 287 ? 10.426 0.529 -35.003 1.00 90.38 287 SER A C 1
ATOM 2182 O O . SER A 1 287 ? 11.411 1.045 -34.469 1.00 90.38 287 SER A O 1
ATOM 2184 N N . LYS A 1 288 ? 9.666 1.206 -35.868 1.00 89.19 288 LYS A N 1
ATOM 2185 C CA . LYS A 1 288 ? 9.848 2.647 -36.077 1.00 89.19 288 LYS A CA 1
ATOM 2186 C C . LYS A 1 288 ? 9.556 3.401 -34.767 1.00 89.19 288 LYS A C 1
ATOM 2188 O O . LYS A 1 288 ? 8.602 3.021 -34.081 1.00 89.19 288 LYS A O 1
ATOM 2193 N N . PRO A 1 289 ? 10.327 4.449 -34.423 1.00 89.56 289 PRO A N 1
ATOM 2194 C CA . PRO A 1 289 ? 10.010 5.314 -33.291 1.00 89.56 289 PRO A CA 1
ATOM 2195 C C . PRO A 1 289 ? 8.651 5.993 -33.481 1.00 89.56 289 PRO A C 1
ATOM 2197 O O . PRO A 1 289 ? 8.376 6.548 -34.545 1.00 89.56 289 PRO A O 1
ATOM 2200 N N . GLN A 1 290 ? 7.809 5.959 -32.452 1.00 91.94 290 GLN A N 1
ATOM 2201 C CA . GLN A 1 290 ? 6.489 6.587 -32.443 1.00 91.94 290 GLN A CA 1
ATOM 2202 C C . GLN A 1 290 ? 6.421 7.651 -31.345 1.00 91.94 290 GLN A C 1
ATOM 2204 O O . GLN A 1 290 ? 6.763 7.343 -30.202 1.00 91.94 290 GLN A O 1
ATOM 2209 N N . PRO A 1 291 ? 5.997 8.890 -31.647 1.00 93.19 291 PRO A N 1
ATOM 2210 C CA . PRO A 1 291 ? 5.829 9.910 -30.623 1.00 93.19 291 PRO A CA 1
ATOM 2211 C C . PRO A 1 291 ? 4.652 9.562 -29.708 1.00 93.19 291 PRO A C 1
ATOM 2213 O O . PRO A 1 291 ? 3.636 9.045 -30.173 1.00 93.19 291 PRO A O 1
ATOM 2216 N N . ILE A 1 292 ? 4.765 9.890 -28.421 1.00 94.50 292 ILE A N 1
ATOM 2217 C CA . ILE A 1 292 ? 3.650 9.737 -27.482 1.00 94.50 292 ILE A CA 1
ATOM 2218 C C . ILE A 1 292 ? 2.579 10.786 -27.784 1.00 94.50 292 ILE A C 1
ATOM 2220 O O . ILE A 1 292 ? 2.869 11.984 -27.839 1.00 94.50 292 ILE A O 1
ATOM 2224 N N . ARG A 1 293 ? 1.333 10.339 -27.957 1.00 94.19 293 ARG A N 1
ATOM 2225 C CA . ARG A 1 293 ? 0.193 11.187 -28.323 1.00 94.19 293 ARG A CA 1
ATOM 2226 C C . ARG A 1 293 ? -0.915 11.164 -27.280 1.00 94.19 293 ARG A C 1
ATOM 2228 O O . ARG A 1 293 ? -1.161 10.136 -26.651 1.00 94.19 293 ARG A O 1
ATOM 2235 N N . ARG A 1 294 ? -1.639 12.275 -27.156 1.00 92.38 294 ARG A N 1
ATOM 2236 C CA . ARG A 1 294 ? -2.886 12.392 -26.388 1.00 92.38 294 ARG A CA 1
ATOM 2237 C C . ARG A 1 294 ? -3.919 13.111 -27.245 1.00 92.38 294 ARG A C 1
ATOM 2239 O O . ARG A 1 294 ? -3.619 14.156 -27.802 1.00 92.38 294 ARG A O 1
ATOM 2246 N N . ASN A 1 295 ? -5.122 12.549 -27.370 1.00 86.69 295 ASN A N 1
ATOM 2247 C CA . ASN A 1 295 ? -6.202 13.119 -28.193 1.00 86.69 295 ASN A CA 1
ATOM 2248 C C . ASN A 1 295 ? -5.785 13.444 -29.647 1.00 86.69 295 ASN A C 1
ATOM 2250 O O . ASN A 1 295 ? -6.286 14.388 -30.242 1.00 86.69 295 ASN A O 1
ATOM 2254 N N . GLY A 1 296 ? -4.854 12.670 -30.215 1.00 85.25 296 GLY A N 1
ATOM 2255 C CA . GLY A 1 296 ? -4.331 12.875 -31.573 1.00 85.25 296 GLY A CA 1
ATOM 2256 C C . GLY A 1 296 ? -3.118 13.807 -31.674 1.00 85.25 296 GLY A C 1
ATOM 2257 O O . GLY A 1 296 ? -2.410 13.747 -32.678 1.00 85.25 296 GLY A O 1
ATOM 2258 N N . GLU A 1 297 ? -2.809 14.581 -30.634 1.00 90.62 297 GLU A N 1
ATOM 2259 C CA . GLU A 1 297 ? -1.690 15.528 -30.613 1.00 90.62 297 GLU A CA 1
ATOM 2260 C C . GLU A 1 297 ? -0.443 14.925 -29.961 1.00 90.62 297 GLU A C 1
ATOM 2262 O O . GLU A 1 297 ? -0.533 14.146 -29.009 1.00 90.62 297 GLU A O 1
ATOM 2267 N N . THR A 1 298 ? 0.738 15.280 -30.470 1.00 91.75 298 THR A N 1
ATOM 2268 C CA . THR A 1 298 ? 2.015 14.866 -29.874 1.00 91.75 298 THR A CA 1
ATOM 2269 C C . THR A 1 298 ? 2.244 15.611 -28.566 1.00 91.75 298 THR A C 1
ATOM 2271 O O . THR A 1 298 ? 2.261 16.837 -28.531 1.00 91.75 298 THR A O 1
ATOM 2274 N N . MET A 1 299 ? 2.479 14.858 -27.496 1.00 92.50 299 MET A N 1
ATOM 2275 C CA . MET A 1 299 ? 2.776 15.413 -26.182 1.00 92.50 299 MET A CA 1
ATOM 2276 C C . MET A 1 299 ? 4.207 15.962 -26.124 1.00 92.50 299 MET A C 1
ATOM 2278 O O . MET A 1 299 ? 5.157 15.340 -26.611 1.00 92.50 299 MET A O 1
ATOM 2282 N N . THR A 1 300 ? 4.364 17.104 -25.460 1.00 92.38 300 THR A N 1
ATOM 2283 C CA . THR A 1 300 ? 5.658 17.721 -25.156 1.00 92.38 300 THR A CA 1
ATOM 2284 C C . THR A 1 300 ? 5.817 17.911 -23.655 1.00 92.38 300 THR A C 1
ATOM 2286 O O . THR A 1 300 ? 4.867 18.281 -22.968 1.00 92.38 300 THR A O 1
ATOM 2289 N N . TRP A 1 301 ? 7.032 17.714 -23.156 1.00 91.69 301 TRP A N 1
ATOM 2290 C CA . TRP A 1 301 ? 7.408 17.950 -21.762 1.00 91.69 301 TRP A CA 1
ATOM 2291 C C . TRP A 1 301 ? 8.547 18.960 -21.687 1.00 91.69 301 TRP A C 1
ATOM 2293 O O . TRP A 1 301 ? 9.329 19.080 -22.629 1.00 91.69 301 TRP A O 1
ATOM 2303 N N . SER A 1 302 ? 8.684 19.656 -20.559 1.00 88.12 302 SER A N 1
ATOM 2304 C CA . SER A 1 302 ? 9.895 20.438 -20.296 1.00 88.12 302 SER A CA 1
ATOM 2305 C C . SER A 1 302 ? 11.105 19.507 -20.181 1.00 88.12 302 SER A C 1
ATOM 2307 O O . SER A 1 302 ? 11.020 18.452 -19.546 1.00 88.12 302 SER A O 1
ATOM 2309 N N . GLY A 1 303 ? 12.243 19.896 -20.758 1.00 84.06 303 GLY A N 1
ATOM 2310 C CA . GLY A 1 303 ? 13.502 19.160 -20.636 1.00 84.06 303 GLY A CA 1
ATOM 2311 C C . GLY A 1 303 ? 13.969 18.968 -19.191 1.00 84.06 303 GLY A C 1
ATOM 2312 O O . GLY A 1 303 ? 14.642 17.979 -18.905 1.00 84.06 303 GLY A O 1
ATOM 2313 N N . ASP A 1 304 ? 13.548 19.850 -18.283 1.00 84.06 304 ASP A N 1
ATOM 2314 C CA . ASP A 1 304 ? 13.896 19.798 -16.857 1.00 84.06 304 ASP A CA 1
ATOM 2315 C C . ASP A 1 304 ? 12.929 18.922 -16.036 1.00 84.06 304 ASP A C 1
ATOM 2317 O O . ASP A 1 304 ? 13.206 18.599 -14.883 1.00 84.06 304 ASP A O 1
ATOM 2321 N N . ALA A 1 305 ? 11.800 18.513 -16.624 1.00 85.56 305 ALA A N 1
ATOM 2322 C CA . ALA A 1 305 ? 10.728 17.768 -15.960 1.00 85.56 305 ALA A CA 1
ATOM 2323 C C . ALA A 1 305 ? 10.228 16.601 -16.832 1.00 85.56 305 ALA A C 1
ATOM 2325 O O . ALA A 1 305 ? 9.032 16.446 -17.089 1.00 85.56 305 ALA A O 1
ATOM 2326 N N . LEU A 1 306 ? 11.163 15.778 -17.316 1.00 90.44 306 LEU A N 1
ATOM 2327 C CA . LEU A 1 306 ? 10.834 14.584 -18.096 1.00 90.44 306 LEU A CA 1
ATOM 2328 C C . LEU A 1 306 ? 10.105 13.538 -17.231 1.00 90.44 306 LEU A C 1
ATOM 2330 O O . LEU A 1 306 ? 10.442 13.371 -16.056 1.00 90.44 306 LEU A O 1
ATOM 2334 N N . PRO A 1 307 ? 9.132 12.801 -17.796 1.00 92.44 307 PRO A N 1
ATOM 2335 C CA . PRO A 1 307 ? 8.393 11.793 -17.052 1.00 92.44 307 PRO A CA 1
ATOM 2336 C C . PRO A 1 307 ? 9.293 10.633 -16.625 1.00 92.44 307 PRO A C 1
ATOM 2338 O O . PRO A 1 307 ? 10.161 10.173 -17.371 1.00 92.44 307 PRO A O 1
ATOM 2341 N N . GLN A 1 308 ? 9.005 10.094 -15.445 1.00 93.88 308 GLN A N 1
ATOM 2342 C CA . GLN A 1 308 ? 9.405 8.745 -15.080 1.00 93.88 308 GLN A CA 1
ATOM 2343 C C . GLN A 1 308 ? 8.521 7.736 -15.804 1.00 93.88 308 GLN A C 1
ATOM 2345 O O . GLN A 1 308 ? 7.314 7.935 -15.951 1.00 93.88 308 GLN A O 1
ATOM 2350 N N . ILE A 1 309 ? 9.135 6.641 -16.243 1.00 94.38 309 ILE A N 1
ATOM 2351 C CA . ILE A 1 309 ? 8.484 5.637 -17.077 1.00 94.38 309 ILE A CA 1
ATOM 2352 C C . ILE A 1 309 ? 8.657 4.277 -16.418 1.00 94.38 309 ILE A C 1
ATOM 2354 O O . ILE A 1 309 ? 9.756 3.887 -16.020 1.00 94.38 309 ILE A O 1
ATOM 2358 N N . SER A 1 310 ? 7.554 3.553 -16.315 1.00 95.19 310 SER A N 1
ATOM 2359 C CA . SER A 1 310 ? 7.512 2.173 -15.864 1.00 95.19 310 SER A CA 1
ATOM 2360 C C . SER A 1 310 ? 6.462 1.395 -16.657 1.00 95.19 310 SER A C 1
ATOM 2362 O O . SER A 1 310 ? 6.066 1.820 -17.743 1.00 95.19 310 SER A O 1
ATOM 2364 N N . ARG A 1 311 ? 6.020 0.247 -16.146 1.00 93.38 311 ARG A N 1
ATOM 2365 C CA . ARG A 1 311 ? 4.977 -0.571 -16.770 1.00 93.38 311 ARG A CA 1
ATOM 2366 C C . ARG A 1 311 ? 3.865 -0.905 -15.782 1.00 93.38 311 ARG A C 1
ATOM 2368 O O . ARG A 1 311 ? 4.115 -0.973 -14.582 1.00 93.38 311 ARG A O 1
ATOM 2375 N N . LEU A 1 312 ? 2.663 -1.109 -16.305 1.00 94.44 312 LEU A N 1
ATOM 2376 C CA . LEU A 1 312 ? 1.530 -1.694 -15.597 1.00 94.44 312 LEU A CA 1
ATOM 2377 C C . LEU A 1 312 ? 0.816 -2.632 -16.572 1.00 94.44 312 LEU A C 1
ATOM 2379 O O . LEU A 1 312 ? 0.157 -2.172 -17.505 1.00 94.44 312 LEU A O 1
ATOM 2383 N N . GLY A 1 313 ? 0.989 -3.941 -16.390 1.00 92.12 313 GLY A N 1
ATOM 2384 C CA . GLY A 1 313 ? 0.510 -4.929 -17.359 1.00 92.12 313 GLY A CA 1
ATOM 2385 C C . GLY A 1 313 ? 1.184 -4.750 -18.722 1.00 92.12 313 GLY A C 1
ATOM 2386 O O . GLY A 1 313 ? 2.411 -4.651 -18.808 1.00 92.12 313 GLY A O 1
ATOM 2387 N N . ASP A 1 314 ? 0.362 -4.654 -19.768 1.00 91.38 314 ASP A N 1
ATOM 2388 C CA . ASP A 1 314 ? 0.778 -4.461 -21.165 1.00 91.38 314 ASP A CA 1
ATOM 2389 C C . ASP A 1 314 ? 0.880 -2.980 -21.582 1.00 91.38 314 ASP A C 1
ATOM 2391 O O . ASP A 1 314 ? 0.921 -2.646 -22.769 1.00 91.38 314 ASP A O 1
ATOM 2395 N N . GLN A 1 315 ? 0.887 -2.063 -20.612 1.00 93.25 315 GLN A N 1
ATOM 2396 C CA . GLN A 1 315 ? 0.925 -0.622 -20.853 1.00 93.25 315 GLN A CA 1
ATOM 2397 C C . GLN A 1 315 ? 2.155 0.021 -20.213 1.00 93.25 315 GLN A C 1
ATOM 2399 O O . GLN A 1 315 ? 2.651 -0.411 -19.169 1.00 93.25 315 GLN A O 1
ATOM 2404 N N . LEU A 1 316 ? 2.626 1.104 -20.828 1.00 94.69 316 LEU A N 1
ATOM 2405 C CA . LEU A 1 316 ? 3.624 1.983 -20.234 1.00 94.69 316 LEU A CA 1
ATOM 2406 C C . LEU A 1 316 ? 2.937 2.900 -19.224 1.00 94.69 316 LEU A C 1
ATOM 2408 O O . LEU A 1 316 ? 1.951 3.561 -19.540 1.00 94.69 316 LEU A O 1
ATOM 2412 N N . ALA A 1 317 ? 3.479 2.968 -18.017 1.00 95.19 317 ALA A N 1
ATOM 2413 C CA . ALA A 1 317 ? 3.029 3.876 -16.975 1.00 95.19 317 ALA A CA 1
ATOM 2414 C C . ALA A 1 317 ? 3.940 5.105 -16.959 1.00 95.19 317 ALA A C 1
ATOM 2416 O O . ALA A 1 317 ? 5.152 4.973 -16.780 1.00 95.19 317 ALA A O 1
ATOM 2417 N N . LEU A 1 318 ? 3.371 6.291 -17.162 1.00 95.50 318 LEU A N 1
ATOM 2418 C CA . LEU A 1 318 ? 4.093 7.558 -17.167 1.00 95.50 318 LEU A CA 1
ATOM 2419 C C . LEU A 1 318 ? 3.683 8.393 -15.964 1.00 95.50 318 LEU A C 1
ATOM 2421 O O . LEU A 1 318 ? 2.495 8.538 -15.678 1.00 95.50 318 LEU A O 1
ATOM 2425 N N . MET A 1 319 ? 4.669 8.996 -15.310 1.00 94.75 319 MET A N 1
ATOM 2426 C CA . MET A 1 319 ? 4.455 9.931 -14.214 1.00 94.75 319 MET A CA 1
ATOM 2427 C C . MET A 1 319 ? 5.337 11.160 -14.381 1.00 94.75 319 MET A C 1
ATOM 2429 O O . MET A 1 319 ? 6.539 11.034 -14.589 1.00 94.75 319 MET A O 1
ATOM 2433 N N . TRP A 1 320 ? 4.754 12.349 -14.275 1.00 92.56 320 TRP A N 1
ATOM 2434 C CA . TRP A 1 320 ? 5.478 13.616 -14.386 1.00 92.56 320 TRP A CA 1
ATOM 2435 C C . TRP A 1 320 ? 4.852 14.684 -13.504 1.00 92.56 320 TRP A C 1
ATOM 2437 O O . TRP A 1 320 ? 3.737 14.522 -13.017 1.00 92.56 320 TRP A O 1
ATOM 2447 N N . VAL A 1 321 ? 5.575 15.781 -13.310 1.00 89.31 321 VAL A N 1
ATOM 2448 C CA . VAL A 1 321 ? 5.058 16.967 -12.627 1.00 89.31 321 VAL A CA 1
ATOM 2449 C C . VAL A 1 321 ? 4.648 17.989 -13.680 1.00 89.31 321 VAL A C 1
ATOM 2451 O O . VAL A 1 321 ? 5.423 18.289 -14.585 1.00 89.31 321 VAL A O 1
ATOM 2454 N N . ASP A 1 322 ? 3.433 18.512 -13.563 1.00 86.00 322 ASP A N 1
ATOM 2455 C CA . ASP A 1 322 ? 2.882 19.540 -14.445 1.00 86.00 322 ASP A CA 1
ATOM 2456 C C . ASP A 1 322 ? 2.165 20.599 -13.602 1.00 86.00 322 ASP A C 1
ATOM 2458 O O . ASP A 1 322 ? 1.239 20.280 -12.856 1.00 86.00 322 ASP A O 1
ATOM 2462 N N . GLY A 1 323 ? 2.638 21.847 -13.659 1.00 83.06 323 GLY A N 1
ATOM 2463 C CA . GLY A 1 323 ? 2.117 22.937 -12.825 1.00 83.06 323 GLY A CA 1
ATOM 2464 C C . GLY A 1 323 ? 2.241 22.695 -11.312 1.00 83.06 323 GLY A C 1
ATOM 2465 O O . GLY A 1 323 ? 1.404 23.170 -10.555 1.00 83.06 323 GLY A O 1
ATOM 2466 N N . GLY A 1 324 ? 3.240 21.920 -10.870 1.00 83.44 324 GLY A N 1
ATOM 2467 C CA . GLY A 1 324 ? 3.425 21.527 -9.463 1.00 83.44 324 GLY A CA 1
ATOM 2468 C C . GLY A 1 324 ? 2.591 20.316 -9.020 1.00 83.44 324 GLY A C 1
ATOM 2469 O O . GLY A 1 324 ? 2.796 19.795 -7.927 1.00 83.44 324 GLY A O 1
ATOM 2470 N N . GLU A 1 325 ? 1.700 19.819 -9.876 1.00 85.81 325 GLU A N 1
ATOM 2471 C CA . GLU A 1 325 ? 0.842 18.668 -9.601 1.00 85.81 325 GLU A CA 1
ATOM 2472 C C . GLU A 1 325 ? 1.438 17.391 -10.204 1.00 85.81 325 GLU A C 1
ATOM 2474 O O . GLU A 1 325 ? 1.902 17.380 -11.348 1.00 85.81 325 GLU A O 1
ATOM 2479 N N . LEU A 1 326 ? 1.394 16.286 -9.457 1.00 89.56 326 LEU A N 1
ATOM 2480 C CA . LEU A 1 326 ? 1.850 14.987 -9.932 1.00 89.56 326 LEU A CA 1
ATOM 2481 C C . LEU A 1 326 ? 0.781 14.381 -10.845 1.00 89.56 326 LEU A C 1
ATOM 2483 O O . LEU A 1 326 ? -0.363 14.162 -10.442 1.00 89.56 326 LEU A O 1
ATOM 2487 N N . ARG A 1 327 ? 1.154 14.110 -12.091 1.00 92.56 327 ARG A N 1
ATOM 2488 C CA . ARG A 1 327 ? 0.308 13.507 -13.120 1.00 92.56 327 AR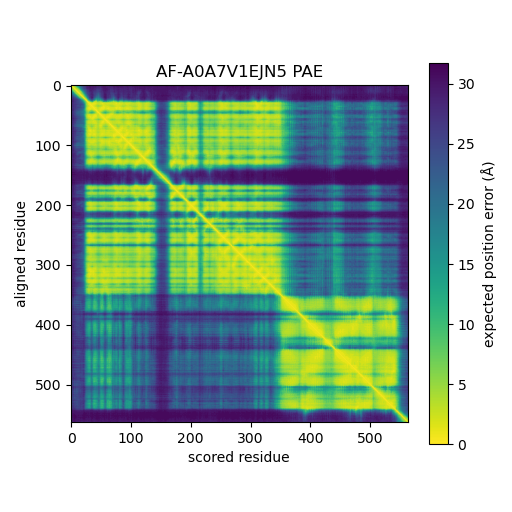G A CA 1
ATOM 2489 C C . ARG A 1 327 ? 0.702 12.061 -13.348 1.00 92.56 327 ARG A C 1
ATOM 2491 O O . ARG A 1 327 ? 1.882 11.720 -13.299 1.00 92.56 327 ARG A O 1
ATOM 2498 N N . PHE A 1 328 ? -0.293 11.236 -13.643 1.00 94.44 328 PHE A N 1
ATOM 2499 C CA . PHE A 1 328 ? -0.110 9.839 -14.011 1.00 94.44 328 PHE A CA 1
ATOM 2500 C C . PHE A 1 328 ? -0.924 9.511 -15.260 1.00 94.44 328 PHE A C 1
ATOM 2502 O O . PHE A 1 328 ? -2.053 9.977 -15.408 1.00 94.44 328 PHE A O 1
ATOM 2509 N N . ALA A 1 329 ? -0.368 8.709 -16.161 1.00 94.75 329 ALA A N 1
ATOM 2510 C CA . ALA A 1 329 ? -1.090 8.215 -17.323 1.00 94.75 329 ALA A CA 1
ATOM 2511 C C . ALA A 1 329 ? -0.606 6.830 -17.741 1.00 94.75 329 ALA A C 1
ATOM 2513 O O . ALA A 1 329 ? 0.574 6.499 -17.610 1.00 94.75 329 ALA A O 1
ATOM 2514 N N . LEU A 1 330 ? -1.523 6.056 -18.316 1.00 93.88 330 LEU A N 1
ATOM 2515 C CA . LEU A 1 330 ? -1.206 4.813 -19.001 1.00 93.88 330 LEU A CA 1
ATOM 2516 C C . LEU A 1 330 ? -1.163 5.065 -20.506 1.00 93.88 330 LEU A C 1
ATOM 2518 O O . LEU A 1 330 ? -2.041 5.712 -21.081 1.00 93.88 330 LEU A O 1
ATOM 2522 N N . CYS A 1 331 ? -0.109 4.562 -21.128 1.00 93.19 331 CYS A N 1
ATOM 2523 C CA . CYS A 1 331 ? 0.163 4.686 -22.544 1.00 93.19 331 CYS A CA 1
ATOM 2524 C C . CYS A 1 331 ? 0.175 3.286 -23.156 1.00 93.19 331 CYS A C 1
ATOM 2526 O O . CYS A 1 331 ? 0.948 2.414 -22.751 1.00 93.19 331 CYS A O 1
ATOM 2528 N N . GLY A 1 332 ? -0.728 3.060 -24.108 1.00 87.94 332 GLY A N 1
ATOM 2529 C CA . GLY A 1 332 ? -0.842 1.772 -24.782 1.00 87.94 332 GLY A CA 1
ATOM 2530 C C . GLY A 1 332 ? 0.325 1.494 -25.742 1.00 87.94 332 GLY A C 1
ATOM 2531 O O . GLY A 1 332 ? 1.129 2.385 -26.027 1.00 87.94 332 GLY A O 1
ATOM 2532 N N . PRO A 1 333 ? 0.384 0.286 -26.331 1.00 80.00 333 PRO A N 1
ATOM 2533 C CA . PRO A 1 333 ? 1.446 -0.115 -27.262 1.00 80.00 333 PRO A CA 1
ATOM 2534 C C . PRO A 1 333 ? 1.603 0.789 -28.496 1.00 80.00 333 PRO A C 1
ATOM 2536 O O . PRO A 1 333 ? 2.687 0.867 -29.064 1.00 80.00 333 PRO A O 1
ATOM 2539 N N . ALA A 1 334 ? 0.535 1.487 -28.899 1.00 85.38 334 ALA A N 1
ATOM 2540 C CA . ALA A 1 334 ? 0.526 2.453 -30.003 1.00 85.38 334 ALA A CA 1
ATOM 2541 C C . ALA A 1 334 ? 1.028 3.859 -29.606 1.00 85.38 334 ALA A C 1
ATOM 2543 O O . ALA A 1 334 ? 0.784 4.824 -30.325 1.00 85.38 334 ALA A O 1
ATOM 2544 N N . ALA A 1 335 ? 1.661 3.991 -28.436 1.00 90.56 335 ALA A N 1
ATOM 2545 C CA . ALA A 1 335 ? 2.121 5.257 -27.872 1.00 90.56 335 ALA A CA 1
ATOM 2546 C C . ALA A 1 335 ? 0.994 6.298 -27.663 1.00 90.56 335 ALA A C 1
ATOM 2548 O O . ALA A 1 335 ? 1.225 7.502 -27.750 1.00 90.56 335 ALA A O 1
ATOM 2549 N N . VAL A 1 336 ? -0.235 5.850 -27.377 1.00 91.94 336 VAL A N 1
ATOM 2550 C CA . VAL A 1 336 ? -1.394 6.728 -27.137 1.00 91.94 336 VAL A CA 1
ATOM 2551 C C . VAL A 1 336 ? -1.793 6.706 -25.664 1.00 91.94 336 VAL A C 1
ATOM 2553 O O . VAL A 1 336 ? -2.024 5.640 -25.090 1.00 91.94 336 VAL A O 1
ATOM 2556 N N . ILE A 1 337 ? -1.919 7.897 -25.080 1.00 91.94 337 ILE A N 1
ATOM 2557 C CA . ILE A 1 337 ? -2.474 8.139 -23.748 1.00 91.94 337 ILE A CA 1
ATOM 2558 C C . ILE A 1 337 ? -3.977 8.399 -23.878 1.00 91.94 337 ILE A C 1
ATOM 2560 O O . ILE A 1 337 ? -4.387 9.327 -24.576 1.00 91.94 337 ILE A O 1
ATOM 2564 N N . GLN A 1 338 ? -4.791 7.601 -23.182 1.00 83.56 338 GLN A N 1
ATOM 2565 C CA . GLN A 1 338 ? -6.252 7.757 -23.174 1.00 83.56 338 GLN A CA 1
ATOM 2566 C C . GLN A 1 338 ? -6.730 8.773 -22.132 1.00 83.56 338 GLN A C 1
ATOM 2568 O O . GLN A 1 338 ? -7.581 9.608 -22.419 1.00 83.56 338 GLN A O 1
ATOM 2573 N N . SER A 1 339 ? -6.176 8.722 -20.922 1.00 85.31 339 SER A N 1
ATOM 2574 C CA . SER A 1 339 ? -6.559 9.599 -19.817 1.00 85.31 339 SER A CA 1
ATOM 2575 C C . SER A 1 339 ? -5.342 9.989 -18.981 1.00 85.31 339 SER A C 1
ATOM 2577 O O . SER A 1 339 ? -4.294 9.341 -19.010 1.00 85.31 339 SER A O 1
ATOM 2579 N N . THR A 1 340 ? -5.462 11.104 -18.264 1.00 89.38 340 THR A N 1
ATOM 2580 C CA . THR A 1 340 ? -4.445 11.578 -17.324 1.00 89.38 340 THR A CA 1
ATOM 2581 C C . THR A 1 340 ? -5.097 11.794 -15.970 1.00 89.38 340 THR A C 1
ATOM 2583 O O . THR A 1 340 ? -6.061 12.546 -15.845 1.00 89.38 340 THR A O 1
ATOM 2586 N N . GLU A 1 341 ? -4.543 11.153 -14.956 1.00 90.81 341 GLU A N 1
ATOM 2587 C CA . GLU A 1 341 ? -4.960 11.267 -13.569 1.00 90.81 341 GLU A CA 1
ATOM 2588 C C . GLU A 1 341 ? -4.148 12.368 -12.879 1.00 90.81 341 GLU A C 1
ATOM 2590 O O . GLU A 1 341 ? -2.959 12.564 -13.154 1.00 90.81 341 GLU A O 1
ATOM 2595 N N . ASN A 1 342 ? -4.792 13.111 -11.977 1.00 89.44 342 ASN A N 1
ATOM 2596 C CA . ASN A 1 342 ? -4.083 13.966 -11.032 1.00 89.44 342 ASN A CA 1
ATOM 2597 C C . ASN A 1 342 ? -3.815 13.140 -9.770 1.00 89.44 342 ASN A C 1
ATOM 2599 O O . ASN A 1 342 ? -4.703 12.937 -8.941 1.00 89.44 342 ASN A O 1
ATOM 2603 N N . LEU A 1 343 ? -2.582 12.659 -9.658 1.00 85.88 343 LEU A N 1
ATOM 2604 C CA . LEU A 1 343 ? -2.159 11.790 -8.580 1.00 85.88 343 LEU A CA 1
ATOM 2605 C C . LEU A 1 343 ? -2.020 12.558 -7.266 1.00 85.88 343 LEU A C 1
ATOM 2607 O O . LEU A 1 343 ? -2.370 12.011 -6.230 1.00 85.88 343 LEU A O 1
ATOM 2611 N N . SER A 1 344 ? -1.613 13.831 -7.289 1.00 82.38 344 SER A N 1
ATOM 2612 C CA . SER A 1 344 ? -1.595 14.670 -6.083 1.00 82.38 344 SER A CA 1
ATOM 2613 C C . SER A 1 344 ? -2.959 14.671 -5.386 1.00 82.38 344 SER A C 1
ATOM 2615 O O . SER A 1 344 ? -3.038 14.356 -4.201 1.00 82.38 344 SER A O 1
ATOM 2617 N N . LYS A 1 345 ? -4.049 14.927 -6.120 1.00 80.69 345 LYS A N 1
ATOM 2618 C CA . LYS A 1 345 ? -5.413 14.920 -5.565 1.00 80.69 345 LYS A CA 1
ATOM 2619 C C . LYS A 1 345 ? -5.834 13.553 -5.036 1.00 80.69 345 LYS A C 1
ATOM 2621 O O . LYS A 1 345 ? -6.407 13.482 -3.954 1.00 80.69 345 LYS A O 1
ATOM 2626 N N . ILE A 1 346 ? -5.545 12.488 -5.784 1.00 78.44 346 ILE A N 1
ATOM 2627 C CA . ILE A 1 346 ? -5.884 11.116 -5.381 1.00 78.44 346 ILE A CA 1
ATOM 2628 C C . ILE A 1 346 ? -5.151 10.760 -4.087 1.00 78.44 346 ILE A C 1
ATOM 2630 O O . ILE A 1 346 ? -5.781 10.340 -3.126 1.00 78.44 346 ILE A O 1
ATOM 2634 N N . LEU A 1 347 ? -3.839 10.995 -4.027 1.00 76.00 347 LEU A N 1
ATOM 2635 C CA . LEU A 1 347 ? -3.023 10.664 -2.861 1.00 76.00 347 LEU A CA 1
ATOM 2636 C C . LEU A 1 347 ? -3.373 11.511 -1.634 1.00 76.00 347 LEU A C 1
ATOM 2638 O O . LEU A 1 347 ? -3.321 10.995 -0.527 1.00 76.00 347 LEU A O 1
ATOM 2642 N N . HIS A 1 348 ? -3.751 12.782 -1.808 1.00 73.19 348 HIS A N 1
ATOM 2643 C CA . HIS A 1 348 ? -4.246 13.613 -0.704 1.00 73.19 348 HIS A CA 1
ATOM 2644 C C . HIS A 1 348 ? -5.622 13.170 -0.187 1.00 73.19 348 HIS A C 1
ATOM 2646 O O . HIS A 1 348 ? -5.946 13.427 0.971 1.00 73.19 348 HIS A O 1
ATOM 2652 N N . ALA A 1 349 ? -6.433 12.527 -1.030 1.00 62.88 349 ALA A N 1
ATOM 2653 C CA . ALA A 1 349 ? -7.730 11.989 -0.639 1.00 62.88 349 ALA A CA 1
ATOM 2654 C C . ALA A 1 349 ? -7.627 10.624 0.058 1.00 62.88 349 ALA A C 1
ATOM 2656 O O . ALA A 1 349 ? -8.573 10.238 0.741 1.00 62.88 349 ALA A O 1
ATOM 2657 N N . ILE A 1 350 ? -6.506 9.903 -0.092 1.00 61.06 350 ILE A N 1
ATOM 2658 C CA . ILE A 1 350 ? -6.272 8.646 0.622 1.00 61.06 350 ILE A CA 1
ATOM 2659 C C . ILE A 1 350 ? -6.200 8.962 2.125 1.00 61.06 350 ILE A C 1
ATOM 2661 O O . ILE A 1 350 ? -5.302 9.694 2.548 1.00 61.06 350 ILE A O 1
ATOM 2665 N N . PRO A 1 351 ? -7.126 8.429 2.943 1.00 55.72 351 PRO A N 1
ATOM 2666 C CA . PRO A 1 351 ? -7.143 8.692 4.370 1.00 55.72 351 PRO A CA 1
ATOM 2667 C C . PRO A 1 351 ? -5.860 8.171 4.998 1.00 55.72 351 PRO A C 1
ATOM 2669 O O . PRO A 1 351 ? -5.552 6.979 4.921 1.00 55.72 351 PRO A O 1
ATOM 2672 N N . ASP A 1 352 ? -5.118 9.067 5.636 1.00 59.66 352 ASP A N 1
ATOM 2673 C CA . ASP A 1 352 ? -3.984 8.682 6.456 1.00 59.66 352 ASP A CA 1
ATOM 2674 C C . ASP A 1 352 ? -4.483 7.711 7.539 1.00 59.66 352 ASP A C 1
ATOM 2676 O O . ASP A 1 352 ? -5.366 8.054 8.336 1.00 59.66 352 ASP A O 1
ATOM 2680 N N . LYS A 1 353 ? -3.947 6.483 7.563 1.00 56.12 353 LYS A N 1
ATOM 2681 C CA . LYS A 1 353 ? -4.284 5.491 8.597 1.00 56.12 353 LYS A CA 1
ATOM 2682 C C . LYS A 1 353 ? -4.079 6.095 9.991 1.00 56.12 353 LYS A C 1
ATOM 2684 O O . LYS A 1 353 ? -4.855 5.800 10.897 1.00 56.12 353 LYS A O 1
ATOM 2689 N N . GLU A 1 354 ? -3.119 7.009 10.149 1.00 59.06 354 GLU A N 1
ATOM 2690 C CA . GLU A 1 354 ? -2.878 7.736 11.395 1.00 59.06 354 GLU A CA 1
ATOM 2691 C C . GLU A 1 354 ? -4.051 8.652 11.786 1.00 59.06 354 GLU A C 1
ATOM 2693 O O . GLU A 1 354 ? -4.405 8.738 12.961 1.00 59.06 354 GLU A O 1
ATOM 2698 N N . ARG A 1 355 ? -4.723 9.298 10.823 1.00 64.94 355 ARG A N 1
ATOM 2699 C CA . ARG A 1 355 ? -5.890 10.163 11.084 1.00 64.94 355 ARG A CA 1
ATOM 2700 C C . ARG A 1 355 ? -7.063 9.377 11.668 1.00 64.94 355 ARG A C 1
ATOM 2702 O O . ARG A 1 355 ? -7.761 9.876 12.549 1.00 64.94 355 ARG A O 1
ATOM 2709 N N . LEU A 1 356 ? -7.269 8.155 11.191 1.00 65.12 356 LEU A N 1
ATOM 2710 C CA . LEU A 1 356 ? -8.322 7.257 11.662 1.00 65.12 356 LEU A CA 1
ATOM 2711 C C . LEU A 1 356 ? -8.081 6.770 13.090 1.00 65.12 356 LEU A C 1
ATOM 2713 O O . LEU A 1 356 ? -8.991 6.839 13.918 1.00 65.12 356 LEU A O 1
ATOM 2717 N N . PHE A 1 357 ? -6.851 6.362 13.409 1.00 67.69 357 PHE A N 1
ATOM 2718 C CA . PHE A 1 357 ? -6.482 6.031 14.788 1.00 67.69 357 PHE A CA 1
ATOM 2719 C C . PHE A 1 357 ? -6.578 7.256 15.708 1.00 67.69 357 PHE A C 1
ATOM 2721 O O . PHE A 1 357 ? -7.183 7.165 16.776 1.00 67.69 357 PHE A O 1
ATOM 2728 N N . LYS A 1 358 ? -6.125 8.434 15.253 1.00 74.44 358 LYS A N 1
ATOM 2729 C CA . LYS A 1 358 ? -6.282 9.700 15.990 1.00 74.44 358 LYS A CA 1
ATOM 2730 C C . LYS A 1 358 ? -7.742 10.031 16.282 1.00 74.44 358 LYS A C 1
ATOM 2732 O O . LYS A 1 358 ? -8.043 10.491 17.376 1.00 74.44 358 LYS A O 1
ATOM 2737 N N . LEU A 1 359 ? -8.663 9.791 15.346 1.00 79.44 359 LEU A N 1
ATOM 2738 C CA . LEU A 1 359 ? -10.087 10.052 15.569 1.00 79.44 359 LEU A CA 1
ATOM 2739 C C . LEU A 1 359 ? -10.668 9.147 16.665 1.00 79.44 359 LEU A C 1
ATOM 2741 O O . LEU A 1 359 ? -11.414 9.629 17.521 1.00 79.44 359 LEU A O 1
ATOM 2745 N N . LEU A 1 360 ? -10.303 7.861 16.675 1.00 75.94 360 LEU A N 1
ATOM 2746 C CA . LEU A 1 360 ? -10.689 6.941 17.747 1.00 75.94 360 LEU A CA 1
ATOM 2747 C C . LEU A 1 360 ? -10.106 7.382 19.096 1.00 75.94 360 LEU A C 1
ATOM 2749 O O . LEU A 1 360 ? -10.812 7.366 20.107 1.00 75.94 360 LEU A O 1
ATOM 2753 N N . ASP A 1 361 ? -8.849 7.819 19.111 1.00 78.19 361 ASP A N 1
ATOM 2754 C CA . ASP A 1 361 ? -8.194 8.324 20.314 1.00 78.19 361 ASP A CA 1
ATOM 2755 C C . ASP A 1 361 ? -8.841 9.613 20.816 1.00 78.19 361 ASP A C 1
ATOM 2757 O O . ASP A 1 361 ? -9.113 9.731 22.007 1.00 78.19 361 ASP A O 1
ATOM 2761 N N . TYR A 1 362 ? -9.179 10.557 19.936 1.00 87.12 362 TYR A N 1
ATOM 2762 C CA . TYR A 1 362 ? -9.907 11.770 20.310 1.00 87.12 362 TYR A CA 1
ATOM 2763 C C . TYR A 1 362 ? -11.292 11.458 20.868 1.00 87.12 362 TYR A C 1
ATOM 2765 O O . TYR A 1 362 ? -11.693 12.060 21.863 1.00 87.12 362 TYR A O 1
ATOM 2773 N N . PHE A 1 363 ? -12.007 10.490 20.289 1.00 85.81 363 PHE A N 1
ATOM 2774 C CA . PHE A 1 363 ? -13.278 10.023 20.837 1.00 85.81 363 PHE A CA 1
ATOM 2775 C C . PHE A 1 363 ? -13.099 9.440 22.248 1.00 85.81 363 PHE A C 1
ATOM 2777 O O . PHE A 1 363 ? -13.810 9.835 23.173 1.00 85.81 363 PHE A O 1
ATOM 2784 N N . ARG A 1 364 ? -12.106 8.563 22.451 1.00 82.31 364 ARG A N 1
ATOM 2785 C CA . ARG A 1 364 ? -11.780 7.976 23.764 1.00 82.31 364 ARG A CA 1
ATOM 2786 C C . ARG A 1 364 ? -11.386 9.038 24.788 1.00 82.31 364 ARG A C 1
ATOM 2788 O O . ARG A 1 364 ? -11.924 9.043 25.893 1.00 82.31 364 ARG A O 1
ATOM 2795 N N . TRP A 1 365 ? -10.492 9.956 24.426 1.00 87.88 365 TRP A N 1
ATOM 2796 C CA . TRP A 1 365 ? -10.088 11.074 25.279 1.00 87.88 365 TRP A CA 1
ATOM 2797 C C . TRP A 1 365 ? -11.263 11.988 25.607 1.00 87.88 365 TRP A C 1
ATOM 2799 O O . TRP A 1 365 ? -11.414 12.379 26.760 1.00 87.88 365 TRP A O 1
ATOM 2809 N N . GLY A 1 366 ? -12.142 12.258 24.640 1.00 89.88 366 GLY A N 1
ATOM 2810 C CA . GLY A 1 366 ? -13.393 12.975 24.867 1.00 89.88 366 GLY A CA 1
ATOM 2811 C C . GLY A 1 366 ? -14.257 12.287 25.923 1.00 89.88 366 GLY A C 1
ATOM 2812 O O . GLY A 1 366 ? -14.701 12.933 26.870 1.00 89.88 366 GLY A O 1
ATOM 2813 N N . VAL A 1 367 ? -14.425 10.965 25.836 1.00 87.62 367 VAL A N 1
ATOM 2814 C CA . VAL A 1 367 ? -15.154 10.184 26.849 1.00 87.62 367 VAL A CA 1
ATOM 2815 C C . VAL A 1 367 ? -14.462 10.239 28.212 1.00 87.62 367 VAL A C 1
ATOM 2817 O O . VAL A 1 367 ? -15.140 10.456 29.215 1.00 87.62 367 VAL A O 1
ATOM 2820 N N . ILE A 1 368 ? -13.133 10.099 28.278 1.00 88.75 368 ILE A N 1
ATOM 2821 C CA . ILE A 1 368 ? -12.365 10.220 29.530 1.00 88.75 368 ILE A CA 1
ATOM 2822 C C . ILE A 1 368 ? -12.586 11.595 30.163 1.00 88.75 368 ILE A C 1
ATOM 2824 O O . ILE A 1 368 ? -12.882 11.678 31.354 1.00 88.75 368 ILE A O 1
ATOM 2828 N N . ILE A 1 369 ? -12.498 12.666 29.373 1.00 91.75 369 ILE A N 1
ATOM 2829 C CA . ILE A 1 369 ? -12.740 14.036 29.831 1.00 91.75 369 ILE A CA 1
ATOM 2830 C C . ILE A 1 369 ? -14.162 14.163 30.377 1.00 91.75 369 ILE A C 1
ATOM 2832 O O . ILE A 1 369 ? -14.337 14.683 31.475 1.00 91.75 369 ILE A O 1
ATOM 2836 N N . VAL A 1 370 ? -15.172 13.639 29.675 1.00 90.88 370 VAL A N 1
ATOM 2837 C CA . VAL A 1 370 ? -16.567 13.657 30.145 1.00 90.88 370 VAL A CA 1
ATOM 2838 C C . VAL A 1 370 ? -16.728 12.868 31.445 1.00 90.88 370 VAL A C 1
ATOM 2840 O O . VAL A 1 370 ? -17.407 13.341 32.356 1.00 90.88 370 VAL A O 1
ATOM 2843 N N . VAL A 1 371 ? -16.088 11.703 31.587 1.00 88.69 371 VAL A N 1
ATOM 2844 C CA . VAL A 1 371 ? -16.105 10.910 32.828 1.00 88.69 371 VAL A CA 1
ATOM 2845 C C . VAL A 1 371 ? -15.472 11.693 33.977 1.00 88.69 371 VAL A C 1
ATOM 2847 O O . VAL A 1 371 ? -16.098 11.840 35.026 1.00 88.69 371 VAL A O 1
ATOM 2850 N N . VAL A 1 372 ? -14.271 12.244 33.781 1.00 89.00 372 VAL A N 1
ATOM 2851 C CA . VAL A 1 372 ? -13.560 13.039 34.795 1.00 89.00 372 VAL A CA 1
ATOM 2852 C C . VAL A 1 372 ? -14.376 14.272 35.178 1.00 89.00 372 VAL A C 1
ATOM 2854 O O . VAL A 1 372 ? -14.581 14.531 36.363 1.00 89.00 372 VAL A O 1
ATOM 2857 N N . LEU A 1 373 ? -14.916 14.992 34.196 1.00 90.12 373 LEU A N 1
ATOM 2858 C CA . LEU A 1 373 ? -15.758 16.161 34.421 1.00 90.12 373 LEU A CA 1
ATOM 2859 C C . LEU A 1 373 ? -17.022 15.786 35.204 1.00 90.12 373 LEU A C 1
ATOM 2861 O O . LEU A 1 373 ? -17.363 16.453 36.175 1.00 90.12 373 LEU A O 1
ATOM 2865 N N . THR A 1 374 ? -17.670 14.672 34.860 1.00 87.00 374 THR A N 1
ATOM 2866 C CA . THR A 1 374 ? -18.826 14.139 35.599 1.00 87.00 374 THR A CA 1
ATOM 2867 C C . THR A 1 374 ? -18.443 13.770 37.037 1.00 87.00 374 THR A C 1
ATOM 2869 O O . THR A 1 374 ? -19.205 14.026 37.971 1.00 87.00 374 THR A O 1
ATOM 2872 N N . MET A 1 375 ? -17.254 13.201 37.258 1.00 86.50 375 MET A N 1
ATOM 2873 C CA . MET A 1 375 ? -16.758 12.876 38.599 1.00 86.50 375 MET A CA 1
ATOM 2874 C C . MET A 1 375 ? -16.476 14.124 39.443 1.00 86.50 375 MET A C 1
ATOM 2876 O O . MET A 1 375 ? -16.766 14.097 40.640 1.00 86.50 375 MET A O 1
ATOM 2880 N N . VAL A 1 376 ? -15.942 15.190 38.838 1.00 86.38 376 VAL A N 1
ATOM 2881 C CA . VAL A 1 376 ? -15.590 16.453 39.508 1.00 86.38 376 VAL A CA 1
ATOM 2882 C C . VAL A 1 376 ? -16.824 17.323 39.747 1.00 86.38 376 VAL A C 1
ATOM 2884 O O . VAL A 1 376 ? -17.091 17.697 40.887 1.00 86.38 376 VAL A O 1
ATOM 2887 N N . LEU A 1 377 ? -17.600 17.614 38.699 1.00 85.69 377 LEU A N 1
ATOM 2888 C CA . LEU A 1 377 ? -18.754 18.515 38.768 1.00 85.69 377 LEU A CA 1
ATOM 2889 C C . LEU A 1 377 ? -19.908 17.922 39.573 1.00 85.69 377 LEU A C 1
ATOM 2891 O O . LEU A 1 377 ? -20.583 18.642 40.303 1.00 85.69 377 LEU A O 1
ATOM 2895 N N . LEU A 1 378 ? -20.128 16.607 39.473 1.00 82.06 378 LEU A N 1
ATOM 2896 C CA . LEU A 1 378 ? -21.207 15.925 40.192 1.00 82.06 378 LEU A CA 1
ATOM 2897 C C . LEU A 1 378 ? -20.697 15.199 41.445 1.00 82.06 378 LEU A C 1
ATOM 2899 O O . LEU A 1 378 ? -21.314 14.236 41.901 1.00 82.06 378 LEU A O 1
ATOM 2903 N N . ARG A 1 379 ? -19.552 15.611 42.006 1.00 79.50 379 ARG A N 1
ATOM 2904 C CA . ARG A 1 379 ? -18.961 14.959 43.181 1.00 79.50 379 ARG A CA 1
ATOM 2905 C C . ARG A 1 379 ? -19.946 14.955 44.369 1.00 79.50 379 ARG A C 1
ATOM 2907 O O . ARG A 1 379 ? -20.410 16.020 44.776 1.00 79.50 379 ARG A O 1
ATOM 2914 N N . PRO A 1 380 ? -20.235 13.790 44.984 1.00 72.12 380 PRO A N 1
ATOM 2915 C CA . PRO A 1 380 ? -21.049 13.723 46.191 1.00 72.12 380 PRO A CA 1
ATOM 2916 C C . PRO A 1 380 ? -20.367 14.479 47.333 1.00 72.12 380 PRO A C 1
ATOM 2918 O O . PRO A 1 380 ? -19.172 14.304 47.568 1.00 72.12 380 PRO A O 1
ATOM 2921 N N . ARG A 1 381 ? -21.131 15.294 48.066 1.00 70.88 381 ARG A N 1
ATOM 2922 C CA . ARG A 1 381 ? -20.636 16.052 49.231 1.00 70.88 381 ARG A CA 1
ATOM 2923 C C . ARG A 1 381 ? -20.480 15.200 50.500 1.00 70.88 381 ARG A C 1
ATOM 2925 O O . ARG A 1 381 ? -20.035 15.702 51.523 1.00 70.88 381 ARG A O 1
ATOM 2932 N N . THR A 1 382 ? -20.853 13.925 50.449 1.00 66.94 382 THR A N 1
ATOM 2933 C CA . THR A 1 382 ? -20.835 13.001 51.590 1.00 66.94 382 THR A CA 1
ATOM 2934 C C . THR A 1 382 ? -19.537 12.199 51.655 1.00 66.94 382 THR A C 1
ATOM 2936 O O . THR A 1 382 ? -18.993 11.804 50.623 1.00 66.94 382 THR A O 1
ATOM 2939 N N . ALA A 1 383 ? -19.068 11.910 52.872 1.00 64.00 383 ALA A N 1
ATOM 2940 C CA . ALA A 1 383 ? -17.874 11.100 53.105 1.00 64.00 383 ALA A CA 1
ATOM 2941 C C . ALA A 1 383 ? -17.999 9.686 52.488 1.00 64.00 383 ALA A C 1
ATOM 2943 O O . ALA A 1 383 ? -19.092 9.109 52.489 1.00 64.00 383 ALA A O 1
ATOM 2944 N N . PRO A 1 384 ? -16.900 9.110 51.962 1.00 68.62 384 PRO A N 1
ATOM 2945 C CA . PRO A 1 384 ? -16.924 7.797 51.331 1.00 68.62 384 PRO A CA 1
ATOM 2946 C C . PRO A 1 384 ? -17.178 6.699 52.370 1.00 68.62 384 PRO A C 1
ATOM 2948 O O . PRO A 1 384 ? -16.312 6.377 53.178 1.00 68.62 384 PRO A O 1
ATOM 2951 N N . LYS A 1 385 ? -18.370 6.101 52.330 1.00 79.56 385 LYS A N 1
ATOM 2952 C CA . LYS A 1 385 ? -18.682 4.859 53.054 1.00 79.56 385 LYS A CA 1
ATOM 2953 C C . LYS A 1 385 ? -18.291 3.637 52.207 1.00 79.56 385 LYS A C 1
ATOM 2955 O O . LYS A 1 385 ? -18.260 3.766 50.979 1.00 79.56 385 LYS A O 1
ATOM 2960 N N . PRO A 1 386 ? -18.003 2.462 52.790 1.00 81.81 386 PRO A N 1
ATOM 2961 C CA . PRO A 1 386 ? -17.893 1.216 52.029 1.00 81.81 386 PRO A CA 1
ATOM 2962 C C . PRO A 1 386 ? -19.216 0.899 51.320 1.00 81.81 386 PRO A C 1
ATOM 2964 O O . PRO A 1 386 ? -20.271 1.204 51.861 1.00 81.81 386 PRO A O 1
ATOM 2967 N N . PHE A 1 387 ? -19.166 0.316 50.121 1.00 84.94 387 PHE A N 1
ATOM 2968 C CA . PHE A 1 387 ? -20.374 -0.115 49.406 1.00 84.94 387 PHE A CA 1
ATOM 2969 C C . PHE A 1 387 ? -20.933 -1.398 50.035 1.00 84.94 387 PHE A C 1
ATOM 2971 O O . PHE A 1 387 ? -20.189 -2.375 50.205 1.00 84.94 387 PHE A O 1
ATOM 2978 N N . VAL A 1 388 ? -22.227 -1.412 50.361 1.00 87.00 388 VAL A N 1
ATOM 2979 C CA . VAL A 1 388 ? -22.887 -2.549 51.021 1.00 87.00 388 VAL A CA 1
ATOM 2980 C C . VAL A 1 388 ? -24.204 -2.880 50.319 1.00 87.00 388 VAL A C 1
ATOM 2982 O O . VAL A 1 388 ? -24.967 -1.999 49.934 1.00 87.00 388 VAL A O 1
ATOM 2985 N N . LEU A 1 389 ? -24.456 -4.179 50.130 1.00 85.56 389 LEU A N 1
ATOM 2986 C CA . LEU A 1 389 ? -25.744 -4.685 49.657 1.00 85.56 389 LEU A CA 1
ATOM 2987 C C . LEU A 1 389 ? -26.598 -5.156 50.847 1.00 85.56 389 LEU A C 1
ATOM 2989 O O . LEU A 1 389 ? -26.059 -5.836 51.729 1.00 85.56 389 LEU A O 1
ATOM 2993 N N . PRO A 1 390 ? -27.917 -4.877 50.855 1.00 85.62 390 PRO A N 1
ATOM 2994 C CA . PRO A 1 390 ? -28.824 -5.350 51.895 1.00 85.62 390 PRO A CA 1
ATOM 2995 C C . PRO A 1 390 ? -28.828 -6.873 52.041 1.00 85.62 390 PRO A C 1
ATOM 2997 O O . PRO A 1 390 ? -28.684 -7.622 51.066 1.00 85.62 390 PRO A O 1
ATOM 3000 N N . LYS A 1 391 ? -29.050 -7.344 53.273 1.00 77.88 391 LYS A N 1
ATOM 3001 C CA . LYS A 1 391 ? -29.169 -8.776 53.580 1.00 77.88 391 LYS A CA 1
ATOM 3002 C C . LYS A 1 391 ? -30.339 -9.366 52.784 1.00 77.88 391 LYS A C 1
ATOM 3004 O O . LYS A 1 391 ? -31.480 -8.976 52.986 1.00 77.88 391 LYS A O 1
ATOM 3009 N N . GLY A 1 392 ? -30.040 -10.296 51.878 1.00 79.50 392 GLY A N 1
ATOM 3010 C CA . GLY A 1 392 ? -31.026 -10.939 51.001 1.00 79.50 392 GLY A CA 1
ATOM 3011 C C . GLY A 1 392 ? -30.763 -10.708 49.515 1.00 79.50 392 GLY A C 1
ATOM 3012 O O . GLY A 1 392 ? -31.027 -11.608 48.723 1.00 79.50 392 GLY A O 1
ATOM 3013 N N . MET A 1 393 ? -30.138 -9.587 49.132 1.00 84.50 393 MET A N 1
ATOM 3014 C CA . MET A 1 393 ? -29.769 -9.343 47.735 1.00 84.50 393 MET A CA 1
ATOM 3015 C C . MET A 1 393 ? -28.522 -10.132 47.342 1.00 84.50 393 MET A C 1
ATOM 3017 O O . MET A 1 393 ? -27.496 -10.107 48.024 1.00 84.50 393 MET A O 1
ATOM 3021 N N . ARG A 1 394 ? -28.600 -10.818 46.200 1.00 88.62 394 ARG A N 1
ATOM 3022 C CA . ARG A 1 394 ? -27.486 -11.593 45.643 1.00 88.62 394 ARG A CA 1
ATOM 3023 C C . ARG A 1 394 ? -26.927 -10.912 44.394 1.00 88.62 394 ARG A C 1
ATOM 3025 O O . ARG A 1 394 ? -27.718 -10.482 43.547 1.00 88.62 394 ARG A O 1
ATOM 3032 N N . PRO A 1 395 ? -25.591 -10.846 44.236 1.00 89.12 395 PRO A N 1
ATOM 3033 C CA . PRO A 1 395 ? -24.978 -10.399 42.994 1.00 89.12 395 PRO A CA 1
ATOM 3034 C C . PRO A 1 395 ? -25.477 -11.225 41.808 1.00 89.12 395 PRO A C 1
ATOM 3036 O O . PRO A 1 395 ? -25.549 -12.453 41.869 1.00 89.12 395 PRO A O 1
ATOM 3039 N N . GLY A 1 396 ? -25.807 -10.546 40.714 1.00 88.56 396 GLY A N 1
ATOM 3040 C CA . GLY A 1 396 ? -26.252 -11.188 39.486 1.00 88.56 396 GLY A CA 1
ATOM 3041 C C . GLY A 1 396 ? -25.151 -12.056 38.878 1.00 88.56 396 GLY A C 1
ATOM 3042 O O . GLY A 1 396 ? -23.972 -11.691 38.881 1.00 88.56 396 GLY A O 1
ATOM 3043 N N . ASN A 1 397 ? -25.547 -13.197 38.314 1.00 91.44 397 ASN A N 1
ATOM 3044 C CA . ASN A 1 397 ? -24.632 -14.123 37.653 1.00 91.44 397 ASN A CA 1
ATOM 3045 C C . ASN A 1 397 ? -23.893 -13.442 36.478 1.00 91.44 397 ASN A C 1
ATOM 3047 O O . ASN A 1 397 ? -24.511 -12.782 35.638 1.00 91.44 397 ASN A O 1
ATOM 3051 N N . LEU A 1 398 ? -22.571 -13.627 36.412 1.00 88.44 398 LEU A N 1
ATOM 3052 C CA . LEU A 1 398 ? -21.704 -13.011 35.404 1.00 88.44 398 LEU A CA 1
ATOM 3053 C C . LEU A 1 398 ? -22.064 -13.409 33.967 1.00 88.44 398 LEU A C 1
ATOM 3055 O O . LEU A 1 398 ? -22.112 -12.538 33.099 1.00 88.44 398 LEU A O 1
ATOM 3059 N N . LEU A 1 399 ? -22.381 -14.683 33.720 1.00 89.19 399 LEU A N 1
ATOM 3060 C CA . LEU A 1 399 ? -22.751 -15.173 32.392 1.00 89.19 399 LEU A CA 1
ATOM 3061 C C . LEU A 1 399 ? -24.072 -14.555 31.927 1.00 89.19 399 LEU A C 1
ATOM 3063 O O . LEU A 1 399 ? -24.138 -14.021 30.824 1.00 89.19 399 LEU A O 1
ATOM 3067 N N . LYS A 1 400 ? -25.094 -14.514 32.795 1.00 92.50 400 LYS A N 1
ATOM 3068 C CA . LYS A 1 400 ? -26.368 -13.834 32.482 1.00 92.50 400 LYS A CA 1
ATOM 3069 C C . LYS A 1 400 ? -26.145 -12.359 32.129 1.00 92.50 400 LYS A C 1
ATOM 3071 O O . LYS A 1 400 ? -26.766 -11.839 31.210 1.00 92.50 400 LYS A O 1
ATOM 3076 N N . ARG A 1 401 ? -25.224 -11.681 32.827 1.00 90.75 401 ARG A N 1
ATOM 3077 C CA . ARG A 1 401 ? -24.857 -10.281 32.546 1.00 90.75 401 ARG A CA 1
ATOM 3078 C C . ARG A 1 401 ? -24.117 -10.110 31.222 1.00 90.75 401 ARG A C 1
ATOM 3080 O O . ARG A 1 401 ? -24.297 -9.076 30.581 1.00 90.75 401 ARG A O 1
ATOM 3087 N N . ALA A 1 402 ? -23.262 -11.060 30.850 1.00 88.12 402 ALA A N 1
ATOM 3088 C CA . ALA A 1 402 ? -22.545 -11.045 29.580 1.00 88.12 402 ALA A CA 1
ATOM 3089 C C . ALA A 1 402 ? -23.510 -11.262 28.408 1.00 88.12 402 ALA A C 1
ATOM 3091 O O . ALA A 1 402 ? -23.528 -10.455 27.484 1.00 88.12 402 ALA A O 1
ATOM 3092 N N . VAL A 1 403 ? -24.382 -12.272 28.501 1.00 92.75 403 VAL A N 1
ATOM 3093 C CA . VAL A 1 403 ? -25.401 -12.556 27.477 1.00 92.75 403 VAL A CA 1
ATOM 3094 C C . VAL A 1 403 ? -26.385 -11.392 27.346 1.00 92.75 403 VAL A C 1
ATOM 3096 O O . VAL A 1 403 ? -26.666 -10.966 26.232 1.00 92.75 403 VAL A O 1
ATOM 3099 N N . ALA A 1 404 ? -26.840 -10.808 28.460 1.00 92.88 404 ALA A N 1
ATOM 3100 C CA . ALA A 1 404 ? -27.669 -9.603 28.434 1.00 92.88 404 ALA A CA 1
ATOM 3101 C C . ALA A 1 404 ? -26.997 -8.451 27.669 1.00 92.88 404 ALA A C 1
ATOM 3103 O O . ALA A 1 404 ? -27.618 -7.843 26.805 1.00 92.88 404 ALA A O 1
ATOM 3104 N N . ALA A 1 405 ? -25.720 -8.175 27.961 1.00 90.00 405 ALA A N 1
ATOM 3105 C CA . ALA A 1 405 ? -24.972 -7.109 27.298 1.00 90.00 405 ALA A CA 1
ATOM 3106 C C . ALA A 1 405 ? -24.766 -7.378 25.800 1.00 90.00 405 ALA A C 1
ATOM 3108 O O . ALA A 1 405 ? -24.834 -6.445 25.007 1.00 90.00 405 ALA A O 1
ATOM 3109 N N . PHE A 1 406 ? -24.539 -8.637 25.419 1.00 90.56 406 PHE A N 1
ATOM 3110 C CA . PHE A 1 406 ? -24.439 -9.040 24.019 1.00 90.56 406 PHE A CA 1
ATOM 3111 C C . PHE A 1 406 ? -25.762 -8.803 23.279 1.00 90.56 406 PHE A C 1
ATOM 3113 O O . PHE A 1 406 ? -25.772 -8.125 22.256 1.00 90.56 406 PHE A O 1
ATOM 3120 N N . LEU A 1 407 ? -26.883 -9.270 23.840 1.00 94.44 407 LEU A N 1
ATOM 3121 C CA . LEU A 1 407 ? -28.217 -9.062 23.267 1.00 94.44 407 LEU A CA 1
ATOM 3122 C C . LEU A 1 407 ? -28.578 -7.578 23.142 1.00 94.44 407 LEU A C 1
ATOM 3124 O O . LEU A 1 407 ? -29.156 -7.181 22.138 1.00 94.44 407 LEU A O 1
ATOM 3128 N N . ASP A 1 408 ? -28.220 -6.760 24.134 1.00 94.12 408 ASP A N 1
ATOM 3129 C CA . ASP A 1 408 ? -28.459 -5.317 24.084 1.00 94.12 408 ASP A CA 1
ATOM 3130 C C . ASP A 1 408 ? -27.579 -4.608 23.032 1.00 94.12 408 ASP A C 1
ATOM 3132 O O . ASP A 1 408 ? -28.007 -3.605 22.472 1.00 94.12 408 ASP A O 1
ATOM 3136 N N . TYR A 1 409 ? -26.358 -5.087 22.757 1.00 92.81 409 TYR A N 1
ATOM 3137 C CA . TYR A 1 409 ? -25.436 -4.449 21.804 1.00 92.81 409 TYR A CA 1
ATOM 3138 C C . TYR A 1 409 ? -25.730 -4.809 20.339 1.00 92.81 409 TYR A C 1
ATOM 3140 O O . TYR A 1 409 ? -25.577 -3.961 19.454 1.00 92.81 409 TYR A O 1
ATOM 3148 N N . LEU A 1 410 ? -26.181 -6.043 20.080 1.00 92.50 410 LEU A N 1
ATOM 3149 C CA . LEU A 1 410 ? -26.397 -6.573 18.729 1.00 92.50 410 LEU A CA 1
ATOM 3150 C C . LEU A 1 410 ? -27.202 -5.637 17.808 1.00 92.50 410 LEU A C 1
ATOM 3152 O O . LEU A 1 410 ? -26.701 -5.344 16.720 1.00 92.50 410 LEU A O 1
ATOM 3156 N N . PRO A 1 411 ? -28.379 -5.104 18.200 1.00 95.00 411 PRO A N 1
ATOM 3157 C CA . PRO A 1 411 ? -29.175 -4.254 17.314 1.00 95.00 411 PRO A CA 1
ATOM 3158 C C . PRO A 1 411 ? -28.441 -2.978 16.891 1.00 95.00 411 PRO A C 1
ATOM 3160 O O . PRO A 1 411 ? -28.522 -2.573 15.734 1.00 95.00 411 PRO A O 1
ATOM 3163 N N . PHE A 1 412 ? -27.683 -2.365 17.805 1.00 94.38 412 PHE A N 1
ATOM 3164 C CA . PHE A 1 412 ? -26.927 -1.145 17.517 1.00 94.38 412 PHE A CA 1
ATOM 3165 C C . PH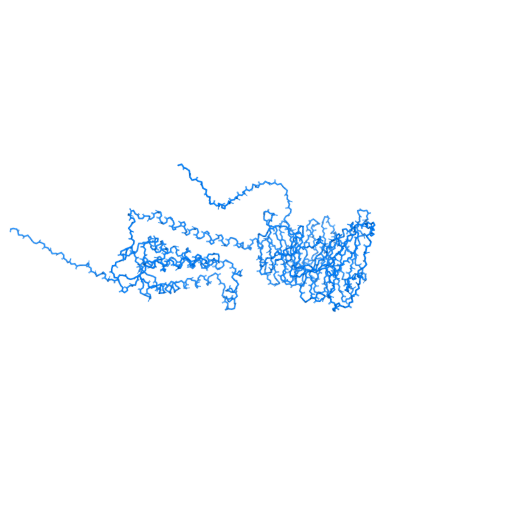E A 1 412 ? -25.728 -1.420 16.616 1.00 94.38 412 PHE A C 1
ATOM 3167 O O . PHE A 1 412 ? -25.439 -0.616 15.733 1.00 94.38 412 PHE A O 1
ATOM 3174 N N . SER A 1 413 ? -25.053 -2.556 16.812 1.00 90.00 413 SER A N 1
ATOM 3175 C CA . SER A 1 413 ? -23.971 -2.979 15.921 1.00 90.00 413 SER A CA 1
ATOM 3176 C C . SER A 1 413 ? -24.487 -3.252 14.505 1.00 90.00 413 SER A C 1
ATOM 3178 O O . SER A 1 413 ? -23.940 -2.708 13.553 1.00 90.00 413 SER A O 1
ATOM 3180 N N . ALA A 1 414 ? -25.600 -3.980 14.365 1.00 90.00 414 ALA A N 1
ATOM 3181 C CA . ALA A 1 414 ? -26.210 -4.275 13.072 1.00 90.00 414 ALA A CA 1
ATOM 3182 C C . ALA A 1 414 ? -26.671 -2.999 12.351 1.00 90.00 414 ALA A C 1
ATOM 3184 O O . ALA A 1 414 ? -26.376 -2.817 11.171 1.00 90.00 414 ALA A O 1
ATOM 3185 N N . LEU A 1 415 ? -27.330 -2.085 13.072 1.00 93.06 415 LEU A N 1
ATOM 3186 C CA . LEU A 1 415 ? -27.758 -0.796 12.531 1.00 93.06 415 LEU A CA 1
ATOM 3187 C C . LEU A 1 415 ? -26.563 0.041 12.062 1.00 93.06 415 LEU A C 1
ATOM 3189 O O . LEU A 1 415 ? -26.547 0.505 10.925 1.00 93.06 415 LEU A O 1
ATOM 3193 N N . ALA A 1 416 ? -25.549 0.216 12.908 1.00 91.12 416 ALA A N 1
ATOM 3194 C CA . ALA A 1 416 ? -24.398 1.041 12.567 1.00 91.12 416 ALA A CA 1
ATOM 3195 C C . ALA A 1 416 ? -23.588 0.440 11.408 1.00 91.12 416 ALA A C 1
ATOM 3197 O O . ALA A 1 416 ? -23.194 1.163 10.496 1.00 91.12 416 ALA A O 1
ATOM 3198 N N . SER A 1 417 ? -23.404 -0.883 11.389 1.00 85.81 417 SER A N 1
ATOM 3199 C CA . SER A 1 417 ? -22.785 -1.572 10.256 1.00 85.81 417 SER A CA 1
ATOM 3200 C C . SER A 1 417 ? -23.590 -1.385 8.971 1.00 85.81 417 SER A C 1
ATOM 3202 O O . SER A 1 417 ? -22.992 -1.087 7.949 1.00 85.81 417 SER A O 1
ATOM 3204 N N . SER A 1 418 ? -24.925 -1.465 9.006 1.00 86.19 418 SER A N 1
ATOM 3205 C CA . SER A 1 418 ? -25.753 -1.274 7.802 1.00 86.19 418 SER A CA 1
ATOM 3206 C C . SER A 1 418 ? -25.668 0.133 7.194 1.00 86.19 418 SER A C 1
ATOM 3208 O O . SER A 1 418 ? -25.883 0.293 5.997 1.00 86.19 418 SER A O 1
ATOM 3210 N N . LEU A 1 419 ? -25.352 1.150 8.005 1.00 86.88 419 LEU A N 1
ATOM 3211 C CA . LEU A 1 419 ? -25.247 2.543 7.558 1.00 86.88 419 LEU A CA 1
ATOM 3212 C C . LEU A 1 419 ? -23.881 2.877 6.951 1.00 86.88 419 LEU A C 1
ATOM 3214 O O . LEU A 1 419 ? -23.799 3.725 6.067 1.00 86.88 419 LEU A O 1
ATOM 3218 N N . PHE A 1 420 ? -22.813 2.249 7.448 1.00 81.75 420 PHE A N 1
ATOM 3219 C CA . PHE A 1 420 ? -21.436 2.630 7.119 1.00 81.75 420 PHE A CA 1
ATOM 3220 C C . PHE A 1 420 ? -20.633 1.546 6.397 1.00 81.75 420 PHE A C 1
ATOM 3222 O O . PHE A 1 420 ? -19.521 1.824 5.952 1.00 81.75 420 PHE A O 1
ATOM 3229 N N . MET A 1 421 ? -21.165 0.327 6.275 1.00 70.31 421 MET A N 1
ATOM 3230 C CA . MET A 1 421 ? -20.512 -0.780 5.578 1.00 70.31 421 MET A CA 1
ATOM 3231 C C . MET A 1 421 ? -21.364 -1.248 4.393 1.00 70.31 421 MET A C 1
ATOM 3233 O O . MET A 1 421 ? -22.583 -1.375 4.528 1.00 70.31 421 MET A O 1
ATOM 3237 N N . PRO A 1 422 ? -20.743 -1.550 3.239 1.00 68.31 422 PRO A N 1
ATOM 3238 C CA . PRO A 1 422 ? -21.446 -2.198 2.142 1.00 68.31 422 PRO A CA 1
ATOM 3239 C C . PRO A 1 422 ? -21.923 -3.600 2.565 1.00 68.31 422 PRO A C 1
ATOM 3241 O O . PRO A 1 422 ? -21.310 -4.216 3.447 1.00 68.31 422 PRO A O 1
ATOM 3244 N N . PRO A 1 423 ? -22.999 -4.124 1.948 1.00 69.19 423 PRO A N 1
ATOM 3245 C CA . PRO A 1 423 ? -23.448 -5.488 2.199 1.00 69.19 423 PRO A CA 1
ATOM 3246 C C . PRO A 1 423 ? -22.306 -6.459 1.891 1.00 69.19 423 PRO A C 1
ATOM 3248 O O . PRO A 1 423 ? -21.761 -6.453 0.790 1.00 69.19 423 PRO A O 1
ATOM 3251 N N . MET A 1 424 ? -21.933 -7.253 2.892 1.00 65.88 424 MET A N 1
ATOM 3252 C CA . MET A 1 424 ? -20.762 -8.124 2.854 1.00 65.88 424 MET A CA 1
ATOM 3253 C C . MET A 1 424 ? -21.193 -9.583 2.738 1.00 65.88 424 MET A C 1
ATOM 3255 O O . MET A 1 424 ? -22.076 -10.036 3.471 1.00 65.88 424 MET A O 1
ATOM 3259 N N . ASN A 1 425 ? -20.539 -10.331 1.854 1.00 76.12 425 ASN A N 1
ATOM 3260 C CA . ASN A 1 425 ? -20.771 -11.768 1.721 1.00 76.12 425 ASN A CA 1
ATOM 3261 C C . ASN A 1 425 ? -19.944 -12.570 2.742 1.00 76.12 425 ASN A C 1
ATOM 3263 O O . ASN A 1 425 ? -18.946 -12.094 3.284 1.00 76.12 425 ASN A O 1
ATOM 3267 N N . TRP A 1 426 ? -20.324 -13.829 2.989 1.00 77.88 426 TRP A N 1
ATOM 3268 C CA . TRP A 1 426 ? -19.641 -14.695 3.963 1.00 77.88 426 TRP A CA 1
ATOM 3269 C C . TRP A 1 426 ? -18.138 -14.869 3.703 1.00 77.88 426 TRP A C 1
ATOM 3271 O O . TRP A 1 426 ? -17.365 -14.973 4.655 1.00 77.88 426 TRP A O 1
ATOM 3281 N N . ASP A 1 427 ? -17.714 -14.887 2.441 1.00 68.69 427 ASP A N 1
ATOM 3282 C CA . ASP A 1 427 ? -16.301 -15.042 2.083 1.00 68.69 427 ASP A CA 1
ATOM 3283 C C . ASP A 1 427 ? -15.491 -13.768 2.351 1.00 68.69 427 ASP A C 1
ATOM 3285 O O . ASP A 1 427 ? -14.369 -13.839 2.854 1.00 68.69 427 ASP A O 1
ATOM 3289 N N . GLU A 1 428 ? -16.086 -12.598 2.122 1.00 63.53 428 GLU A N 1
ATOM 3290 C CA . GLU A 1 428 ? -15.492 -11.300 2.459 1.00 63.53 428 GLU A CA 1
ATOM 3291 C C . GLU A 1 428 ? -15.373 -11.128 3.976 1.00 63.53 428 GLU A C 1
ATOM 3293 O O . GLU A 1 428 ? -14.333 -10.692 4.467 1.00 63.53 428 GLU A O 1
ATOM 3298 N N . LEU A 1 429 ? -16.387 -11.562 4.733 1.00 69.56 429 LEU A N 1
ATOM 3299 C CA . LEU A 1 429 ? -16.350 -11.557 6.195 1.00 69.56 429 LEU A CA 1
ATOM 3300 C C . LEU A 1 429 ? -15.257 -12.487 6.741 1.00 69.56 429 LEU A C 1
ATOM 3302 O O . LEU A 1 429 ? -14.513 -12.105 7.643 1.00 69.56 429 LEU A O 1
ATOM 3306 N N . LYS A 1 430 ? -15.109 -13.698 6.189 1.00 71.38 430 LYS A N 1
ATOM 3307 C CA . LYS A 1 430 ? -14.015 -14.612 6.566 1.00 71.38 430 LYS A CA 1
ATOM 3308 C C . LYS A 1 430 ? -12.650 -14.023 6.233 1.00 71.38 430 LYS A C 1
ATOM 3310 O O . LYS A 1 430 ? -11.726 -14.142 7.038 1.00 71.38 430 LYS A O 1
ATOM 3315 N N . HIS A 1 431 ? -12.521 -13.378 5.077 1.00 62.72 431 HIS A N 1
ATOM 3316 C CA . HIS A 1 431 ? -11.292 -12.706 4.673 1.00 62.72 431 HIS A CA 1
ATOM 3317 C C . HIS A 1 431 ? -10.949 -11.546 5.620 1.00 62.72 431 HIS A C 1
ATOM 3319 O O . HIS A 1 431 ? -9.791 -11.395 6.002 1.00 62.72 431 HIS A O 1
ATOM 3325 N N . LEU A 1 432 ? -11.955 -10.784 6.059 1.00 59.47 432 LEU A N 1
ATOM 3326 C CA . LEU A 1 432 ? -11.822 -9.711 7.043 1.00 59.47 432 LEU A CA 1
ATOM 3327 C C . LEU A 1 432 ? -11.353 -10.230 8.411 1.00 59.47 432 LEU A C 1
ATOM 3329 O O . LEU A 1 432 ? -10.416 -9.689 8.991 1.00 59.47 432 LEU A O 1
ATOM 3333 N N . LEU A 1 433 ? -11.979 -11.301 8.907 1.00 62.28 433 LEU A N 1
ATOM 3334 C CA . LEU A 1 433 ? -11.637 -11.923 10.191 1.00 62.28 433 LEU A CA 1
ATOM 3335 C C . LEU A 1 433 ? -10.238 -12.556 10.181 1.00 62.28 433 LEU A C 1
ATOM 3337 O O . LEU A 1 433 ? -9.562 -12.569 11.206 1.00 62.28 433 LEU A O 1
ATOM 3341 N N . SER A 1 434 ? -9.811 -13.075 9.028 1.00 66.31 434 SER A N 1
ATOM 3342 C CA . SER A 1 434 ? -8.516 -13.752 8.872 1.00 66.31 434 SER A CA 1
ATOM 3343 C C . SER A 1 434 ? -7.362 -12.779 8.613 1.00 66.31 434 SER A C 1
ATOM 3345 O O . SER A 1 434 ? -6.216 -13.107 8.903 1.00 66.31 434 SER A O 1
ATOM 3347 N N . ASN A 1 435 ? -7.653 -11.581 8.090 1.00 54.00 435 ASN A N 1
ATOM 3348 C CA . ASN A 1 435 ? -6.668 -10.553 7.758 1.00 54.00 435 ASN A CA 1
ATOM 3349 C C . ASN A 1 435 ? -7.057 -9.202 8.395 1.00 54.00 435 ASN A C 1
ATOM 3351 O O . ASN A 1 435 ? -7.496 -8.289 7.688 1.00 54.00 435 ASN A O 1
ATOM 3355 N N . PRO A 1 436 ? -6.860 -9.027 9.717 1.00 47.31 436 PRO A N 1
ATOM 3356 C CA . PRO A 1 436 ? -7.274 -7.822 10.447 1.00 47.31 436 PRO A CA 1
ATOM 3357 C C . PRO A 1 436 ? -6.599 -6.518 9.972 1.00 47.31 436 PRO A C 1
ATOM 3359 O O . PRO A 1 436 ? -7.022 -5.435 10.363 1.00 47.31 436 PRO A O 1
ATOM 3362 N N . GLY A 1 437 ? -5.576 -6.594 9.111 1.00 46.31 437 GLY A N 1
ATOM 3363 C CA . GLY A 1 437 ? -4.917 -5.438 8.490 1.00 46.31 437 GLY A CA 1
ATOM 3364 C C . GLY A 1 437 ? -5.564 -4.909 7.199 1.00 46.31 437 GLY A C 1
ATOM 3365 O O . GLY A 1 437 ? -5.072 -3.920 6.660 1.00 46.31 437 GLY A O 1
ATOM 3366 N N . VAL A 1 438 ? -6.628 -5.547 6.686 1.00 44.91 438 VAL A N 1
ATOM 3367 C CA . VAL A 1 438 ? -7.185 -5.292 5.334 1.00 44.91 438 VAL A CA 1
ATOM 3368 C C . VAL A 1 438 ? -8.506 -4.496 5.354 1.00 44.91 438 VAL A C 1
ATOM 3370 O O . VAL A 1 438 ? -9.142 -4.297 4.323 1.00 44.91 438 VAL A O 1
ATOM 3373 N N . VAL A 1 439 ? -8.946 -3.993 6.510 1.00 50.50 439 VAL A N 1
ATOM 3374 C CA . VAL A 1 439 ? -10.220 -3.258 6.596 1.00 50.50 439 VAL A CA 1
ATOM 3375 C C . VAL A 1 439 ? -10.087 -1.838 6.021 1.00 50.50 439 VAL A C 1
ATOM 3377 O O . VAL A 1 439 ? -9.161 -1.129 6.424 1.00 50.50 439 VAL A O 1
ATOM 3380 N N . PRO A 1 440 ? -11.020 -1.361 5.167 1.00 54.00 440 PRO A N 1
ATOM 3381 C CA . PRO A 1 440 ? -11.215 0.068 4.928 1.00 54.00 440 PRO A CA 1
ATOM 3382 C C . PRO A 1 440 ? -11.506 0.737 6.282 1.00 54.00 440 PRO A C 1
ATOM 3384 O O . PRO A 1 440 ? -12.562 0.475 6.867 1.00 54.00 440 PRO A O 1
ATOM 3387 N N . PRO A 1 441 ? -10.589 1.546 6.841 1.00 59.28 441 PRO A N 1
ATOM 3388 C CA . PRO A 1 441 ? -10.627 1.837 8.273 1.00 59.28 441 PRO A CA 1
ATOM 3389 C C . PRO A 1 441 ? -11.820 2.720 8.677 1.00 59.28 441 PRO A C 1
ATOM 3391 O O . PRO A 1 441 ? -12.205 2.746 9.841 1.00 59.28 441 PRO A O 1
ATOM 3394 N N . GLU A 1 442 ? -12.425 3.434 7.724 1.00 68.06 442 GLU A N 1
ATOM 3395 C CA . GLU A 1 442 ? -13.394 4.499 7.998 1.00 68.06 442 GLU A CA 1
ATOM 3396 C C . GLU A 1 442 ? -14.780 3.978 8.365 1.00 68.06 442 GLU A C 1
ATOM 3398 O O . GLU A 1 442 ? -15.308 4.328 9.420 1.00 68.06 442 GLU A O 1
ATOM 3403 N N . GLY A 1 443 ? -15.362 3.108 7.534 1.00 74.25 443 GLY A N 1
ATOM 3404 C CA . GLY A 1 443 ? -16.718 2.596 7.751 1.00 74.25 443 GLY A CA 1
ATOM 3405 C C . GLY A 1 443 ? -16.839 1.817 9.059 1.00 74.25 443 GLY A C 1
ATOM 3406 O O . GLY A 1 443 ? -17.766 2.037 9.840 1.00 74.25 443 GLY A O 1
ATOM 3407 N N . LEU A 1 444 ? -15.847 0.971 9.354 1.00 74.88 444 LEU A N 1
ATOM 3408 C CA . LEU A 1 444 ? -15.795 0.211 10.601 1.00 74.88 444 LEU A CA 1
ATOM 3409 C C . LEU A 1 444 ? -15.612 1.126 11.822 1.00 74.88 444 LEU A C 1
ATOM 3411 O O . LEU A 1 444 ? -16.243 0.902 12.860 1.00 74.88 444 LEU A O 1
ATOM 3415 N N . LEU A 1 445 ? -14.782 2.168 11.701 1.00 78.75 445 LEU A N 1
ATOM 3416 C CA . LEU A 1 445 ? -14.589 3.153 12.760 1.00 78.75 445 LEU A CA 1
ATOM 3417 C C . LEU A 1 445 ? -15.891 3.903 13.061 1.00 78.75 445 LEU A C 1
ATOM 3419 O O . LEU A 1 445 ? -16.321 3.933 14.215 1.00 78.75 445 LEU A O 1
ATOM 3423 N N . TYR A 1 446 ? -16.548 4.460 12.040 1.00 85.25 446 TYR A N 1
ATOM 3424 C CA . TYR A 1 446 ? -17.808 5.188 12.210 1.00 85.25 446 TYR A CA 1
ATOM 3425 C C . TYR A 1 446 ? -18.925 4.285 12.735 1.00 85.25 446 TYR A C 1
ATOM 3427 O O . TYR A 1 446 ? -19.637 4.676 13.662 1.00 85.25 446 TYR A O 1
ATOM 3435 N N . ALA A 1 447 ? -19.030 3.051 12.229 1.00 87.75 447 ALA A N 1
ATOM 3436 C CA . ALA A 1 447 ? -19.971 2.062 12.748 1.00 87.75 447 ALA A CA 1
ATOM 3437 C C . ALA A 1 447 ? -19.718 1.758 14.234 1.00 87.75 447 ALA A C 1
ATOM 3439 O O . ALA A 1 447 ? -20.652 1.603 15.023 1.00 87.75 447 ALA A O 1
ATOM 3440 N N . THR A 1 448 ? -18.456 1.714 14.653 1.00 85.06 448 THR A N 1
ATOM 3441 C CA . THR A 1 448 ? -18.098 1.427 16.047 1.00 85.06 448 THR A CA 1
ATOM 3442 C C . THR A 1 448 ? -18.387 2.601 16.965 1.00 85.06 448 THR A C 1
ATOM 3444 O O . THR A 1 448 ? -19.012 2.413 18.007 1.00 85.06 448 THR A O 1
ATOM 3447 N N . ILE A 1 449 ? -17.998 3.815 16.572 1.00 88.38 449 ILE A N 1
ATOM 3448 C CA . ILE A 1 449 ? -18.310 5.035 17.327 1.00 88.38 449 ILE A CA 1
ATOM 3449 C C . ILE A 1 449 ? -19.829 5.179 17.476 1.00 88.38 449 ILE A C 1
ATOM 3451 O O . ILE A 1 449 ? -20.314 5.391 18.589 1.00 88.38 449 ILE A O 1
ATOM 3455 N N . LEU A 1 450 ? -20.590 5.002 16.387 1.00 91.94 450 LEU A N 1
ATOM 3456 C CA . LEU A 1 450 ? -22.048 5.100 16.428 1.00 91.94 450 LEU A CA 1
ATOM 3457 C C . LEU A 1 450 ? -22.669 3.998 17.298 1.00 91.94 450 LEU A C 1
ATOM 3459 O O . LEU A 1 450 ? -23.484 4.304 18.167 1.00 91.94 450 LEU A O 1
ATOM 3463 N N . SER A 1 451 ? -22.290 2.731 17.102 1.00 92.12 451 SER A N 1
ATOM 3464 C CA . SER A 1 451 ? -22.857 1.616 17.876 1.00 92.12 451 SER A CA 1
ATOM 3465 C C . SER A 1 451 ? -22.564 1.742 19.372 1.00 92.12 451 SER A C 1
ATOM 3467 O O . SER A 1 451 ? -23.474 1.559 20.180 1.00 92.12 451 SER A O 1
ATOM 3469 N N . LEU A 1 452 ? -21.338 2.115 19.760 1.00 89.81 452 LEU A N 1
ATOM 3470 C CA . LEU A 1 452 ? -20.980 2.366 21.158 1.00 89.81 452 LEU A CA 1
ATOM 3471 C C . LEU A 1 452 ? -21.739 3.567 21.728 1.00 89.81 452 LEU A C 1
ATOM 3473 O O . LEU A 1 452 ? -22.283 3.467 22.828 1.00 89.81 452 LEU A O 1
ATOM 3477 N N . GLY A 1 453 ? -21.814 4.677 20.988 1.00 91.81 453 GLY A N 1
ATOM 3478 C CA . GLY A 1 453 ? -22.547 5.871 21.409 1.00 91.81 453 GLY A CA 1
ATOM 3479 C C . GLY A 1 453 ? -24.029 5.584 21.662 1.00 91.81 453 GLY A C 1
ATOM 3480 O O . GLY A 1 453 ? -24.547 5.906 22.734 1.00 91.81 453 GLY A O 1
ATOM 3481 N N . LEU A 1 454 ? -24.693 4.908 20.720 1.00 94.75 454 LEU A N 1
ATOM 3482 C CA . LEU A 1 454 ? -26.096 4.510 20.851 1.00 94.75 454 LEU A CA 1
ATOM 3483 C C . LEU A 1 454 ? -26.304 3.518 21.995 1.00 94.75 454 LEU A C 1
ATOM 3485 O O . LEU A 1 454 ? -27.220 3.701 22.792 1.00 94.75 454 LEU A O 1
ATOM 3489 N N . TYR A 1 455 ? -25.438 2.510 22.125 1.00 93.81 455 TYR A N 1
ATOM 3490 C CA . TYR A 1 455 ? -25.522 1.520 23.197 1.00 93.81 455 TYR A CA 1
ATOM 3491 C C . TYR A 1 455 ? -25.377 2.151 24.591 1.00 93.81 455 TYR A C 1
ATOM 3493 O O . TYR A 1 455 ? -26.116 1.802 25.516 1.00 93.81 455 TYR A O 1
ATOM 3501 N N . VAL A 1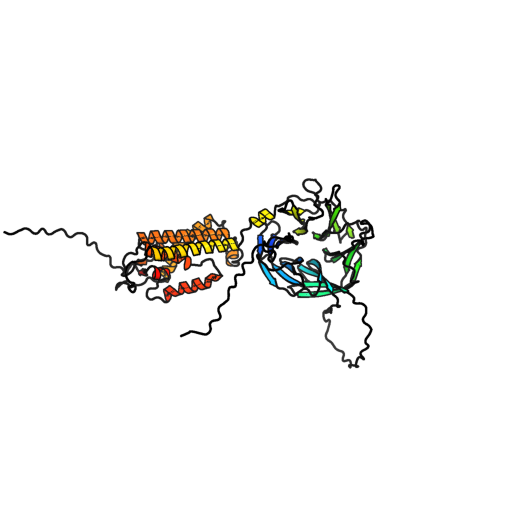 456 ? -24.461 3.111 24.752 1.00 93.06 456 VAL A N 1
ATOM 3502 C CA . VAL A 1 456 ? -24.295 3.861 26.004 1.00 93.06 456 VAL A CA 1
ATOM 3503 C C . VAL A 1 456 ? -25.509 4.732 26.292 1.00 93.06 456 VAL A C 1
ATOM 3505 O O . VAL A 1 456 ? -26.022 4.685 27.409 1.00 93.06 456 VAL A O 1
ATOM 3508 N N . LEU A 1 457 ? -26.000 5.481 25.302 1.00 94.31 457 LEU A N 1
ATOM 3509 C CA . LEU A 1 457 ? -27.172 6.339 25.469 1.00 94.31 457 LEU A CA 1
ATOM 3510 C C . LEU A 1 457 ? -28.420 5.523 25.834 1.00 94.31 457 LEU A C 1
ATOM 3512 O O . LEU A 1 457 ? -29.115 5.853 26.796 1.00 94.31 457 LEU A O 1
ATOM 3516 N N . TYR A 1 458 ? -28.652 4.415 25.129 1.00 96.00 458 TYR A N 1
ATOM 3517 C CA . TYR A 1 458 ? -29.698 3.440 25.436 1.00 96.00 458 TYR A CA 1
ATOM 3518 C C . TYR A 1 458 ? -29.569 2.909 26.868 1.00 96.00 458 TYR A C 1
ATOM 3520 O O . TYR A 1 458 ? -30.544 2.906 27.620 1.00 96.00 458 TYR A O 1
ATOM 3528 N N . GLY A 1 459 ? -28.357 2.512 27.270 1.00 93.56 459 GLY A N 1
ATOM 3529 C CA . GLY A 1 459 ? -28.078 2.034 28.620 1.00 93.56 459 GLY A CA 1
ATOM 3530 C C . GLY A 1 459 ? -28.422 3.069 29.690 1.00 93.56 459 GLY A C 1
ATOM 3531 O O . GLY A 1 459 ? -29.062 2.721 30.680 1.00 93.56 459 GLY A O 1
ATOM 3532 N N . ILE A 1 460 ? -28.066 4.340 29.469 1.00 94.25 460 ILE A N 1
ATOM 3533 C CA . ILE A 1 460 ? -28.372 5.434 30.398 1.00 94.25 460 ILE A CA 1
ATOM 3534 C C . ILE A 1 460 ? -29.882 5.621 30.545 1.00 94.25 460 ILE A C 1
ATOM 3536 O O . ILE A 1 460 ? -30.386 5.638 31.667 1.00 94.25 460 ILE A O 1
ATOM 3540 N N . VAL A 1 461 ? -30.608 5.736 29.430 1.00 95.50 461 VAL A N 1
ATOM 3541 C CA . VAL A 1 461 ? -32.059 5.976 29.441 1.00 95.50 461 VAL A CA 1
ATOM 3542 C C . VAL A 1 461 ? -32.802 4.819 30.110 1.00 95.50 461 VAL A C 1
ATOM 3544 O O . VAL A 1 461 ? -33.629 5.039 30.998 1.00 95.50 461 VAL A O 1
ATOM 3547 N N . MET A 1 462 ? -32.481 3.580 29.734 1.00 95.88 462 MET A N 1
ATOM 3548 C CA . MET A 1 462 ? -33.174 2.401 30.251 1.00 95.88 462 MET A CA 1
ATOM 3549 C C . MET A 1 462 ? -32.871 2.142 31.725 1.00 95.88 462 MET A C 1
ATOM 3551 O O . MET A 1 462 ? -33.788 1.908 32.513 1.00 95.88 462 MET A O 1
ATOM 3555 N N . GLU A 1 463 ? -31.603 2.223 32.137 1.00 94.00 463 GLU A N 1
ATOM 3556 C CA . GLU A 1 463 ? -31.238 2.000 33.538 1.00 94.00 463 GLU A CA 1
ATOM 3557 C C . GLU A 1 463 ? -31.789 3.105 34.448 1.00 94.00 463 GLU A C 1
ATOM 3559 O O . GLU A 1 463 ? -32.222 2.802 35.557 1.00 94.00 463 GLU A O 1
ATOM 3564 N N . LEU A 1 464 ? -31.866 4.354 33.978 1.00 92.75 464 LEU A N 1
ATOM 3565 C CA . LEU A 1 464 ? -32.475 5.441 34.744 1.00 92.75 464 LEU A CA 1
ATOM 3566 C C . LEU A 1 464 ? -33.991 5.256 34.913 1.00 92.75 464 LEU A C 1
ATOM 3568 O O . LEU A 1 464 ? -34.529 5.511 35.990 1.00 92.75 464 LEU A O 1
ATOM 3572 N N . ARG A 1 465 ? -34.692 4.816 33.859 1.00 92.38 465 ARG A N 1
ATOM 3573 C CA . ARG A 1 465 ? -36.161 4.716 33.858 1.00 92.38 465 ARG A CA 1
ATOM 3574 C C . ARG A 1 465 ? -36.693 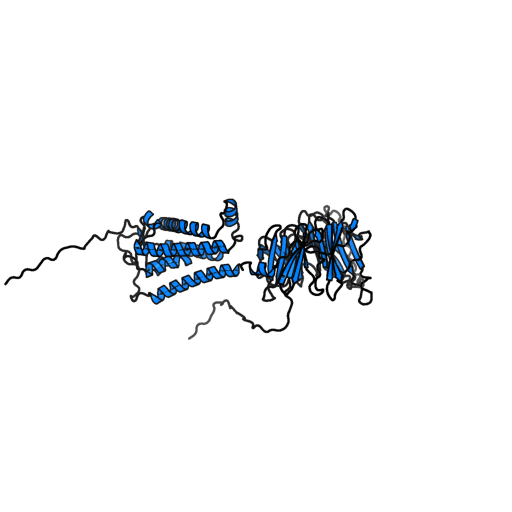3.430 34.488 1.00 92.38 465 ARG A C 1
ATOM 3576 O O . ARG A 1 465 ? -37.756 3.465 35.116 1.00 92.38 465 ARG A O 1
ATOM 3583 N N . PHE A 1 466 ? -35.993 2.315 34.289 1.00 90.62 466 PHE A N 1
ATOM 3584 C CA . PHE A 1 466 ? -36.462 0.967 34.633 1.00 90.62 466 PHE A CA 1
ATOM 3585 C C . PHE A 1 466 ? -35.521 0.211 35.580 1.00 90.62 466 PHE A C 1
ATOM 3587 O O . PHE A 1 466 ? -35.860 -0.876 36.048 1.00 90.62 466 PHE A O 1
ATOM 3594 N N . GLY A 1 467 ? -34.332 0.752 35.869 1.00 90.25 467 GLY A N 1
ATOM 3595 C CA . GLY A 1 467 ? -33.307 0.063 36.656 1.00 90.25 467 GLY A CA 1
ATOM 3596 C C . GLY A 1 467 ? -32.645 -1.106 35.919 1.00 90.25 467 GLY A C 1
ATOM 3597 O O . GLY A 1 467 ? -31.848 -1.825 36.512 1.00 90.25 467 GLY A O 1
ATOM 3598 N N . ALA A 1 468 ? -32.966 -1.341 34.645 1.00 93.50 468 ALA A N 1
ATOM 3599 C CA . ALA A 1 468 ? -32.433 -2.436 33.841 1.00 93.50 468 ALA A CA 1
ATOM 3600 C C . ALA A 1 468 ? -32.569 -2.128 32.341 1.00 93.50 468 ALA A C 1
ATOM 3602 O O . ALA A 1 468 ? -33.461 -1.391 31.932 1.00 93.50 468 ALA A O 1
ATOM 3603 N N . THR A 1 469 ? -31.694 -2.713 31.523 1.00 95.00 469 THR A N 1
ATOM 3604 C CA . THR A 1 469 ? -31.828 -2.765 30.057 1.00 95.00 469 THR A CA 1
ATOM 3605 C C . THR A 1 469 ? -32.714 -3.944 29.643 1.00 95.00 469 THR A C 1
ATOM 3607 O O . THR A 1 469 ? -32.931 -4.848 30.453 1.00 95.00 469 THR A O 1
ATOM 3610 N N . LEU A 1 470 ? -33.204 -3.989 28.399 1.00 94.69 470 LEU A N 1
ATOM 3611 C CA . LEU A 1 470 ? -34.062 -5.085 27.916 1.00 94.69 470 LEU A CA 1
ATOM 3612 C C . LEU A 1 470 ? -33.406 -6.459 28.091 1.00 94.69 470 LEU A C 1
ATOM 3614 O O . LEU A 1 470 ? -34.026 -7.371 28.639 1.00 94.69 470 LEU A O 1
ATOM 3618 N N . GLY A 1 471 ? -32.129 -6.595 27.720 1.00 93.19 471 GLY A N 1
ATOM 3619 C CA . GLY A 1 471 ? -31.373 -7.827 27.927 1.00 93.19 471 GLY A CA 1
ATOM 3620 C C . GLY A 1 471 ? -31.302 -8.216 29.405 1.00 93.19 471 GLY A C 1
ATOM 3621 O O . GLY A 1 471 ? -31.481 -9.379 29.758 1.00 93.19 471 GLY A O 1
ATOM 3622 N N . LYS A 1 472 ? -31.108 -7.249 30.309 1.00 93.00 472 LYS A N 1
ATOM 3623 C CA . LYS A 1 472 ? -31.110 -7.511 31.758 1.00 93.00 472 LYS A CA 1
ATOM 3624 C C . LYS A 1 472 ? -32.490 -7.908 32.274 1.00 93.00 472 LYS A C 1
ATOM 3626 O O . LYS A 1 472 ? -32.573 -8.823 33.091 1.00 93.00 472 LYS A O 1
ATOM 3631 N N . MET A 1 473 ? -33.555 -7.272 31.790 1.00 93.81 473 MET A N 1
ATOM 3632 C CA . MET A 1 473 ? -34.936 -7.596 32.160 1.00 93.81 473 MET A CA 1
ATOM 3633 C C . MET A 1 473 ? -35.288 -9.038 31.789 1.00 93.81 473 MET A C 1
ATOM 3635 O O . MET A 1 473 ? -35.875 -9.743 32.609 1.00 93.81 473 MET A O 1
ATOM 3639 N N . LEU A 1 474 ? -34.844 -9.507 30.618 1.00 94.31 474 LEU A N 1
ATOM 3640 C CA . LEU A 1 474 ? -35.036 -10.890 30.173 1.00 94.31 474 LEU A CA 1
ATOM 3641 C C . LEU A 1 474 ? -34.457 -11.910 31.167 1.00 94.31 474 LEU A C 1
ATOM 3643 O O . LEU A 1 474 ? -35.061 -12.946 31.432 1.00 94.31 474 LEU A O 1
ATOM 3647 N N . PHE A 1 475 ? -33.314 -11.589 31.778 1.00 92.94 475 PHE A N 1
ATOM 3648 C CA . PHE A 1 475 ? -32.660 -12.432 32.784 1.00 92.94 475 PHE A CA 1
ATOM 3649 C C . PHE A 1 475 ? -33.030 -12.087 34.232 1.00 92.94 475 PHE A C 1
ATOM 3651 O O . PHE A 1 475 ? -32.385 -12.597 35.151 1.00 92.94 475 PHE A O 1
ATOM 3658 N N . ARG A 1 476 ? -34.050 -11.241 34.448 1.00 92.44 476 ARG A N 1
ATOM 3659 C CA . ARG A 1 476 ? -34.471 -10.741 35.768 1.00 92.44 476 ARG A CA 1
ATOM 3660 C C . ARG A 1 476 ? -33.320 -10.100 36.546 1.00 92.44 476 ARG A C 1
ATOM 3662 O O . ARG A 1 476 ? -33.211 -10.258 37.756 1.00 92.44 476 ARG A O 1
ATOM 3669 N N . LEU A 1 477 ? -32.458 -9.348 35.877 1.00 93.06 477 LEU A N 1
ATOM 3670 C CA . LEU A 1 477 ? -31.370 -8.598 36.501 1.00 93.06 477 LEU A CA 1
ATOM 3671 C C . LEU A 1 477 ? -31.764 -7.132 36.683 1.00 93.06 477 LEU A C 1
ATOM 3673 O O . LEU A 1 477 ? -32.371 -6.538 35.793 1.00 93.06 477 LEU A O 1
ATOM 3677 N N . ARG A 1 478 ? -31.349 -6.528 37.798 1.00 92.81 478 ARG A N 1
ATOM 3678 C CA . ARG A 1 478 ? -31.562 -5.102 38.075 1.00 92.81 478 ARG A CA 1
ATOM 3679 C C . ARG A 1 478 ? -30.273 -4.433 38.537 1.00 92.81 478 ARG A C 1
ATOM 3681 O O . ARG A 1 478 ? -29.444 -5.045 39.205 1.00 92.81 478 ARG A O 1
ATOM 3688 N N . VAL A 1 479 ? -30.091 -3.180 38.141 1.00 93.06 479 VAL A N 1
ATOM 3689 C CA . VAL A 1 479 ? -29.031 -2.293 38.616 1.00 93.06 479 VAL A CA 1
ATOM 3690 C C . VAL A 1 479 ? -29.531 -1.576 39.861 1.00 93.06 479 VAL A C 1
ATOM 3692 O O . VAL A 1 479 ? -30.584 -0.941 39.838 1.00 93.06 479 VAL A O 1
ATOM 3695 N N . VAL A 1 480 ? -28.763 -1.679 40.936 1.00 91.75 480 VAL A N 1
ATOM 3696 C CA . VAL A 1 480 ? -29.034 -1.017 42.213 1.00 91.75 480 VAL A CA 1
ATOM 3697 C C . VAL A 1 480 ? -27.826 -0.184 42.626 1.00 91.75 480 VAL A C 1
ATOM 3699 O O . VAL A 1 480 ? -26.684 -0.517 42.293 1.00 91.75 480 VAL A O 1
ATOM 3702 N N . GLY A 1 481 ? -28.090 0.926 43.302 1.00 89.50 481 GLY A N 1
ATOM 3703 C CA . GLY A 1 481 ? -27.090 1.751 43.963 1.00 89.50 481 GLY A CA 1
ATOM 3704 C C . GLY A 1 481 ? -26.695 1.183 45.325 1.00 89.50 481 GLY A C 1
ATOM 3705 O O . GLY A 1 481 ? -26.975 0.026 45.653 1.00 89.50 481 GLY A O 1
ATOM 3706 N N . ASP A 1 482 ? -26.024 2.016 46.112 1.00 85.12 482 ASP A N 1
ATOM 3707 C CA . ASP A 1 482 ? -25.641 1.692 47.487 1.00 85.12 482 ASP A CA 1
ATOM 3708 C C . ASP A 1 482 ? -26.874 1.403 48.354 1.00 85.12 482 ASP A C 1
ATOM 3710 O O . ASP A 1 482 ? -27.933 2.001 48.147 1.00 85.12 482 ASP A O 1
ATOM 3714 N N . GLU A 1 483 ? -26.750 0.461 49.290 1.00 84.25 483 GLU A N 1
ATOM 3715 C CA . GLU A 1 483 ? -27.852 -0.002 50.150 1.00 84.25 483 GLU A CA 1
ATOM 3716 C C . GLU A 1 483 ? -29.096 -0.490 49.371 1.00 84.25 483 GLU A C 1
ATOM 3718 O O . GLU A 1 483 ? -30.200 -0.552 49.905 1.00 84.25 483 GLU A O 1
ATOM 3723 N N . GLY A 1 484 ? -28.945 -0.856 48.090 1.00 82.00 484 GLY A N 1
ATOM 3724 C CA . GLY A 1 484 ? -30.039 -1.374 47.261 1.00 82.00 484 GLY A CA 1
ATOM 3725 C C . GLY A 1 484 ? -30.995 -0.312 46.702 1.00 82.00 484 GLY A C 1
ATOM 3726 O O . GLY A 1 484 ? -31.989 -0.665 46.065 1.00 82.00 484 GLY A O 1
ATOM 3727 N N . VAL A 1 485 ? -30.700 0.977 46.897 1.00 87.50 485 VAL A N 1
ATOM 3728 C CA . VAL A 1 485 ? -31.543 2.095 46.441 1.00 87.50 485 VAL A CA 1
ATOM 3729 C C . VAL A 1 485 ? -31.493 2.237 44.913 1.00 87.50 485 VAL A C 1
ATOM 3731 O O . VAL A 1 485 ? -30.550 1.796 44.253 1.00 87.50 485 VAL A O 1
ATOM 3734 N N . ARG A 1 486 ? -32.510 2.867 44.308 1.00 87.19 486 ARG A N 1
ATOM 3735 C CA . ARG A 1 486 ? -32.494 3.184 42.871 1.00 87.19 486 ARG A CA 1
ATOM 3736 C C . ARG A 1 486 ? -31.303 4.096 42.524 1.00 87.19 486 ARG A C 1
ATOM 3738 O O . ARG A 1 486 ? -31.115 5.113 43.196 1.00 87.19 486 ARG A O 1
ATOM 3745 N N . PR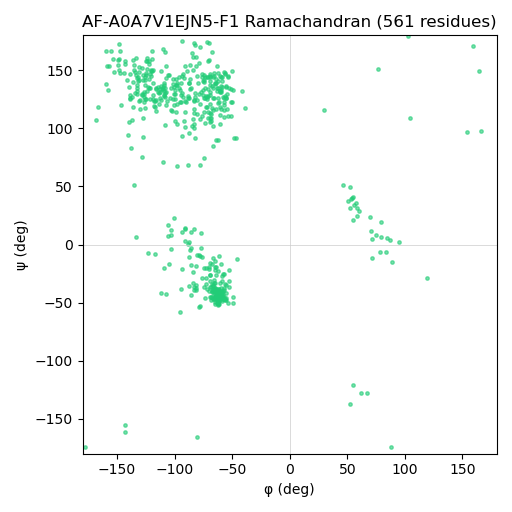O A 1 487 ? -30.522 3.768 41.478 1.00 89.12 487 PRO A N 1
ATOM 3746 C CA . PRO A 1 487 ? -29.331 4.530 41.132 1.00 89.12 487 PRO A CA 1
ATOM 3747 C C . PRO A 1 487 ? -29.688 5.917 40.583 1.00 89.12 487 PRO A C 1
ATOM 3749 O O . PRO A 1 487 ? -30.674 6.092 39.864 1.00 89.12 487 PRO A O 1
ATOM 3752 N N . LYS A 1 488 ? -28.864 6.917 40.901 1.00 90.38 488 LYS A N 1
ATOM 3753 C CA . LYS A 1 488 ? -29.042 8.300 40.423 1.00 90.38 488 LYS A CA 1
ATOM 3754 C C . LYS A 1 488 ? -28.490 8.475 39.005 1.00 90.38 488 LYS A C 1
ATOM 3756 O O . LYS A 1 488 ? -27.612 7.727 38.581 1.00 90.38 488 LYS A O 1
ATOM 3761 N N . LEU A 1 489 ? -28.908 9.538 38.304 1.00 90.31 489 LEU A N 1
ATOM 3762 C CA . LEU A 1 489 ? -28.436 9.858 36.943 1.00 90.31 489 LEU A CA 1
ATOM 3763 C C . LEU A 1 489 ? -26.907 9.826 36.815 1.00 90.31 489 LEU A C 1
ATOM 3765 O O . LEU A 1 489 ? -26.387 9.223 35.885 1.00 90.31 489 LEU A O 1
ATOM 3769 N N . ARG A 1 490 ? -26.184 10.421 37.771 1.00 90.31 490 ARG A N 1
ATOM 3770 C CA . ARG A 1 490 ? -24.713 10.401 37.802 1.00 90.31 490 ARG A CA 1
ATOM 3771 C C . ARG A 1 490 ? -24.150 8.980 37.822 1.00 90.31 490 ARG A C 1
ATOM 3773 O O . ARG A 1 490 ? -23.185 8.696 37.125 1.00 90.31 490 ARG A O 1
ATOM 3780 N N . GLU A 1 491 ? -24.712 8.116 38.659 1.00 91.50 491 GLU A N 1
ATOM 3781 C CA . GLU A 1 491 ? -24.233 6.747 38.861 1.00 91.50 491 GLU A CA 1
ATOM 3782 C C . GLU A 1 491 ? -24.467 5.933 37.586 1.00 91.50 491 GLU A C 1
ATOM 3784 O O . GLU A 1 491 ? -23.550 5.300 37.068 1.00 91.50 491 GLU A O 1
ATOM 3789 N N . VAL A 1 492 ? -25.660 6.058 37.004 1.00 92.12 492 VAL A N 1
ATOM 3790 C CA . VAL A 1 492 ? -26.003 5.440 35.720 1.00 92.12 492 VAL A CA 1
ATOM 3791 C C . VAL A 1 492 ? -25.115 5.968 34.582 1.00 92.12 492 VAL A C 1
ATOM 3793 O O . VAL A 1 492 ? -24.614 5.177 33.780 1.00 92.12 492 VAL A O 1
ATOM 3796 N N . ALA A 1 493 ? -24.873 7.280 34.515 1.00 92.25 493 ALA A N 1
ATOM 3797 C CA . ALA A 1 493 ? -24.040 7.900 33.486 1.00 92.25 493 ALA A CA 1
ATOM 3798 C C . ALA A 1 493 ? -22.577 7.445 33.580 1.00 92.25 493 ALA A C 1
ATOM 3800 O O . ALA A 1 493 ? -22.034 6.955 32.593 1.00 92.25 493 ALA A O 1
ATOM 3801 N N . LEU A 1 494 ? -21.956 7.526 34.764 1.00 91.38 494 LEU A N 1
ATOM 3802 C CA . LEU A 1 494 ? -20.572 7.082 34.978 1.00 91.38 494 LEU A CA 1
ATOM 3803 C C . LEU A 1 494 ? -20.402 5.600 34.633 1.00 91.38 494 LEU A C 1
ATOM 3805 O O . LEU A 1 494 ? -19.467 5.235 33.922 1.00 91.38 494 LEU A O 1
ATOM 3809 N N . ARG A 1 495 ? -21.343 4.760 35.079 1.00 91.31 495 ARG A N 1
ATOM 3810 C CA . ARG A 1 495 ? -21.356 3.322 34.798 1.00 91.31 495 ARG A CA 1
ATOM 3811 C C . ARG A 1 495 ? -21.396 3.026 33.298 1.00 91.31 495 ARG A C 1
ATOM 3813 O O . ARG A 1 495 ? -20.700 2.123 32.842 1.00 91.31 495 ARG A O 1
ATOM 3820 N N . ASN A 1 496 ? -22.229 3.738 32.536 1.00 92.31 496 ASN A N 1
ATOM 3821 C CA . ASN A 1 496 ? -22.399 3.482 31.105 1.00 92.31 496 ASN A CA 1
ATOM 3822 C C . ASN A 1 496 ? -21.290 4.117 30.255 1.00 92.31 496 ASN A C 1
ATOM 3824 O O . ASN A 1 496 ? -20.823 3.465 29.329 1.00 92.31 496 ASN A O 1
ATOM 3828 N N . LEU A 1 497 ? -20.807 5.316 30.588 1.00 91.69 497 LEU A N 1
ATOM 3829 C CA . LEU A 1 497 ? -19.690 5.957 29.880 1.00 91.69 497 LEU A CA 1
ATOM 3830 C C . LEU A 1 497 ? -18.392 5.148 30.002 1.00 91.69 497 LEU A C 1
ATOM 3832 O O . LEU A 1 497 ? -17.676 4.975 29.017 1.00 91.69 497 LEU A O 1
ATOM 3836 N N . LEU A 1 498 ? -18.125 4.575 31.182 1.00 89.56 498 LEU A N 1
ATOM 3837 C CA . LEU A 1 498 ? -16.949 3.730 31.405 1.00 89.56 498 LEU A CA 1
ATOM 3838 C C . LEU A 1 498 ? -16.957 2.443 30.561 1.00 89.56 498 LEU A C 1
ATOM 3840 O O . LEU A 1 498 ? -15.887 1.901 30.297 1.00 89.56 498 LEU A O 1
ATOM 3844 N N . LYS A 1 499 ? -18.113 2.001 30.034 1.00 87.38 499 LYS A N 1
ATOM 3845 C CA . LYS A 1 499 ? -18.175 0.861 29.098 1.00 87.38 499 LYS A CA 1
ATOM 3846 C C . LYS A 1 499 ? -17.368 1.104 27.821 1.00 87.38 499 LYS A C 1
ATOM 3848 O O . LYS A 1 499 ? -16.825 0.149 27.283 1.00 87.38 499 LYS A O 1
ATOM 3853 N N . ILE A 1 500 ? -17.284 2.350 27.341 1.00 86.06 500 ILE A N 1
ATOM 3854 C CA . ILE A 1 500 ? -16.521 2.689 26.124 1.00 86.06 500 ILE A CA 1
ATOM 3855 C C . ILE A 1 500 ? -15.025 2.434 26.343 1.00 86.06 500 ILE A C 1
ATOM 3857 O O . ILE A 1 500 ? -14.321 2.038 25.421 1.00 86.06 500 ILE A O 1
ATOM 3861 N N . ILE A 1 501 ? -14.554 2.631 27.575 1.00 83.06 501 ILE A N 1
ATOM 3862 C CA . ILE A 1 501 ? -13.157 2.420 27.961 1.00 83.06 501 ILE A CA 1
ATOM 3863 C C . ILE A 1 501 ? -12.889 0.931 28.228 1.00 83.06 501 ILE A C 1
ATOM 3865 O O . ILE A 1 501 ? -11.849 0.411 27.839 1.00 83.06 501 ILE A O 1
ATOM 3869 N N . GLU A 1 502 ? -13.838 0.233 28.861 1.00 79.50 502 GLU A N 1
ATOM 3870 C CA . GLU A 1 502 ? -13.723 -1.197 29.192 1.00 79.50 502 GLU A CA 1
ATOM 3871 C C . GLU A 1 502 ? -13.846 -2.135 27.976 1.00 79.50 502 GLU A C 1
ATOM 3873 O O . GLU A 1 502 ? -13.416 -3.286 28.057 1.00 79.50 502 GLU A O 1
ATOM 3878 N N . LEU A 1 503 ? -14.438 -1.681 26.865 1.00 75.44 503 LEU A N 1
ATOM 3879 C CA . LEU A 1 503 ? -14.670 -2.476 25.653 1.00 75.44 503 LEU A CA 1
ATOM 3880 C C . LEU A 1 503 ? -13.785 -2.012 24.479 1.00 75.44 503 LEU A C 1
ATOM 3882 O O . LEU A 1 503 ? -14.312 -1.462 23.506 1.00 75.44 503 LEU A O 1
ATOM 3886 N N . PRO A 1 504 ? -12.456 -2.241 24.498 1.00 66.56 504 PRO A N 1
ATOM 3887 C CA . PRO A 1 504 ? -11.620 -1.994 23.331 1.00 66.56 504 PRO A CA 1
ATOM 3888 C C . PRO A 1 504 ? -11.849 -3.104 22.289 1.00 66.56 504 PRO A C 1
ATOM 3890 O O . PRO A 1 504 ? -11.030 -3.996 22.108 1.00 66.56 504 PRO A O 1
ATOM 3893 N N . LEU A 1 505 ? -12.997 -3.059 21.607 1.00 59.28 505 LEU A N 1
ATOM 3894 C CA . LEU A 1 505 ? -13.429 -4.057 20.619 1.00 59.28 505 LEU A CA 1
ATOM 3895 C C . LEU A 1 505 ? -12.592 -4.053 19.326 1.00 59.28 505 LEU A C 1
ATOM 3897 O O . LEU A 1 505 ? -12.671 -5.012 18.568 1.00 59.28 505 LEU A O 1
ATOM 3901 N N . LEU A 1 506 ? -11.806 -3.002 19.066 1.00 53.44 506 LEU A N 1
ATOM 3902 C CA . LEU A 1 506 ? -11.146 -2.779 17.769 1.00 53.44 506 LEU A CA 1
ATOM 3903 C C . LEU A 1 506 ? -9.672 -2.385 17.830 1.00 53.44 506 LEU A C 1
ATOM 3905 O O . LEU A 1 506 ? -9.093 -2.047 16.804 1.00 53.44 506 LEU A O 1
ATOM 3909 N N . ASP A 1 507 ? -9.059 -2.395 19.006 1.00 61.12 507 ASP A N 1
ATOM 3910 C CA . ASP A 1 507 ? -7.652 -2.033 19.133 1.00 61.12 507 ASP A CA 1
ATOM 3911 C C . ASP A 1 507 ? -6.838 -3.297 19.439 1.00 61.12 507 ASP A C 1
ATOM 3913 O O . ASP A 1 507 ? -6.880 -3.788 20.572 1.00 61.12 507 ASP A O 1
ATOM 3917 N N . PRO A 1 508 ? -6.124 -3.856 18.439 1.00 55.53 508 PRO A N 1
ATOM 3918 C CA . PRO A 1 508 ? -5.314 -5.055 18.620 1.00 55.53 508 PRO A CA 1
ATOM 3919 C C . PRO A 1 508 ? -4.239 -4.875 19.694 1.00 55.53 508 PRO A C 1
ATOM 3921 O O . PRO A 1 508 ? -3.918 -5.830 20.400 1.00 55.53 508 PRO A O 1
ATOM 3924 N N . ALA A 1 509 ? -3.715 -3.654 19.865 1.00 56.78 509 ALA A N 1
ATOM 3925 C CA . ALA A 1 509 ? -2.745 -3.353 20.911 1.00 56.78 509 ALA A CA 1
ATOM 3926 C C . ALA A 1 509 ? -3.407 -3.321 22.300 1.00 56.78 509 ALA A C 1
ATOM 3928 O O . ALA A 1 509 ? -2.779 -3.685 23.295 1.00 56.78 509 ALA A O 1
ATOM 3929 N N . ALA A 1 510 ? -4.694 -2.965 22.371 1.00 61.44 510 ALA A N 1
ATOM 3930 C CA . ALA A 1 510 ? -5.460 -2.930 23.615 1.00 61.44 510 ALA A CA 1
ATOM 3931 C C . ALA A 1 510 ? -6.206 -4.231 23.963 1.00 61.44 510 ALA A C 1
ATOM 3933 O O . ALA A 1 510 ? -6.864 -4.293 25.005 1.00 61.44 510 ALA A O 1
ATOM 3934 N N . PHE A 1 511 ? -6.072 -5.298 23.168 1.00 63.41 511 PHE A N 1
ATOM 3935 C CA . PHE A 1 511 ? -6.676 -6.603 23.470 1.00 63.41 511 PHE A CA 1
ATOM 3936 C C . PHE A 1 511 ? -6.259 -7.140 24.855 1.00 63.41 511 PHE A C 1
ATOM 3938 O O . PHE A 1 511 ? -7.067 -7.716 25.584 1.00 63.41 511 PHE A O 1
ATOM 3945 N N . TRP A 1 512 ? -5.020 -6.867 25.278 1.00 64.75 512 TRP A N 1
ATOM 3946 C CA . TRP A 1 512 ? -4.542 -7.193 26.625 1.00 64.75 512 TRP A CA 1
ATOM 3947 C C . TRP A 1 512 ? -5.314 -6.456 27.728 1.00 64.75 512 TRP A C 1
ATOM 3949 O O . TRP A 1 512 ? -5.630 -7.049 28.761 1.00 64.75 512 TRP A O 1
ATOM 3959 N N . PHE A 1 513 ? -5.684 -5.190 27.504 1.00 69.25 513 PHE A N 1
ATOM 3960 C CA . PHE A 1 513 ? -6.490 -4.422 28.455 1.00 69.25 513 PHE A CA 1
ATOM 3961 C C . PHE A 1 513 ? -7.910 -4.979 28.583 1.00 69.25 513 PHE A C 1
ATOM 3963 O O . PHE A 1 513 ? -8.434 -5.025 29.696 1.00 69.25 513 PHE A O 1
ATOM 3970 N N . PHE A 1 514 ? -8.510 -5.474 27.494 1.00 72.19 514 PHE A N 1
ATOM 3971 C CA . PHE A 1 514 ? -9.814 -6.147 27.553 1.00 72.19 514 PHE A CA 1
ATOM 3972 C C . PHE A 1 514 ? -9.796 -7.341 28.518 1.00 72.19 514 PHE A C 1
ATOM 3974 O O . PHE A 1 514 ? -10.681 -7.465 29.367 1.00 72.19 514 PHE A O 1
ATOM 3981 N N . GLY A 1 515 ? -8.755 -8.180 28.446 1.00 73.75 515 GLY A N 1
ATOM 3982 C CA . GLY A 1 515 ? -8.577 -9.309 29.363 1.00 73.75 515 GLY A CA 1
ATOM 3983 C C . GLY A 1 515 ? -8.491 -8.876 30.831 1.00 73.75 515 GLY A C 1
ATOM 3984 O O . GLY A 1 515 ? -9.135 -9.476 31.691 1.00 73.75 515 GLY A O 1
ATOM 3985 N N . ILE A 1 516 ? -7.767 -7.788 31.116 1.00 77.75 516 ILE A N 1
ATOM 3986 C CA . ILE A 1 516 ? -7.645 -7.229 32.472 1.00 77.75 516 ILE A CA 1
ATOM 3987 C C . ILE A 1 516 ? -9.005 -6.743 32.990 1.00 77.75 516 ILE A C 1
ATOM 3989 O O . ILE A 1 516 ? -9.398 -7.096 34.103 1.00 77.75 516 ILE A O 1
ATOM 3993 N N . PHE A 1 517 ? -9.760 -5.977 32.196 1.00 81.12 517 PHE A N 1
ATOM 3994 C CA . PHE A 1 517 ? -11.073 -5.476 32.619 1.00 81.12 517 PHE A CA 1
ATOM 3995 C C . PHE A 1 517 ? -12.101 -6.596 32.822 1.00 81.12 517 PHE A C 1
ATOM 3997 O O . PHE A 1 517 ? -12.955 -6.485 33.704 1.00 81.12 517 PHE A O 1
ATOM 4004 N N . LEU A 1 518 ? -11.993 -7.702 32.077 1.00 79.50 518 LEU A N 1
ATOM 4005 C CA . LEU A 1 518 ? -12.854 -8.875 32.242 1.00 79.50 518 LEU A CA 1
ATOM 4006 C C . LEU A 1 518 ? -12.598 -9.631 33.558 1.00 79.50 518 LEU A C 1
ATOM 4008 O O . LEU A 1 518 ? -13.512 -10.267 34.084 1.00 79.50 518 LEU A O 1
ATOM 4012 N N . LEU A 1 519 ? -11.387 -9.542 34.119 1.00 83.12 519 LEU A N 1
ATOM 4013 C CA . LEU A 1 519 ? -11.041 -10.177 35.395 1.00 83.12 519 LEU A CA 1
ATOM 4014 C C . LEU A 1 519 ? -11.615 -9.430 36.606 1.00 83.12 519 LEU A C 1
ATOM 4016 O O . LEU A 1 519 ? -11.924 -10.059 37.617 1.00 83.12 519 LEU A O 1
ATOM 4020 N N . ILE A 1 520 ? -11.815 -8.111 36.514 1.00 85.19 520 ILE A N 1
ATOM 4021 C CA . ILE A 1 520 ? -12.278 -7.271 37.636 1.00 85.19 520 ILE A CA 1
ATOM 4022 C C . ILE A 1 520 ? -13.612 -7.772 38.240 1.00 85.19 520 ILE A C 1
ATOM 4024 O O . ILE A 1 520 ? -13.699 -7.934 39.462 1.00 85.19 520 ILE A O 1
ATOM 4028 N N . PRO A 1 521 ? -14.651 -8.100 37.449 1.00 84.75 521 PRO A N 1
ATOM 4029 C CA . PRO A 1 521 ? -15.888 -8.666 37.980 1.00 84.75 521 PRO A CA 1
ATOM 4030 C C . PRO A 1 521 ? -15.743 -10.070 38.562 1.00 84.75 521 PRO A C 1
ATOM 4032 O O . PRO A 1 521 ? -16.647 -10.510 39.253 1.00 84.75 521 PRO A O 1
ATOM 4035 N N . ILE A 1 522 ? -14.672 -10.803 38.265 1.00 86.88 522 ILE A N 1
ATOM 4036 C CA . ILE A 1 522 ? -14.460 -12.156 38.798 1.00 86.88 522 ILE A CA 1
ATOM 4037 C C . ILE A 1 522 ? -13.834 -12.070 40.193 1.00 86.88 522 ILE A C 1
ATOM 4039 O O . ILE A 1 522 ? -14.211 -12.817 41.090 1.00 86.88 522 ILE A O 1
ATOM 4043 N N . ILE A 1 523 ? -12.907 -11.130 40.387 1.00 87.25 523 ILE A N 1
ATOM 4044 C CA . ILE A 1 523 ? -12.155 -10.979 41.641 1.00 87.25 523 ILE A CA 1
ATOM 4045 C C . ILE A 1 523 ? -12.878 -10.130 42.696 1.00 87.25 523 ILE A C 1
ATOM 4047 O O . ILE A 1 523 ? -12.524 -10.164 43.873 1.00 87.25 523 ILE A O 1
ATOM 4051 N N . THR A 1 524 ? -13.881 -9.341 42.306 1.00 86.75 524 THR A N 1
ATOM 4052 C CA . THR A 1 524 ? -14.606 -8.454 43.228 1.00 86.75 524 THR A CA 1
ATOM 4053 C C . THR A 1 524 ? -15.781 -9.163 43.903 1.00 86.75 524 THR A C 1
ATOM 4055 O O . THR A 1 524 ? -16.568 -9.859 43.266 1.00 86.75 524 THR A O 1
ATOM 4058 N N . ARG A 1 525 ? -15.968 -8.910 45.208 1.00 83.88 525 ARG A N 1
ATOM 4059 C CA . ARG A 1 525 ? -16.991 -9.559 46.057 1.00 83.88 525 ARG A CA 1
ATOM 4060 C C . ARG A 1 525 ? -18.421 -9.486 45.503 1.00 83.88 525 ARG A C 1
ATOM 4062 O O . ARG A 1 525 ? -19.195 -10.420 45.683 1.00 83.88 525 ARG A O 1
ATOM 4069 N N . TYR A 1 526 ? -18.783 -8.373 44.867 1.00 86.75 526 TYR A N 1
ATOM 4070 C CA . TYR A 1 526 ? -20.122 -8.142 44.308 1.00 86.75 526 TYR A CA 1
ATOM 4071 C C . TYR A 1 526 ? -20.159 -8.256 42.780 1.00 86.75 526 TYR A C 1
ATOM 4073 O O . TYR A 1 526 ? -21.096 -7.779 42.137 1.00 86.75 526 TYR A O 1
ATOM 4081 N N . HIS A 1 527 ? -19.126 -8.861 42.193 1.00 88.06 527 HIS A N 1
ATOM 4082 C CA . HIS A 1 527 ? -18.936 -8.972 40.756 1.00 88.06 527 HIS A CA 1
ATOM 4083 C C . HIS A 1 527 ? -19.002 -7.621 40.018 1.00 88.06 527 HIS A C 1
ATOM 4085 O O . HIS A 1 527 ? -19.609 -7.492 38.952 1.00 88.06 527 HIS A O 1
ATOM 4091 N N . GLN A 1 528 ? -18.444 -6.563 40.600 1.00 88.94 528 GLN A N 1
ATOM 4092 C CA . GLN A 1 528 ? -18.520 -5.213 40.044 1.00 88.94 528 GLN A CA 1
ATOM 4093 C C . GLN A 1 528 ? -17.504 -5.028 38.910 1.00 88.94 528 GLN A C 1
ATOM 4095 O O . GLN A 1 528 ? -16.367 -5.480 38.990 1.00 88.94 528 GLN A O 1
ATOM 4100 N N . ARG A 1 529 ? -17.923 -4.346 37.840 1.00 89.38 529 ARG A N 1
ATOM 4101 C CA . ARG A 1 529 ? -17.020 -3.814 36.801 1.00 89.38 529 ARG A CA 1
ATOM 4102 C C . ARG A 1 529 ? -16.345 -2.532 37.292 1.00 89.38 529 ARG A C 1
ATOM 4104 O O . ARG A 1 529 ? -16.781 -1.973 38.299 1.00 89.38 529 ARG A O 1
ATOM 4111 N N . LEU A 1 530 ? -15.342 -2.025 36.573 1.00 87.56 530 LEU A N 1
ATOM 4112 C CA . LEU A 1 530 ? -14.714 -0.745 36.920 1.00 87.56 530 LEU A CA 1
ATOM 4113 C C . LEU A 1 530 ? -15.746 0.393 36.902 1.00 87.56 530 LEU A C 1
ATOM 4115 O O . LEU A 1 530 ? -15.829 1.156 37.864 1.00 87.56 530 LEU A O 1
ATOM 4119 N N . GLY A 1 531 ? -16.619 0.418 35.894 1.00 86.75 531 GLY A N 1
ATOM 4120 C CA . GLY A 1 531 ? -17.768 1.318 35.821 1.00 86.75 531 GLY A CA 1
ATOM 4121 C C . GLY A 1 531 ? -18.697 1.223 37.028 1.00 86.75 531 GLY A C 1
ATOM 4122 O O . GLY A 1 531 ? -19.129 2.241 37.564 1.00 86.75 531 GLY A O 1
ATOM 4123 N N . ASP A 1 532 ? -18.959 0.006 37.500 1.00 89.44 532 ASP A N 1
ATOM 4124 C CA . ASP A 1 532 ? -19.857 -0.259 38.626 1.00 89.44 532 ASP A CA 1
ATOM 4125 C C . ASP A 1 532 ? -19.239 0.221 39.950 1.00 89.44 532 ASP A C 1
ATOM 4127 O O . ASP A 1 532 ? -19.933 0.821 40.769 1.00 89.44 532 ASP A O 1
ATOM 4131 N N . MET A 1 533 ? -17.928 0.020 40.133 1.00 89.19 533 MET A N 1
ATOM 4132 C CA . MET A 1 533 ? -17.183 0.486 41.307 1.00 89.19 533 MET A CA 1
ATOM 4133 C C . MET A 1 533 ? -17.120 2.015 41.373 1.00 89.19 533 MET A C 1
ATOM 4135 O O . MET A 1 533 ? -17.418 2.596 42.416 1.00 89.19 533 MET A O 1
ATOM 4139 N N . VAL A 1 534 ? -16.792 2.678 40.258 1.00 89.00 534 VAL A N 1
ATOM 4140 C CA . VAL A 1 534 ? -16.728 4.150 40.184 1.00 89.00 534 VAL A CA 1
ATOM 4141 C C . VAL A 1 534 ? -18.112 4.772 40.388 1.00 89.00 534 VAL A C 1
ATOM 4143 O O . VAL A 1 534 ? -18.251 5.787 41.074 1.00 89.00 534 VAL A O 1
ATOM 4146 N N . ALA A 1 535 ? -19.148 4.144 39.832 1.00 89.06 535 ALA A N 1
ATOM 4147 C CA . ALA A 1 535 ? -20.529 4.578 39.983 1.00 89.06 535 ALA A CA 1
ATOM 4148 C C . ALA A 1 535 ? -21.164 4.210 41.333 1.00 89.06 535 ALA A C 1
ATOM 4150 O O . ALA A 1 535 ? -22.262 4.681 41.604 1.00 89.06 535 ALA A O 1
ATOM 4151 N N . ARG A 1 536 ? -20.515 3.381 42.165 1.00 90.44 536 ARG A N 1
ATOM 4152 C CA . ARG A 1 536 ? -21.100 2.788 43.385 1.00 90.44 536 ARG A CA 1
ATOM 4153 C C . ARG A 1 536 ? -22.432 2.074 43.118 1.00 90.44 536 ARG A C 1
ATOM 4155 O O . ARG A 1 536 ? -23.420 2.289 43.812 1.00 90.44 536 ARG A O 1
ATOM 4162 N N . THR A 1 537 ? -22.453 1.217 42.101 1.00 92.00 537 THR A N 1
ATOM 4163 C CA . THR A 1 537 ? -23.620 0.393 41.752 1.00 92.00 537 THR A CA 1
ATOM 4164 C C . THR A 1 537 ? -23.259 -1.086 41.728 1.00 92.00 537 THR A C 1
ATOM 4166 O O . THR A 1 537 ? -22.094 -1.458 41.588 1.00 92.00 537 THR A O 1
ATOM 4169 N N . ALA A 1 538 ? -24.259 -1.954 41.818 1.00 91.94 538 ALA A N 1
ATOM 4170 C CA . ALA A 1 538 ? -24.118 -3.381 41.569 1.00 91.94 538 ALA A CA 1
ATOM 4171 C C . ALA A 1 538 ? -25.284 -3.893 40.718 1.00 91.94 538 ALA A C 1
ATOM 4173 O O . ALA A 1 538 ? -26.343 -3.272 40.631 1.00 91.94 538 ALA A O 1
ATOM 4174 N N . VAL A 1 539 ? -25.078 -5.034 40.062 1.00 92.38 539 VAL A N 1
ATOM 4175 C CA . VAL A 1 539 ? -26.158 -5.755 39.380 1.00 92.38 539 VAL A CA 1
ATOM 4176 C C . VAL A 1 539 ? -26.578 -6.910 40.269 1.00 92.38 539 VAL A C 1
ATOM 4178 O O . VAL A 1 539 ? -25.737 -7.734 40.625 1.00 92.38 539 VAL A O 1
ATOM 4181 N N . VAL A 1 540 ? -27.862 -6.981 40.596 1.00 92.69 540 VAL A N 1
ATOM 4182 C CA . VAL A 1 540 ? -28.451 -7.998 41.473 1.00 92.69 540 VAL A CA 1
ATOM 4183 C C . VAL A 1 540 ? -29.522 -8.799 40.739 1.00 92.69 540 VAL A C 1
ATOM 4185 O O . VAL A 1 540 ? -30.048 -8.364 39.710 1.00 92.69 540 VAL A O 1
ATOM 4188 N N . ASP A 1 541 ? -29.825 -9.986 41.256 1.00 90.00 541 ASP A N 1
ATOM 4189 C CA . ASP A 1 541 ? -30.981 -10.765 40.808 1.00 90.00 541 ASP A CA 1
ATOM 4190 C C . ASP A 1 541 ? -32.273 -10.145 41.368 1.00 90.00 541 ASP A C 1
ATOM 4192 O O . ASP A 1 541 ? -32.402 -9.919 42.572 1.00 90.00 541 ASP A O 1
ATOM 4196 N N . SER A 1 542 ? -33.229 -9.844 40.490 1.00 77.00 542 SER A N 1
ATOM 4197 C CA . SER A 1 542 ? -34.483 -9.165 40.840 1.00 77.00 542 SER A CA 1
ATOM 4198 C C . SER A 1 542 ? -35.411 -10.055 41.659 1.00 77.00 542 SER A C 1
ATOM 4200 O O . SER A 1 542 ? -36.267 -9.532 42.364 1.00 77.00 542 SER A O 1
ATOM 4202 N N . ALA A 1 543 ? -35.232 -11.381 41.608 1.00 66.00 543 ALA A N 1
ATOM 4203 C CA . ALA A 1 543 ? -35.963 -12.312 42.468 1.00 66.00 543 ALA A CA 1
ATOM 4204 C C . ALA A 1 543 ? -35.628 -12.132 43.962 1.00 66.00 543 ALA A C 1
ATOM 4206 O O . ALA A 1 543 ? -36.336 -12.655 44.815 1.00 66.00 543 ALA A O 1
ATOM 4207 N N . ALA A 1 544 ? -34.552 -11.402 44.277 1.00 55.31 544 ALA A N 1
ATOM 4208 C CA . ALA A 1 544 ? -34.053 -11.181 45.628 1.00 55.31 544 ALA A CA 1
ATOM 4209 C C . ALA A 1 544 ? -34.391 -9.791 46.206 1.00 55.31 544 ALA A C 1
ATOM 4211 O O . ALA A 1 544 ? -33.864 -9.431 47.257 1.00 55.31 544 ALA A O 1
ATOM 4212 N N . ILE A 1 545 ? -35.219 -8.991 45.523 1.00 58.22 545 ILE A N 1
ATOM 4213 C CA . ILE A 1 545 ? -35.620 -7.654 45.981 1.00 58.22 545 ILE A CA 1
ATOM 4214 C C . ILE A 1 545 ? -37.004 -7.772 46.638 1.00 58.22 545 ILE A C 1
ATOM 4216 O O . ILE A 1 545 ? -37.962 -8.075 45.923 1.00 58.22 545 ILE A O 1
ATOM 4220 N N . PRO A 1 546 ? -37.145 -7.543 47.960 1.00 48.53 546 PRO A N 1
ATOM 4221 C CA . PRO A 1 546 ? -38.457 -7.401 48.582 1.00 48.53 546 PRO A CA 1
ATOM 4222 C C . PRO A 1 546 ? -39.199 -6.257 47.891 1.00 48.53 546 PRO A C 1
ATOM 4224 O O . PRO A 1 546 ? -38.655 -5.162 47.746 1.00 48.53 546 PRO A O 1
ATOM 4227 N N . LEU A 1 547 ? -40.412 -6.526 47.410 1.00 45.69 547 LEU A N 1
ATOM 4228 C CA . LEU A 1 547 ? -41.313 -5.480 46.946 1.00 45.69 547 LEU A CA 1
ATOM 4229 C C . LEU A 1 547 ? -41.574 -4.570 48.146 1.00 45.69 547 LEU A C 1
ATOM 4231 O O . LEU A 1 547 ? -42.176 -5.005 49.122 1.00 45.69 547 LEU A O 1
ATOM 4235 N N . GLU A 1 548 ? -41.068 -3.344 48.093 1.00 45.25 548 GLU A N 1
ATOM 4236 C CA . GLU A 1 548 ? -41.512 -2.280 48.981 1.00 45.25 548 GLU A CA 1
ATOM 4237 C C . GLU A 1 548 ? -43.008 -2.106 48.693 1.00 45.25 548 GLU A C 1
ATOM 4239 O O . GLU A 1 548 ? -43.405 -1.678 47.607 1.00 45.25 548 GLU A O 1
ATOM 4244 N N . SER A 1 549 ? -43.819 -2.631 49.608 1.00 40.03 549 SER A N 1
ATOM 4245 C CA . SER A 1 549 ? -45.268 -2.518 49.622 1.00 40.03 549 SER A CA 1
ATOM 4246 C C . SER A 1 549 ? -45.659 -1.049 49.665 1.00 40.03 549 SER A C 1
ATOM 4248 O O . SER A 1 549 ? -45.031 -0.268 50.376 1.00 40.03 549 SER A O 1
ATOM 4250 N N . ASP A 1 550 ? -46.713 -0.709 48.928 1.00 41.78 550 ASP A N 1
ATOM 4251 C CA . ASP A 1 550 ? -47.453 0.545 49.034 1.00 41.78 550 ASP A CA 1
ATOM 4252 C C . ASP A 1 550 ? -47.799 0.866 50.503 1.00 41.78 550 ASP A C 1
ATOM 4254 O O . ASP A 1 550 ? -48.847 0.475 51.010 1.00 41.78 550 ASP A O 1
ATOM 4258 N N . GLU A 1 551 ? -46.943 1.614 51.198 1.00 42.81 551 GLU A N 1
ATOM 4259 C CA . GLU A 1 551 ? -47.322 2.389 52.380 1.00 42.81 551 GLU A CA 1
ATOM 4260 C C . GLU A 1 551 ? -47.558 3.843 51.960 1.00 42.81 551 GLU A C 1
ATOM 4262 O O . GLU A 1 551 ? -46.840 4.773 52.317 1.00 42.81 551 GLU A O 1
ATOM 4267 N N . SER A 1 552 ? -48.613 4.048 51.177 1.00 41.84 552 SER A N 1
ATOM 4268 C CA . SER A 1 552 ? -49.295 5.336 51.110 1.00 41.84 552 SER A CA 1
ATOM 4269 C C . SER A 1 552 ? -50.797 5.092 51.100 1.00 41.84 552 SER A C 1
ATOM 4271 O O . SER A 1 552 ? -51.400 4.992 50.038 1.00 41.84 552 SER A O 1
ATOM 4273 N N . HIS A 1 553 ? -51.366 4.907 52.294 1.00 38.78 553 HIS A N 1
ATOM 4274 C CA . HIS A 1 553 ? -52.647 5.462 52.752 1.00 38.78 553 HIS A CA 1
ATOM 4275 C C . HIS A 1 553 ? -53.098 4.736 54.030 1.00 38.78 553 HIS A C 1
ATOM 4277 O O . HIS A 1 553 ? -53.738 3.691 53.973 1.00 38.78 553 HIS A O 1
ATOM 4283 N N . SER A 1 554 ? -52.819 5.335 55.190 1.00 32.53 554 SER A N 1
ATOM 4284 C CA . SER A 1 554 ? -53.667 5.177 56.377 1.00 32.53 554 SER A CA 1
ATOM 4285 C C . SER A 1 554 ? -54.240 6.563 56.711 1.00 32.53 554 SER A C 1
ATOM 4287 O O . SER A 1 554 ? -53.456 7.516 56.777 1.00 32.53 554 SER A O 1
ATOM 4289 N N . PRO A 1 555 ? -55.572 6.734 56.810 1.00 42.88 555 PRO A N 1
ATOM 4290 C CA . PRO A 1 555 ? -56.193 8.035 57.010 1.00 42.88 555 PRO A CA 1
ATOM 4291 C C . PRO A 1 555 ? -56.052 8.533 58.451 1.00 42.88 555 PRO A C 1
ATOM 4293 O O . PRO A 1 555 ? -56.095 7.764 59.406 1.00 42.88 555 PRO A O 1
ATOM 4296 N N . GLU A 1 556 ? -55.930 9.855 58.567 1.00 42.19 556 GLU A N 1
ATOM 4297 C CA . GLU A 1 556 ? -55.994 10.653 59.792 1.00 42.19 556 GLU A CA 1
ATOM 4298 C C . GLU A 1 556 ? -57.063 10.170 60.786 1.00 42.19 556 GLU A C 1
ATOM 4300 O O . GLU A 1 556 ? -58.268 10.286 60.543 1.00 42.19 556 GLU A O 1
ATOM 4305 N N . GLU A 1 557 ? -56.629 9.745 61.972 1.00 40.31 557 GLU A N 1
ATOM 4306 C CA . GLU A 1 557 ? -57.505 9.622 63.131 1.00 40.31 557 GLU A CA 1
ATOM 4307 C C . GLU A 1 557 ? -57.607 10.986 63.834 1.00 40.31 557 GLU A C 1
ATOM 4309 O O . GLU A 1 557 ? -56.701 11.452 64.532 1.00 40.31 557 GLU A O 1
ATOM 4314 N N . LYS A 1 558 ? -58.735 11.663 63.596 1.00 41.09 558 LYS A N 1
ATOM 4315 C CA . LYS A 1 558 ? -59.140 12.911 64.253 1.00 41.09 558 LYS A CA 1
ATOM 4316 C C . LYS A 1 558 ? -59.197 12.734 65.776 1.00 41.09 558 LYS A C 1
ATOM 4318 O O . LYS A 1 558 ? -60.091 12.067 66.292 1.00 41.09 558 LYS A O 1
ATOM 4323 N N . LYS A 1 559 ? -58.341 13.451 66.510 1.00 43.84 559 LYS A N 1
ATOM 4324 C CA . LYS A 1 559 ? -58.559 13.731 67.938 1.00 43.84 559 LYS A CA 1
ATOM 4325 C C . LYS A 1 559 ? -59.772 14.656 68.110 1.00 43.84 559 LYS A C 1
ATOM 4327 O O . LYS A 1 559 ? -59.755 15.797 67.654 1.00 43.84 559 LYS A O 1
ATOM 4332 N N . LYS A 1 560 ? -60.813 14.163 68.787 1.00 42.38 560 LYS A N 1
ATOM 4333 C CA . LYS A 1 560 ? -61.908 14.960 69.370 1.00 42.38 560 LYS A CA 1
ATOM 4334 C C . LYS A 1 560 ? -61.486 15.496 70.754 1.00 42.38 560 LYS A C 1
ATOM 4336 O O . LYS A 1 560 ? -60.706 14.820 71.425 1.00 42.38 560 LYS A O 1
ATOM 4341 N N . PRO A 1 561 ? -61.994 16.660 71.199 1.00 51.91 561 PRO A N 1
ATOM 4342 C CA . PRO A 1 561 ? -61.682 17.223 72.507 1.00 51.91 561 PRO A CA 1
ATOM 4343 C C . PRO A 1 561 ? -62.658 16.717 73.586 1.00 51.91 561 PRO A C 1
ATOM 4345 O O . PRO A 1 561 ? -63.829 16.475 73.296 1.00 51.91 561 PRO A O 1
ATOM 4348 N N . LEU A 1 562 ? -62.181 16.616 74.824 1.00 49.44 562 LEU A N 1
ATOM 4349 C CA . LEU A 1 562 ? -62.973 16.710 76.059 1.00 49.44 562 LEU A CA 1
ATOM 4350 C C . LEU A 1 562 ? -62.247 17.777 76.905 1.00 49.44 562 LEU A C 1
ATOM 4352 O O . LEU A 1 562 ? -61.040 17.639 77.102 1.00 49.44 562 LEU A O 1
ATOM 4356 N N . THR A 1 563 ? -62.784 18.989 77.108 1.00 55.38 563 THR A N 1
ATOM 4357 C CA . THR A 1 563 ? -63.725 19.387 78.189 1.00 55.38 563 THR A CA 1
ATOM 4358 C C . THR A 1 563 ? -63.626 18.569 79.454 1.00 55.38 563 THR A C 1
ATOM 4360 O O . THR A 1 563 ? -63.952 17.364 79.370 1.00 55.38 563 THR A O 1
#

Foldseek 3Di:
DDDDDDDDDPDDDDDPDDDDDDDPPDFDKDWEDDQFKIKIWTQDPVNFFIWIWMDGVPGDIATQEGGHGADFPDWYDWVQWIWTAHPVQWIWIGGSNSDIDGFDGDPAAFQEKYWDAPADPDHGIKIKTWHKDLDDDDADDPDDDDDDDDDDDDDDDDDPDDDDPRWIKGWIWIDDPRDIHTQEIDTDDPPPSWRWYWEAFPNKIKIKTWDCPPPPDPQQPTDMWIWIDDPRYDTHTLDDDDDRAHDWLDWYDAPRKIKTKGWDDDPDDQKIWIWIKIAHPVVSDIDDTDTQDEPRHGDIDGNVWAWRWYDHNRWIWTWTADPNFIKIFTAHPNNYTHDIDRVNVVVVPHDDPVVLVVVLVVLLVVLVVVLVCLCVVVPDPDDDDDFDEDDQWAQDDPVLVVQLLVVLLVVLLVVLCVVLPDDDDPVRVVVCVVSVPPDPSPSNSRSVSRSLVVSLVQQLVCCLPPQDHPSCVVQQKGKAAGHRHRADSSLSNLLSSCVSVLCPPRDPVCPVVVVVQCCCLVPDPSSAGPSCVSSRMGMTRNVRDPPPDPPPDDDDDDDDDDD

Sequence (563 aa):
MNLRTAIPFLLLVAVSCPVRGGGAESNWTLLRGNDQAVWLVRTGEDGGSFDVFARKIGRDWEPVVTQLTGKPVAGVAVGKQLHLIYSGGQHSIVGLDGTYIVARNAPGEILALCEAVDFGETKGPVLLAMLLRNTRPKIQRPSSAPATSTTTALPETASKKPSAPHEAYHCLYRGAGGQWRALSFQPVPRADRKSLFLAVAKGNLYQFTFNAAQKEIPPSASTWEMREYMAPSTWVPVTGQKPTLSKPLAVLTVSDRVFIVTSAPASEGNARQLHVLHYDPGRGEFSKPQPIRRNGETMTWSGDALPQISRLGDQLALMWVDGGELRFALCGPAAVIQSTENLSKILHAIPDKERLFKLLDYFRWGVIIVVVLTMVLLRPRTAPKPFVLPKGMRPGNLLKRAVAAFLDYLPFSALASSLFMPPMNWDELKHLLSNPGVVPPEGLLYATILSLGLYVLYGIVMELRFGATLGKMLFRLRVVGDEGVRPKLREVALRNLLKIIELPLLDPAAFWFFGIFLLIPIITRYHQRLGDMVARTAVVDSAAIPLESDESHSPEEKKKPLT